Protein AF-A0A968JP01-F1 (afdb_monomer)

Sequence (483 aa):
MYWIPADTLIIYTDVEALDKDLSDFNICVFGTVKGNLWLSDFINKTKDFPIEINKDFIVADKKYIGDDHFLYSVWYNPFNPKHSLYLYIPQKIENATFGKREQYLQFNIWNQEGSLTQNNYYKFEKDIWKFDGNRDTSLVMLKKSSQNTQLIKLETKTGEKYFKTPSKEIVYNCQINSTDIITDTIRLFESGCNKDYYSDLLWIKDICRQNKIIAIGEQHHYKKNIYLVRRIVFAANQFDYFPNLIRELPYSYSAYFNHFCNDPDDSTAFAFRDSSLIPIAKTFLPTLECIREWNKNNPDKKIQIWCSDLEHDLRLTIRNILEPYLKKIEPEFNFDYNDSSIQYFASYCEPFILKAKENNIVGEFPFITPYYIENVLENLKITIELYFDNSGKYFEKRNEVIIKNLTNKRFLGNIISNEKCIFYGGTAHFKKTCDNHFNIKMLKKEEAVSSDCISEGYYLSNYFEPTKGKVHTIFFKHFIYMH

Solvent-accessible surface area (backbone atoms only — not comparable to full-atom values): 28693 Å² total; per-residue (Å²): 128,84,85,69,62,76,93,74,67,85,87,72,55,42,74,59,50,68,80,49,89,57,47,92,40,70,45,78,46,74,43,23,64,86,77,19,60,38,56,33,50,49,57,73,70,40,84,77,64,77,63,48,82,44,62,57,29,38,38,57,100,54,80,46,78,47,53,52,40,33,38,40,32,50,46,62,22,91,73,28,70,95,26,46,20,38,41,38,36,26,44,35,74,90,62,61,76,90,70,93,78,84,86,86,70,42,34,34,38,28,41,71,88,67,48,78,75,43,82,53,45,73,43,83,53,96,95,37,78,38,82,43,94,65,86,85,75,83,48,81,64,86,70,85,80,89,79,81,87,74,79,80,77,78,84,74,83,78,94,76,94,74,87,77,74,78,51,73,65,59,62,69,64,53,76,71,53,73,88,65,57,62,83,61,74,53,84,78,66,94,70,77,66,85,80,86,77,53,73,94,49,54,82,48,36,64,54,43,67,74,28,43,32,43,34,38,17,32,61,82,90,49,74,63,56,58,48,52,49,52,49,49,55,54,43,38,48,72,61,32,78,47,44,28,40,36,32,76,38,38,36,69,50,19,61,60,51,35,50,48,29,62,48,90,49,66,68,63,27,52,52,45,36,66,76,64,36,47,88,78,37,65,91,51,43,74,58,47,53,36,44,21,56,46,22,72,78,30,74,94,65,42,63,40,45,39,27,38,32,48,35,80,54,54,68,57,48,42,62,74,55,46,46,66,40,46,31,74,78,38,74,84,63,80,82,67,88,49,70,75,48,51,70,46,42,50,72,68,44,50,65,58,46,52,55,25,51,80,66,66,46,59,40,100,46,92,76,42,31,41,67,52,51,48,54,38,41,56,32,32,41,52,36,45,53,46,73,75,44,87,81,76,52,52,68,46,56,50,43,54,47,27,45,46,31,45,60,35,66,94,56,38,14,56,53,56,56,74,45,31,33,36,36,44,39,51,39,75,45,35,36,80,58,93,85,66,97,66,82,78,70,80,61,53,92,86,47,62,86,77,65,81,70,69,23,50,40,31,41,37,28,71,67,37,74,72,34,42,82,20,54,43,72,49,77,52,77,81,93,74,79,81,133

Foldseek 3Di:
DPPPPPVPDDDDALVRVVPDQCQPDAAEDDEACVGRNNNVVCVVVPPQPQWDAEQQWIDHVHIGGGNFKWKWAWDADPNHRVHIYTYTHHSDNVLDDDDDDDDDHRMWMAGSVRDTPDGFDWDCDPNHIDTDPDPPDWFFDQDDDDDDPPPPPPDDDDDDDDDDDDDPCVVVPPCPPVVNRPRDGDDLDPAAQPQDDCVVVVVCLVLLVQFQEEEEAEAPDDLVSLSVVSSVQNVSCVSPAAQEEEEQFAQLCQVLLQCLLQPLDPVVSVVSCVPQVCLRQVSCVRSSVRLSVVCNVCVVRRHGYGYLFFPLVQLSCCPRPVQQQLCQQPVPDDFDPDLVRSLCVLVVCVVSLVSCVVVQRAGPDNVRTSLSVNVNSVRSNVSSVLVPDPPPCNQVSRQLSSLCQCCPPSHNNVVSLPGRYYYYDHPLQADLDPPDDDPPPDDDPVCVSPDDRDHSNNCQQPPRVSRHVRYHYHYDDDRDDDD

Structure (mmCIF, N/CA/C/O backbone):
data_AF-A0A968JP01-F1
#
_entry.id   AF-A0A968JP01-F1
#
loop_
_atom_site.group_PDB
_atom_site.id
_atom_site.type_symbol
_atom_site.label_atom_id
_atom_site.label_alt_id
_atom_site.label_comp_id
_atom_site.label_asym_id
_atom_site.label_entity_id
_atom_site.label_seq_id
_atom_site.pdbx_PDB_ins_code
_atom_site.Cartn_x
_atom_site.Cartn_y
_atom_site.Cartn_z
_atom_site.occupancy
_atom_site.B_iso_or_equiv
_atom_site.auth_seq_id
_atom_site.auth_comp_id
_atom_site.auth_asym_id
_atom_site.auth_atom_id
_atom_site.pdbx_PDB_model_num
ATOM 1 N N . MET A 1 1 ? 12.078 -17.002 6.384 1.00 29.66 1 MET A N 1
ATOM 2 C CA . MET A 1 1 ? 12.964 -17.830 7.219 1.00 29.66 1 MET A CA 1
ATOM 3 C C . MET A 1 1 ? 12.782 -17.337 8.639 1.00 29.66 1 MET A C 1
ATOM 5 O O . MET A 1 1 ? 13.306 -16.280 8.976 1.00 29.66 1 MET A O 1
ATOM 9 N N . TYR A 1 2 ? 11.972 -18.031 9.438 1.00 26.39 2 TYR A N 1
ATOM 10 C CA . TYR A 1 2 ? 11.992 -17.815 10.879 1.00 26.39 2 TYR A CA 1
ATOM 11 C C . TYR A 1 2 ? 13.400 -18.157 11.362 1.00 26.39 2 TYR A C 1
ATOM 13 O O . TYR A 1 2 ? 13.880 -19.264 11.134 1.00 26.39 2 TYR A O 1
ATOM 21 N N . TRP A 1 3 ? 14.082 -17.183 11.958 1.00 29.72 3 TRP A N 1
ATOM 22 C CA . TRP A 1 3 ? 15.312 -17.433 12.696 1.00 29.72 3 TRP A CA 1
ATOM 23 C C . TRP A 1 3 ? 14.925 -18.263 13.922 1.00 29.72 3 TRP A C 1
ATOM 25 O O . TRP A 1 3 ? 14.480 -17.721 14.931 1.00 29.72 3 TRP A O 1
ATOM 35 N N . ILE A 1 4 ? 14.997 -19.588 13.793 1.00 39.12 4 ILE A N 1
ATOM 36 C CA . ILE A 1 4 ? 15.011 -20.487 14.944 1.00 39.12 4 ILE A CA 1
ATOM 37 C C . ILE A 1 4 ? 16.406 -20.302 15.548 1.00 39.12 4 ILE A C 1
ATOM 39 O O . ILE A 1 4 ? 17.384 -20.525 14.830 1.00 39.12 4 ILE A O 1
ATOM 43 N N . PRO A 1 5 ? 16.537 -19.826 16.798 1.00 33.94 5 PRO A N 1
ATOM 44 C CA . PRO A 1 5 ? 17.837 -19.754 17.452 1.00 33.94 5 PRO A CA 1
ATOM 45 C C . PRO A 1 5 ? 18.494 -21.134 17.365 1.00 33.94 5 PRO A C 1
ATOM 47 O O . PRO A 1 5 ? 17.848 -22.130 17.706 1.00 33.94 5 PRO A O 1
ATOM 50 N N . ALA A 1 6 ? 19.738 -21.194 16.876 1.00 40.25 6 ALA A N 1
ATOM 51 C CA . ALA A 1 6 ? 20.466 -22.446 16.637 1.00 40.25 6 ALA A CA 1
ATOM 52 C C . ALA A 1 6 ? 20.451 -23.381 17.864 1.00 40.25 6 ALA A C 1
ATOM 54 O O . ALA A 1 6 ? 20.434 -24.599 17.725 1.00 40.25 6 ALA A O 1
ATOM 55 N N . ASP A 1 7 ? 20.327 -22.796 19.052 1.00 39.34 7 ASP A N 1
ATOM 56 C CA . ASP A 1 7 ? 20.343 -23.442 20.362 1.00 39.34 7 ASP A CA 1
ATOM 57 C C . ASP A 1 7 ? 19.057 -24.237 20.697 1.00 39.34 7 ASP A C 1
ATOM 59 O O . ASP A 1 7 ? 18.952 -24.817 21.774 1.00 39.34 7 ASP A O 1
ATOM 63 N N . THR A 1 8 ? 18.056 -24.264 19.804 1.00 56.38 8 THR A N 1
ATOM 64 C CA . THR A 1 8 ? 16.776 -24.988 19.997 1.00 56.38 8 THR A CA 1
ATOM 65 C C . THR A 1 8 ? 16.497 -26.074 18.955 1.00 56.38 8 THR A C 1
ATOM 67 O O . THR A 1 8 ? 15.449 -26.719 19.007 1.00 56.38 8 THR A O 1
ATOM 70 N N . LEU A 1 9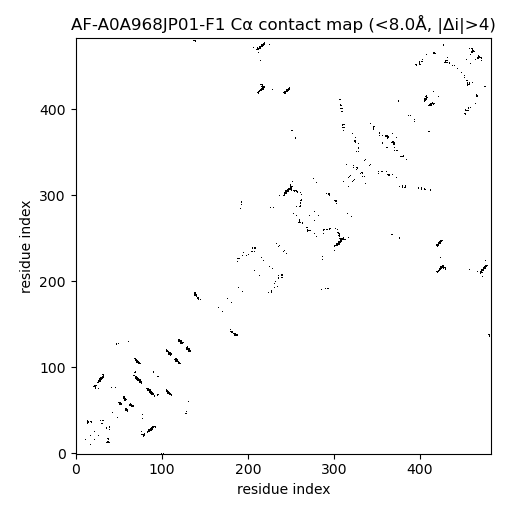 ? 17.420 -26.300 18.016 1.00 63.28 9 LEU A N 1
ATOM 71 C CA . LEU A 1 9 ? 17.283 -27.323 16.983 1.00 63.28 9 LEU A CA 1
ATOM 72 C C . LEU A 1 9 ? 17.997 -28.609 17.413 1.00 63.28 9 LEU A C 1
ATOM 74 O O . LEU A 1 9 ? 19.216 -28.626 17.567 1.00 63.28 9 LEU A O 1
ATOM 78 N N . ILE A 1 10 ? 17.242 -29.697 17.558 1.00 76.94 10 ILE A N 1
ATOM 79 C CA . ILE A 1 10 ? 17.803 -31.040 17.726 1.00 76.94 10 ILE A CA 1
ATOM 80 C C . ILE A 1 10 ? 17.769 -31.726 16.363 1.00 76.94 10 ILE A C 1
ATOM 82 O O . ILE A 1 10 ? 16.715 -31.796 15.731 1.00 76.94 10 ILE A O 1
ATOM 86 N N . ILE A 1 11 ? 18.924 -32.204 15.904 1.00 80.81 11 ILE A N 1
ATOM 87 C CA . ILE A 1 11 ? 19.063 -32.910 14.630 1.00 80.81 11 ILE A CA 1
ATOM 88 C C . ILE A 1 11 ? 19.256 -34.392 14.933 1.00 80.81 11 ILE A C 1
ATOM 90 O O . ILE A 1 11 ? 20.175 -34.755 15.665 1.00 80.81 11 ILE A O 1
ATOM 94 N N . TYR A 1 12 ? 18.400 -35.226 14.348 1.00 82.12 12 TYR A N 1
ATOM 95 C CA . TYR A 1 12 ? 18.542 -36.678 14.334 1.00 82.12 12 TYR A CA 1
ATOM 96 C C . TYR A 1 12 ? 18.817 -37.144 12.907 1.00 82.12 12 TYR A C 1
ATOM 98 O O . TYR A 1 12 ? 18.276 -36.583 11.949 1.00 82.12 12 TYR A O 1
ATOM 106 N N . THR A 1 13 ? 19.627 -38.189 12.766 1.00 86.06 13 THR A N 1
ATOM 107 C CA . THR A 1 13 ? 19.621 -39.000 11.545 1.00 86.06 13 THR A CA 1
ATOM 108 C C . THR A 1 13 ? 18.277 -39.720 11.408 1.00 86.06 13 THR A C 1
ATOM 110 O O . THR A 1 13 ? 17.533 -39.879 12.379 1.00 86.06 13 THR A O 1
ATOM 113 N N . ASP A 1 14 ? 17.941 -40.161 10.200 1.00 81.56 14 ASP A N 1
ATOM 114 C CA . ASP A 1 14 ? 16.699 -40.896 9.951 1.00 81.56 14 ASP A CA 1
ATOM 115 C C . ASP A 1 14 ? 16.646 -42.235 10.705 1.00 81.56 14 ASP A C 1
ATOM 117 O O . ASP A 1 14 ? 15.593 -42.589 11.227 1.00 81.56 14 ASP A O 1
ATOM 121 N N . VAL A 1 15 ? 17.780 -42.933 10.835 1.00 89.88 15 VAL A N 1
ATOM 122 C CA . VAL A 1 15 ? 17.915 -44.152 11.649 1.00 89.88 15 VAL A CA 1
ATOM 123 C C . VAL A 1 15 ? 17.659 -43.860 13.125 1.00 89.88 15 VAL A C 1
ATOM 125 O O . VAL A 1 15 ? 16.870 -44.556 13.752 1.00 89.88 15 VAL A O 1
ATOM 128 N N . GLU A 1 16 ? 18.284 -42.822 13.688 1.00 87.75 16 GLU A N 1
ATOM 129 C CA . GLU A 1 16 ? 18.061 -42.461 15.093 1.00 87.75 16 GLU A CA 1
ATOM 130 C C . GLU A 1 16 ? 16.603 -42.085 15.346 1.00 87.75 16 GLU A C 1
ATOM 132 O O . GLU A 1 16 ? 16.038 -42.497 16.354 1.00 87.75 16 GLU A O 1
ATOM 137 N N . ALA A 1 17 ? 15.986 -41.326 14.437 1.00 90.44 17 ALA A N 1
ATOM 138 C CA . ALA A 1 17 ? 14.616 -40.852 14.585 1.00 90.44 17 ALA A CA 1
ATOM 139 C C . ALA A 1 17 ? 13.580 -41.989 14.643 1.00 90.44 17 ALA A C 1
ATOM 141 O O . ALA A 1 17 ? 12.524 -41.795 15.245 1.00 90.44 17 ALA A O 1
ATOM 142 N N . LEU A 1 18 ? 13.853 -43.155 14.040 1.00 90.56 18 LEU A N 1
ATOM 143 C CA . LEU A 1 18 ? 12.955 -44.320 14.082 1.00 90.56 18 LEU A CA 1
ATOM 144 C C . LEU A 1 18 ? 12.753 -44.862 15.504 1.00 90.56 18 LEU A C 1
ATOM 146 O O . LEU A 1 18 ? 11.669 -45.350 15.819 1.00 90.56 18 LEU A O 1
ATOM 150 N N . ASP A 1 19 ? 13.768 -44.729 16.359 1.00 93.00 19 ASP A N 1
ATOM 151 C CA . ASP A 1 19 ? 13.777 -45.265 17.724 1.00 93.00 19 ASP A CA 1
ATOM 152 C C . ASP A 1 19 ? 13.541 -44.183 18.798 1.00 93.00 19 ASP A C 1
ATOM 154 O O . ASP A 1 19 ? 13.685 -44.439 19.999 1.00 93.00 19 ASP A O 1
ATOM 158 N N . LYS A 1 20 ? 13.206 -42.948 18.398 1.00 90.31 20 LYS A N 1
ATOM 159 C CA . LYS A 1 20 ? 12.936 -41.836 19.324 1.00 90.31 20 LYS A CA 1
ATOM 160 C C . LYS A 1 20 ? 11.446 -41.598 19.501 1.00 90.31 20 LYS A C 1
ATOM 162 O O . LYS A 1 20 ? 10.679 -41.592 18.544 1.00 90.31 20 LYS A O 1
ATOM 167 N N . ASP A 1 21 ? 11.066 -41.289 20.737 1.00 91.06 21 ASP A N 1
ATOM 168 C CA . ASP A 1 21 ? 9.785 -40.650 21.002 1.00 91.06 21 ASP A CA 1
ATOM 169 C C . ASP A 1 21 ? 9.879 -39.164 20.636 1.00 91.06 21 ASP A C 1
ATOM 171 O O . ASP A 1 21 ? 10.621 -38.395 21.254 1.00 91.06 21 ASP A O 1
ATOM 175 N N . LEU A 1 22 ? 9.151 -38.777 19.591 1.00 89.12 22 LEU A N 1
ATOM 176 C CA . LEU A 1 22 ? 9.101 -37.408 19.087 1.00 89.12 22 LEU A CA 1
ATOM 177 C C . LEU A 1 22 ? 7.758 -36.724 19.411 1.00 89.12 22 LEU A C 1
ATOM 179 O O . LEU A 1 22 ? 7.412 -35.725 18.776 1.00 89.12 22 LEU A O 1
ATOM 183 N N . SER A 1 23 ? 6.984 -37.236 20.380 1.00 88.62 23 SER A N 1
ATOM 184 C CA . SER A 1 23 ? 5.635 -36.745 20.714 1.00 88.62 23 SER A CA 1
ATOM 185 C C . SER A 1 23 ? 5.577 -35.297 21.206 1.00 88.62 23 SER A C 1
ATOM 187 O O . SER A 1 23 ? 4.537 -34.653 21.077 1.00 88.62 23 SER A O 1
ATOM 189 N N . ASP A 1 24 ? 6.664 -34.781 21.778 1.00 85.94 24 ASP A N 1
ATOM 190 C CA . ASP A 1 24 ? 6.729 -33.428 22.350 1.00 85.94 24 ASP A CA 1
ATOM 191 C C . ASP A 1 24 ? 7.330 -32.388 21.388 1.00 85.94 24 ASP A C 1
ATOM 193 O O . ASP A 1 24 ? 7.494 -31.216 21.742 1.00 85.94 24 ASP A O 1
ATOM 197 N N . PHE A 1 25 ? 7.653 -32.792 20.155 1.00 79.56 25 PHE A N 1
ATOM 198 C CA . PHE A 1 25 ? 8.347 -31.952 19.182 1.00 79.56 25 PHE A CA 1
ATOM 199 C C . PHE A 1 25 ? 7.471 -31.613 17.975 1.00 79.56 25 PHE A C 1
ATOM 201 O O . PHE A 1 25 ? 6.668 -32.415 17.500 1.00 79.56 25 PHE A O 1
ATOM 208 N N . ASN A 1 26 ? 7.685 -30.419 17.417 1.00 79.81 26 ASN A N 1
ATOM 209 C CA . ASN A 1 26 ? 7.386 -30.205 16.004 1.00 79.81 26 ASN A CA 1
ATOM 210 C C . ASN A 1 26 ? 8.519 -30.839 15.198 1.00 79.81 26 ASN A C 1
ATOM 212 O O . ASN A 1 26 ? 9.688 -30.590 15.491 1.00 79.81 26 ASN A O 1
ATOM 216 N N . ILE A 1 27 ? 8.181 -31.642 14.199 1.00 84.25 27 ILE A N 1
ATOM 217 C CA . ILE A 1 27 ? 9.159 -32.413 13.431 1.00 84.25 27 ILE A CA 1
ATOM 218 C C . ILE A 1 27 ? 9.348 -31.735 12.076 1.00 84.25 27 ILE A C 1
ATOM 220 O O . ILE A 1 27 ? 8.375 -31.339 11.443 1.00 84.25 27 ILE A O 1
ATOM 224 N N . CYS A 1 28 ? 10.589 -31.605 11.615 1.00 85.19 28 CYS A N 1
ATOM 225 C CA . CYS A 1 28 ? 10.900 -31.225 10.240 1.00 85.19 28 CYS A CA 1
ATOM 226 C C . CYS A 1 28 ? 11.676 -32.368 9.592 1.00 85.19 28 CYS A C 1
ATOM 228 O O . CYS A 1 28 ? 12.707 -32.782 10.119 1.00 85.19 28 CYS A O 1
ATOM 230 N N . VAL A 1 29 ? 11.175 -32.882 8.473 1.00 86.94 29 VAL A N 1
ATOM 231 C CA . VAL A 1 29 ? 11.752 -34.033 7.777 1.00 86.94 29 VAL A CA 1
ATOM 232 C C . VAL A 1 29 ? 12.187 -33.621 6.391 1.00 86.94 29 VAL A C 1
ATOM 234 O O . VAL A 1 29 ? 11.447 -32.969 5.655 1.00 86.94 29 VAL A O 1
ATOM 237 N N . PHE A 1 30 ? 13.395 -34.040 6.042 1.00 85.56 30 PHE A N 1
ATOM 238 C CA . PHE A 1 30 ? 14.038 -33.735 4.781 1.00 85.56 30 PHE A CA 1
ATOM 239 C C . PHE A 1 30 ? 14.566 -35.019 4.145 1.00 85.56 30 PHE A C 1
ATOM 241 O O . PHE A 1 30 ? 15.272 -35.796 4.792 1.00 85.56 30 PHE A O 1
ATOM 248 N N . GLY A 1 31 ? 14.260 -35.223 2.867 1.00 87.50 31 GLY A N 1
ATOM 249 C CA . GLY A 1 31 ? 14.831 -36.306 2.069 1.00 87.50 31 GLY A CA 1
ATOM 250 C C . GLY A 1 31 ? 13.819 -36.938 1.126 1.00 87.50 31 GLY A C 1
ATOM 251 O O . GLY A 1 31 ? 12.630 -36.640 1.172 1.00 87.50 31 GLY A O 1
ATOM 252 N N . THR A 1 32 ? 14.295 -37.809 0.240 1.00 91.94 32 THR A N 1
ATOM 253 C CA . THR A 1 32 ? 13.410 -38.553 -0.665 1.00 91.94 32 THR A CA 1
ATOM 254 C C . THR A 1 32 ? 12.698 -39.675 0.103 1.00 91.94 32 THR A C 1
ATOM 256 O O . THR A 1 32 ? 13.235 -40.195 1.081 1.00 91.94 32 THR A O 1
ATOM 259 N N . VAL A 1 33 ? 11.523 -40.119 -0.362 1.00 91.81 33 VAL A N 1
ATOM 260 C CA . VAL A 1 33 ? 10.757 -41.215 0.283 1.00 91.81 33 VAL A CA 1
ATOM 261 C C . VAL A 1 33 ? 11.566 -42.511 0.421 1.00 91.81 33 VAL A C 1
ATOM 263 O O . VAL A 1 33 ? 11.372 -43.269 1.366 1.00 91.81 33 VAL A O 1
ATOM 266 N N . LYS A 1 34 ? 12.480 -42.780 -0.520 1.00 89.88 34 LYS A N 1
ATOM 267 C CA . LYS A 1 34 ? 13.367 -43.954 -0.476 1.00 89.88 34 LYS A CA 1
ATOM 268 C C . LYS A 1 34 ? 14.671 -43.704 0.285 1.00 89.88 34 LYS A C 1
ATOM 270 O O . LYS A 1 34 ? 15.296 -44.663 0.713 1.00 89.88 34 LYS A O 1
ATOM 275 N N . GLY A 1 35 ? 15.106 -42.448 0.384 1.00 88.50 35 GLY A N 1
ATOM 276 C CA . GLY A 1 35 ? 16.399 -42.067 0.951 1.00 88.50 35 GLY A CA 1
ATOM 277 C C . GLY A 1 35 ? 16.360 -41.673 2.426 1.00 88.50 35 GLY A C 1
ATOM 278 O O . GLY A 1 35 ? 17.420 -41.597 3.029 1.00 88.50 35 GLY A O 1
ATOM 279 N N . ASN A 1 36 ? 15.178 -41.413 2.992 1.00 92.25 36 ASN A N 1
ATOM 280 C CA . ASN A 1 36 ? 14.988 -41.139 4.415 1.00 92.25 36 ASN A CA 1
ATOM 281 C C . ASN A 1 36 ? 14.098 -42.234 5.026 1.00 92.25 36 ASN A C 1
ATOM 283 O O . ASN A 1 36 ? 12.910 -42.325 4.708 1.00 92.25 36 ASN A O 1
ATOM 287 N N . LEU A 1 37 ? 14.678 -43.079 5.882 1.00 90.44 37 LEU A N 1
ATOM 288 C CA . LEU A 1 37 ? 14.008 -44.257 6.440 1.00 90.44 37 LEU A CA 1
ATOM 289 C C . LEU A 1 37 ? 12.813 -43.892 7.328 1.00 90.44 37 LEU A C 1
ATOM 291 O O . LEU A 1 37 ? 11.767 -44.531 7.224 1.00 90.44 37 LEU A O 1
ATOM 295 N N . TRP A 1 38 ? 12.932 -42.837 8.141 1.00 94.62 38 TRP A N 1
ATOM 296 C CA . TRP A 1 38 ? 11.829 -42.334 8.966 1.00 94.62 38 TRP A CA 1
ATOM 297 C C . TRP A 1 38 ? 10.664 -41.855 8.101 1.00 94.62 38 TRP A C 1
ATOM 299 O O . TRP A 1 38 ? 9.511 -42.190 8.358 1.00 94.62 38 TRP A O 1
ATOM 309 N N . LEU A 1 39 ? 10.959 -41.104 7.036 1.00 92.62 39 LEU A N 1
ATOM 310 C CA . LEU A 1 39 ? 9.943 -40.614 6.109 1.00 92.62 39 LEU A CA 1
ATOM 311 C C . LEU A 1 39 ? 9.227 -41.764 5.397 1.00 92.62 39 LEU A C 1
ATOM 313 O O . LEU A 1 39 ? 8.007 -41.732 5.241 1.00 92.62 39 LEU A O 1
ATOM 317 N N . SER A 1 40 ? 9.990 -42.772 4.972 1.00 92.69 40 SER A N 1
ATOM 318 C CA . SER A 1 40 ? 9.453 -43.985 4.359 1.00 92.69 40 SER A CA 1
ATOM 319 C C . SER A 1 40 ? 8.491 -44.702 5.307 1.00 92.69 40 SER A C 1
ATOM 321 O O . SER A 1 40 ? 7.369 -45.032 4.927 1.00 92.69 40 SER A O 1
ATOM 323 N N . ASP A 1 41 ? 8.903 -44.888 6.563 1.00 93.50 41 ASP A N 1
ATOM 324 C CA . ASP A 1 41 ? 8.087 -45.506 7.607 1.00 93.50 41 ASP A CA 1
ATOM 325 C C . ASP A 1 41 ? 6.811 -44.698 7.893 1.00 93.50 41 ASP A C 1
ATOM 327 O O . ASP A 1 41 ? 5.717 -45.266 7.913 1.00 93.50 41 ASP A O 1
ATOM 331 N N . PHE A 1 42 ? 6.927 -43.370 8.012 1.00 92.50 42 PHE A N 1
ATOM 332 C CA . PHE A 1 42 ? 5.788 -42.466 8.171 1.00 92.50 42 PHE A CA 1
ATOM 333 C C . PHE A 1 42 ? 4.783 -42.610 7.024 1.00 92.50 42 PHE A C 1
ATOM 335 O O . PHE A 1 42 ? 3.604 -42.823 7.291 1.00 92.50 42 PHE A O 1
ATOM 342 N N . ILE A 1 43 ? 5.218 -42.538 5.762 1.00 91.12 43 ILE A N 1
ATOM 343 C CA . ILE A 1 43 ? 4.313 -42.651 4.605 1.00 91.12 43 ILE A CA 1
ATOM 344 C C . ILE A 1 43 ? 3.642 -44.032 4.566 1.00 91.12 43 ILE A C 1
ATOM 346 O O . ILE A 1 43 ? 2.450 -44.128 4.293 1.00 91.12 43 ILE A O 1
ATOM 350 N N . ASN A 1 44 ? 4.374 -45.102 4.890 1.00 89.12 44 ASN A N 1
ATOM 351 C CA . ASN A 1 44 ? 3.827 -46.462 4.889 1.00 89.12 44 ASN A CA 1
ATOM 352 C C . ASN A 1 44 ? 2.802 -46.703 6.013 1.00 89.12 44 ASN A C 1
ATOM 354 O O . ASN A 1 44 ? 1.855 -47.472 5.830 1.00 89.12 44 ASN A O 1
ATOM 358 N N . LYS A 1 45 ? 2.983 -46.078 7.184 1.00 87.12 45 LYS A N 1
ATOM 359 C CA . LYS A 1 45 ? 2.081 -46.224 8.342 1.00 87.12 45 LYS A CA 1
ATOM 360 C C . LYS A 1 45 ? 0.887 -45.269 8.291 1.00 87.12 45 LYS A C 1
ATOM 362 O O . LYS A 1 45 ? -0.204 -45.632 8.736 1.00 87.12 45 LYS A O 1
ATOM 367 N N . THR A 1 46 ? 1.074 -44.077 7.735 1.00 83.50 46 THR A N 1
ATOM 368 C CA . THR A 1 46 ? 0.053 -43.029 7.609 1.00 83.50 46 THR A CA 1
ATOM 369 C C . THR A 1 46 ? -0.822 -43.296 6.386 1.00 83.50 46 THR A C 1
ATOM 371 O O . THR A 1 46 ? -0.629 -42.728 5.314 1.00 83.50 46 THR A O 1
ATOM 374 N N . LYS A 1 47 ? -1.799 -44.200 6.543 1.00 78.06 47 LYS A N 1
ATOM 375 C CA . LYS A 1 47 ? -2.698 -44.639 5.454 1.00 78.06 47 LYS A CA 1
ATOM 376 C C . LYS A 1 47 ? -3.518 -43.516 4.821 1.00 78.06 47 LYS A C 1
ATOM 378 O O . LYS A 1 47 ? -4.059 -43.696 3.735 1.00 78.06 47 LYS A O 1
ATOM 383 N N . ASP A 1 48 ? -3.665 -42.405 5.521 1.00 76.88 48 ASP A N 1
ATOM 384 C CA . ASP A 1 48 ? -4.441 -41.251 5.106 1.00 76.88 48 ASP A CA 1
ATOM 385 C C . ASP A 1 48 ? -3.571 -40.158 4.464 1.00 76.88 48 ASP A C 1
ATOM 387 O O . ASP A 1 48 ? -4.097 -39.117 4.098 1.00 76.88 48 ASP A O 1
ATOM 391 N N . PHE A 1 49 ? -2.267 -40.376 4.263 1.00 83.44 49 PHE A N 1
ATOM 392 C CA . PHE A 1 49 ? -1.427 -39.440 3.518 1.00 83.44 49 PHE A CA 1
ATOM 393 C C . PHE A 1 49 ? -1.826 -39.438 2.025 1.00 83.44 49 PHE A C 1
ATOM 395 O O . PHE A 1 49 ? -1.610 -40.436 1.335 1.00 83.44 49 PHE A O 1
ATOM 402 N N . PRO A 1 50 ? -2.403 -38.348 1.479 1.00 82.94 50 PRO A N 1
ATOM 403 C CA . PRO A 1 50 ? -3.093 -38.385 0.188 1.00 82.94 50 PRO A CA 1
ATOM 404 C C . PRO A 1 50 ? -2.166 -38.084 -1.002 1.00 82.94 50 PRO A C 1
ATOM 406 O O . PRO A 1 50 ? -2.639 -37.677 -2.062 1.00 82.94 50 PRO A O 1
ATOM 409 N N . ILE A 1 51 ? -0.846 -38.206 -0.823 1.00 88.31 51 ILE A N 1
ATOM 410 C CA . ILE A 1 51 ? 0.148 -37.822 -1.830 1.00 88.31 51 ILE A CA 1
ATOM 411 C C . ILE A 1 51 ? 1.059 -39.008 -2.138 1.00 88.31 51 ILE A C 1
ATOM 413 O O . ILE A 1 51 ? 1.745 -39.531 -1.263 1.00 88.31 51 ILE A O 1
ATOM 417 N N . GLU A 1 52 ? 1.109 -39.390 -3.411 1.00 91.62 52 GLU A N 1
ATOM 418 C CA . GLU A 1 52 ? 2.022 -40.408 -3.920 1.00 91.62 52 GLU A CA 1
ATOM 419 C C . GLU A 1 52 ? 3.239 -39.729 -4.553 1.00 91.62 52 GLU A C 1
ATOM 421 O O . GLU A 1 52 ? 3.104 -38.896 -5.451 1.00 91.62 52 GLU A O 1
ATOM 426 N N . ILE A 1 53 ? 4.442 -40.087 -4.110 1.00 91.25 53 ILE A N 1
ATOM 427 C CA . ILE A 1 53 ? 5.685 -39.493 -4.611 1.00 91.25 53 ILE A CA 1
ATOM 428 C C . ILE A 1 53 ? 6.513 -40.594 -5.260 1.00 91.25 53 ILE A C 1
ATOM 430 O O . ILE A 1 53 ? 7.011 -41.497 -4.589 1.00 91.25 53 ILE A O 1
ATOM 434 N N . ASN A 1 54 ? 6.684 -40.493 -6.575 1.00 92.75 54 ASN A N 1
ATOM 435 C CA . ASN A 1 54 ? 7.500 -41.396 -7.374 1.00 92.75 54 ASN A CA 1
ATOM 436 C C . ASN A 1 54 ? 8.704 -40.667 -7.963 1.00 92.75 54 ASN A C 1
ATOM 438 O O . ASN A 1 54 ? 8.798 -39.441 -7.929 1.00 92.75 54 ASN A O 1
ATOM 442 N N . LYS A 1 55 ? 9.626 -41.442 -8.543 1.00 89.94 55 LYS A N 1
ATOM 443 C CA . LYS A 1 55 ? 10.813 -40.901 -9.214 1.00 89.94 55 LYS A CA 1
ATOM 444 C C . LYS A 1 55 ? 10.443 -39.952 -10.360 1.00 89.94 55 LYS A C 1
ATOM 446 O O . LYS A 1 55 ? 11.070 -38.913 -10.486 1.00 89.94 55 LYS A O 1
ATOM 451 N N . ASP A 1 56 ? 9.415 -40.305 -11.132 1.00 93.19 56 ASP A N 1
ATOM 452 C CA . ASP A 1 56 ? 9.086 -39.635 -12.399 1.00 93.19 56 ASP A CA 1
ATOM 453 C C . ASP A 1 56 ? 7.729 -38.902 -12.368 1.00 93.19 56 ASP A C 1
ATOM 455 O O . ASP A 1 56 ? 7.267 -38.391 -13.391 1.00 93.19 56 ASP A O 1
ATOM 459 N N . PHE A 1 57 ? 7.048 -38.888 -11.215 1.00 93.25 57 PHE A N 1
ATOM 460 C CA . PHE A 1 57 ? 5.835 -38.097 -11.003 1.00 93.25 57 PHE A CA 1
ATOM 461 C C . PHE A 1 57 ? 5.476 -37.924 -9.518 1.00 93.25 57 PHE A C 1
ATOM 463 O O . PHE A 1 57 ? 5.872 -38.726 -8.672 1.00 93.25 57 PHE A O 1
ATOM 470 N N . ILE A 1 58 ? 4.634 -36.931 -9.225 1.00 91.94 58 ILE A N 1
ATOM 471 C CA . ILE A 1 58 ? 3.905 -36.785 -7.956 1.00 91.94 58 ILE A CA 1
ATOM 472 C C . ILE A 1 58 ? 2.402 -36.863 -8.251 1.00 91.94 58 ILE A C 1
ATOM 474 O O . ILE A 1 58 ? 1.925 -36.210 -9.180 1.00 91.94 58 ILE A O 1
ATOM 478 N N . VAL A 1 59 ? 1.640 -37.650 -7.490 1.00 89.94 59 VAL A N 1
ATOM 479 C CA . VAL A 1 59 ? 0.167 -37.645 -7.527 1.00 89.94 59 VAL A CA 1
ATOM 480 C C . VAL A 1 59 ? -0.342 -36.965 -6.269 1.00 89.94 59 VAL A C 1
ATOM 482 O O . VAL A 1 59 ? -0.084 -37.428 -5.164 1.00 89.94 59 VAL A O 1
ATOM 485 N N . ALA A 1 60 ? -1.065 -35.867 -6.452 1.00 87.12 60 ALA A N 1
ATOM 486 C CA . ALA A 1 60 ? -1.809 -35.193 -5.398 1.00 87.12 60 ALA A CA 1
ATOM 487 C C . ALA A 1 60 ? -3.227 -34.911 -5.921 1.00 87.12 60 ALA A C 1
ATOM 489 O O . ALA A 1 60 ? -3.968 -35.840 -6.226 1.00 87.12 60 ALA A O 1
ATOM 490 N N . ASP A 1 61 ? -3.592 -33.639 -6.092 1.00 77.44 61 ASP A N 1
ATOM 491 C CA . ASP A 1 61 ? -4.873 -33.226 -6.681 1.00 77.44 61 ASP A CA 1
ATOM 492 C C . ASP A 1 61 ? -4.964 -33.609 -8.165 1.00 77.44 61 ASP A C 1
ATOM 494 O O . ASP A 1 61 ? -6.036 -33.873 -8.705 1.00 77.44 61 ASP A O 1
ATOM 498 N N . LYS A 1 62 ? -3.805 -33.667 -8.816 1.00 83.94 62 LYS A N 1
ATOM 499 C CA . LYS A 1 62 ? -3.591 -34.200 -10.157 1.00 83.94 62 LYS A CA 1
ATOM 500 C C . LYS A 1 62 ? -2.234 -34.897 -10.209 1.00 83.94 62 LYS A C 1
ATOM 502 O O . LYS A 1 62 ? -1.482 -34.913 -9.233 1.00 83.94 62 LYS A O 1
ATOM 507 N N . LYS A 1 63 ? -1.914 -35.469 -11.366 1.00 91.88 63 LYS A N 1
ATOM 508 C CA . LYS A 1 63 ? -0.602 -36.055 -11.637 1.00 91.88 63 LYS A CA 1
ATOM 509 C C . LYS A 1 63 ? 0.345 -34.997 -12.209 1.00 91.88 63 LYS A C 1
ATOM 511 O O . LYS A 1 63 ? 0.071 -34.432 -13.265 1.00 91.88 63 LYS A O 1
ATOM 516 N N . TYR A 1 64 ? 1.458 -34.768 -11.525 1.00 89.12 64 TYR A N 1
ATOM 517 C CA . TYR A 1 64 ? 2.557 -33.892 -11.926 1.00 89.12 64 TYR A CA 1
ATOM 518 C C . TYR A 1 64 ? 3.665 -34.770 -12.501 1.00 89.12 64 TYR A C 1
ATOM 520 O O . TYR A 1 64 ? 4.260 -35.555 -11.769 1.00 89.12 64 TYR A O 1
ATOM 528 N N . ILE A 1 65 ? 3.873 -34.712 -13.817 1.00 92.50 65 ILE A N 1
ATOM 529 C CA . ILE A 1 65 ? 4.843 -35.555 -14.530 1.00 92.50 65 ILE A CA 1
ATOM 530 C C . ILE A 1 65 ? 6.197 -34.846 -14.553 1.00 92.50 65 ILE A C 1
ATOM 532 O O . ILE A 1 65 ? 6.253 -33.662 -14.872 1.00 92.50 65 ILE A O 1
ATOM 536 N N . GLY A 1 66 ? 7.268 -35.582 -14.266 1.00 90.56 66 GLY A N 1
ATOM 537 C CA . GLY A 1 66 ? 8.635 -35.072 -14.219 1.00 90.56 66 GLY A CA 1
ATOM 538 C C . GLY A 1 66 ? 9.401 -35.656 -13.038 1.00 90.56 66 GLY A C 1
ATOM 539 O O . GLY A 1 66 ? 8.813 -36.237 -12.126 1.00 90.56 66 GLY A O 1
ATOM 540 N N . ASP A 1 67 ? 10.719 -35.505 -13.062 1.00 90.31 67 ASP A N 1
ATOM 541 C CA . ASP A 1 67 ? 11.625 -35.984 -12.010 1.00 90.31 67 ASP A CA 1
ATOM 542 C C . ASP A 1 67 ? 12.379 -34.837 -11.302 1.00 90.31 67 ASP A C 1
ATOM 544 O O . ASP A 1 67 ? 13.349 -35.037 -10.560 1.00 90.31 67 ASP A O 1
ATOM 548 N N . ASP A 1 68 ? 11.894 -33.620 -11.542 1.00 86.50 68 ASP A N 1
ATOM 549 C CA . ASP A 1 68 ? 12.415 -32.326 -11.127 1.00 86.50 68 ASP A CA 1
ATOM 550 C C . ASP A 1 68 ? 11.515 -31.622 -10.096 1.00 86.50 68 ASP A C 1
ATOM 552 O O . ASP A 1 68 ? 11.713 -30.443 -9.801 1.00 86.50 68 ASP A O 1
ATOM 556 N N . HIS A 1 69 ? 10.546 -32.333 -9.511 1.00 88.25 69 HIS A N 1
ATOM 557 C CA . HIS A 1 69 ? 9.634 -31.764 -8.526 1.00 88.25 69 HIS A CA 1
ATOM 558 C C . HIS A 1 69 ? 10.072 -32.045 -7.086 1.00 88.25 69 HIS A C 1
ATOM 560 O O . HIS A 1 69 ? 10.783 -33.010 -6.772 1.00 88.25 69 HIS A O 1
ATOM 566 N N . PHE A 1 70 ? 9.587 -31.207 -6.175 1.00 87.12 70 PHE A N 1
ATOM 567 C CA . PHE A 1 70 ? 9.635 -31.465 -4.742 1.00 87.12 70 PHE A CA 1
ATOM 568 C C . PHE A 1 70 ? 8.342 -31.025 -4.054 1.00 87.12 70 PHE A C 1
ATOM 570 O O . PHE A 1 70 ? 7.693 -30.050 -4.446 1.00 87.12 70 PHE A O 1
ATOM 577 N N . LEU A 1 71 ? 7.971 -31.771 -3.013 1.00 87.50 71 LEU A N 1
ATOM 578 C CA . LEU A 1 71 ? 6.821 -31.501 -2.163 1.00 87.50 71 LEU A CA 1
ATOM 579 C C . LEU A 1 71 ? 7.266 -30.748 -0.907 1.00 87.50 71 LEU A C 1
ATOM 581 O O . LEU A 1 71 ? 8.134 -31.213 -0.170 1.00 87.50 71 LEU A O 1
ATOM 585 N N . TYR A 1 72 ? 6.590 -29.641 -0.617 1.00 85.31 72 TYR A N 1
ATOM 586 C CA . TYR A 1 72 ? 6.521 -29.084 0.731 1.00 85.31 72 TYR A CA 1
ATOM 587 C C . TYR A 1 72 ? 5.133 -29.360 1.307 1.00 85.31 72 TYR A C 1
ATOM 589 O O . TYR A 1 72 ? 4.137 -29.056 0.656 1.00 85.31 72 TYR A O 1
ATOM 597 N N . SER A 1 73 ? 5.028 -29.882 2.526 1.00 83.50 73 SER A N 1
ATOM 598 C CA . SER A 1 73 ? 3.730 -30.091 3.185 1.00 83.50 73 SER A CA 1
ATOM 599 C C . SER A 1 73 ? 3.806 -29.852 4.690 1.00 83.50 73 SER A C 1
ATOM 601 O O . SER A 1 73 ? 4.877 -29.955 5.286 1.00 83.50 73 SER A O 1
ATOM 603 N N . VAL A 1 74 ? 2.666 -29.515 5.295 1.00 80.88 74 VAL A N 1
ATOM 604 C CA . VAL A 1 74 ? 2.480 -29.558 6.749 1.00 80.88 74 VAL A CA 1
ATOM 605 C C . VAL A 1 74 ? 1.435 -30.617 7.052 1.00 80.88 74 VAL A C 1
ATOM 607 O O . VAL A 1 74 ? 0.317 -30.554 6.544 1.00 80.88 74 VAL A O 1
ATOM 610 N N . TRP A 1 75 ? 1.809 -31.564 7.900 1.00 82.69 75 TRP A N 1
ATOM 611 C CA . TRP A 1 75 ? 0.979 -32.662 8.365 1.00 82.69 75 TRP A CA 1
ATOM 612 C C . TRP A 1 75 ? 0.927 -32.694 9.893 1.00 82.69 75 TRP A C 1
ATOM 614 O O . TRP A 1 75 ? 1.601 -31.911 10.571 1.00 82.69 75 TRP A O 1
ATOM 624 N N . TYR A 1 76 ? 0.130 -33.599 10.454 1.00 81.44 76 TYR A N 1
ATOM 625 C CA . TYR A 1 76 ? 0.168 -33.863 11.887 1.00 81.44 76 TYR A CA 1
ATOM 626 C C . TYR A 1 76 ? 1.392 -34.719 12.241 1.00 81.44 76 TYR A C 1
ATOM 628 O O . TYR A 1 76 ? 1.801 -35.595 11.477 1.00 81.44 76 TYR A O 1
ATOM 636 N N . ASN A 1 77 ? 1.985 -34.474 13.410 1.00 83.38 77 ASN A N 1
ATOM 637 C CA . ASN A 1 77 ? 3.011 -35.358 13.954 1.00 83.38 77 ASN A CA 1
ATOM 638 C C . ASN A 1 77 ? 2.365 -36.722 14.306 1.00 83.38 77 ASN A C 1
ATOM 640 O O . ASN A 1 77 ? 1.420 -36.744 15.101 1.00 83.38 77 ASN A O 1
ATOM 644 N N . PRO A 1 78 ? 2.848 -37.855 13.752 1.00 85.31 78 PRO A N 1
ATOM 645 C CA . PRO A 1 78 ? 2.246 -39.174 13.967 1.00 85.31 78 PRO A CA 1
ATOM 646 C C . PRO A 1 78 ? 2.324 -39.656 15.425 1.00 85.31 78 PRO A C 1
ATOM 648 O O . PRO A 1 78 ? 1.510 -40.479 15.833 1.00 85.31 78 PRO A O 1
ATOM 651 N N . PHE A 1 79 ? 3.265 -39.136 16.219 1.00 86.00 79 PHE A N 1
ATOM 652 C CA . PHE A 1 79 ? 3.397 -39.448 17.644 1.00 86.00 79 PHE A CA 1
ATOM 653 C C . PHE A 1 79 ? 2.445 -38.616 18.514 1.00 86.00 79 PHE A C 1
ATOM 655 O O . PHE A 1 79 ? 2.041 -39.050 19.590 1.00 86.00 79 PHE A O 1
ATOM 662 N N . ASN A 1 80 ? 2.077 -37.412 18.062 1.00 82.25 80 ASN A N 1
ATOM 663 C CA . ASN A 1 80 ? 1.163 -36.521 18.771 1.00 82.25 80 ASN A CA 1
ATOM 664 C C . ASN A 1 80 ? 0.550 -35.480 17.817 1.00 82.25 80 ASN A C 1
ATOM 666 O O . ASN A 1 80 ? 1.196 -34.473 17.513 1.00 82.25 80 ASN A O 1
ATOM 670 N N . PRO A 1 81 ? -0.724 -35.638 17.417 1.00 82.31 81 PRO A N 1
ATOM 671 C CA . PRO A 1 81 ? -1.371 -34.738 16.461 1.00 82.31 81 PRO A CA 1
ATOM 672 C C . PRO A 1 81 ? -1.498 -33.271 16.905 1.00 82.31 81 PRO A C 1
ATOM 674 O O . PRO A 1 81 ? -1.853 -32.421 16.094 1.00 82.31 81 PRO A O 1
ATOM 677 N N . LYS A 1 82 ? -1.207 -32.942 18.175 1.00 73.88 82 LYS A N 1
ATOM 678 C CA . LYS A 1 82 ? -1.143 -31.548 18.655 1.00 73.88 82 LYS A CA 1
ATOM 679 C C . LYS A 1 82 ? 0.103 -30.800 18.170 1.00 73.88 82 LYS A C 1
ATOM 681 O O . LYS A 1 82 ? 0.158 -29.579 18.311 1.00 73.88 82 LYS A O 1
ATOM 686 N N . HIS A 1 83 ? 1.094 -31.510 17.632 1.00 74.56 83 HIS A N 1
ATOM 687 C CA . HIS A 1 83 ? 2.303 -30.937 17.053 1.00 74.56 83 HIS A CA 1
ATOM 688 C C . HIS A 1 83 ? 2.317 -31.078 15.530 1.00 74.56 83 HIS A C 1
ATOM 690 O O . HIS A 1 83 ? 1.688 -31.962 14.948 1.00 74.56 83 HIS A O 1
ATOM 696 N N . SER A 1 84 ? 3.058 -30.180 14.883 1.00 79.00 84 SER A N 1
ATOM 697 C CA . SER A 1 84 ? 3.177 -30.114 13.425 1.00 79.00 84 SER A CA 1
ATOM 698 C C . SER A 1 84 ? 4.346 -30.951 12.903 1.00 79.00 84 SER A C 1
ATOM 700 O O . SER A 1 84 ? 5.409 -31.013 13.524 1.00 79.00 84 SER A O 1
ATOM 702 N N . LEU A 1 85 ? 4.145 -31.568 11.742 1.00 82.75 85 LEU A N 1
ATOM 703 C CA . LEU A 1 85 ? 5.156 -32.247 10.941 1.00 82.75 85 LEU A CA 1
ATOM 704 C C . LEU A 1 85 ? 5.344 -31.471 9.634 1.00 82.75 85 LEU A C 1
ATOM 706 O O . LEU A 1 85 ? 4.433 -31.385 8.818 1.00 82.75 85 LEU A O 1
ATOM 710 N N . TYR A 1 86 ? 6.527 -30.910 9.426 1.00 83.12 86 TYR A N 1
ATOM 711 C CA . TYR A 1 86 ? 6.921 -30.259 8.183 1.00 83.12 86 TYR A CA 1
ATOM 712 C C . TYR A 1 86 ? 7.639 -31.277 7.304 1.00 83.12 86 TYR A C 1
ATOM 714 O O . TYR A 1 86 ? 8.641 -31.861 7.713 1.00 83.12 86 TYR A O 1
ATOM 722 N N . LEU A 1 87 ? 7.132 -31.479 6.095 1.00 87.12 87 LEU A N 1
ATOM 723 C CA . LEU A 1 87 ? 7.681 -32.412 5.122 1.00 87.12 87 LEU A CA 1
ATOM 724 C C . LEU A 1 87 ? 8.341 -31.634 3.989 1.00 87.12 87 LEU A C 1
ATOM 726 O O . LEU A 1 87 ? 7.692 -30.806 3.346 1.00 87.12 87 LEU A O 1
ATOM 730 N N . TYR A 1 88 ? 9.610 -31.936 3.729 1.00 87.56 88 TYR A N 1
ATOM 731 C CA . TYR A 1 88 ? 10.321 -31.529 2.528 1.00 87.56 88 TYR A CA 1
ATOM 732 C C . TYR A 1 88 ? 10.824 -32.755 1.774 1.00 87.56 88 TYR A C 1
ATOM 734 O O . TYR A 1 88 ? 11.817 -33.382 2.155 1.00 87.56 88 TYR A O 1
ATOM 742 N N . ILE A 1 89 ? 10.114 -33.094 0.702 1.00 91.38 89 ILE A N 1
ATOM 743 C CA . ILE A 1 89 ? 10.287 -34.359 -0.004 1.00 91.38 89 ILE A CA 1
ATOM 744 C C . ILE A 1 89 ? 10.600 -34.088 -1.475 1.00 91.38 89 ILE A C 1
ATOM 746 O O . ILE A 1 89 ? 9.683 -33.957 -2.291 1.00 91.38 89 ILE A O 1
ATOM 750 N N . PRO A 1 90 ? 11.882 -33.987 -1.851 1.00 88.06 90 PRO A N 1
ATOM 751 C CA . PRO A 1 90 ? 12.256 -33.946 -3.254 1.00 88.06 90 PRO A CA 1
ATOM 752 C C . PRO A 1 90 ? 12.130 -35.331 -3.910 1.00 88.06 90 PRO A C 1
ATOM 754 O O . PRO A 1 90 ? 12.309 -36.357 -3.250 1.00 88.06 90 PRO A O 1
ATOM 757 N N . GLN A 1 91 ? 11.850 -35.381 -5.220 1.00 90.12 91 GLN A N 1
ATOM 758 C CA . GLN A 1 91 ? 11.888 -36.641 -5.986 1.00 90.12 91 GLN A CA 1
ATOM 759 C C . GLN A 1 91 ? 13.322 -37.183 -6.128 1.00 90.12 91 GLN A C 1
ATOM 761 O O . GLN A 1 91 ? 13.539 -38.396 -6.088 1.00 90.12 91 GLN A O 1
ATOM 766 N N . LYS A 1 92 ? 14.302 -36.275 -6.243 1.00 86.75 92 LYS A N 1
ATOM 767 C CA . LYS A 1 92 ? 15.746 -36.546 -6.300 1.00 86.75 92 LYS A CA 1
ATOM 768 C C . LYS A 1 92 ? 16.495 -35.632 -5.336 1.00 86.75 92 LYS A C 1
ATOM 770 O O . LYS A 1 92 ? 16.155 -34.457 -5.224 1.00 86.75 92 LYS A O 1
ATOM 775 N N . ILE A 1 93 ? 17.507 -36.147 -4.642 1.00 82.81 93 ILE A N 1
ATOM 776 C CA . ILE A 1 93 ? 18.187 -35.390 -3.580 1.00 82.81 93 ILE A CA 1
ATOM 777 C C . ILE A 1 93 ? 18.946 -34.174 -4.125 1.00 82.81 93 ILE A C 1
ATOM 779 O O . ILE A 1 93 ? 19.046 -33.157 -3.449 1.00 82.81 93 ILE A O 1
ATOM 783 N N . GLU A 1 94 ? 19.406 -34.246 -5.373 1.00 80.44 94 GLU A N 1
ATOM 784 C CA . GLU A 1 94 ? 20.103 -33.171 -6.079 1.00 80.44 94 GLU A CA 1
ATOM 785 C C . GLU A 1 94 ? 19.199 -31.950 -6.311 1.00 80.44 94 GLU A C 1
ATOM 787 O O . GLU A 1 94 ? 19.687 -30.830 -6.440 1.00 80.44 94 GLU A O 1
ATOM 792 N N . ASN A 1 95 ? 17.877 -32.148 -6.297 1.00 71.69 95 ASN A N 1
ATOM 793 C CA . ASN A 1 95 ? 16.882 -31.089 -6.479 1.00 71.69 95 ASN A CA 1
ATOM 794 C C . ASN A 1 95 ? 16.586 -30.347 -5.172 1.00 71.69 95 ASN A C 1
ATOM 796 O O . ASN A 1 95 ? 15.733 -29.460 -5.132 1.00 71.69 95 ASN A O 1
ATOM 800 N N . ALA A 1 96 ? 17.218 -30.745 -4.070 1.00 67.44 96 ALA A N 1
ATOM 801 C CA . ALA A 1 96 ? 16.922 -30.198 -2.768 1.00 67.44 96 ALA A CA 1
ATOM 802 C C . ALA A 1 96 ? 17.507 -28.785 -2.601 1.00 67.44 96 ALA A C 1
ATOM 804 O O . ALA A 1 96 ? 18.627 -28.606 -2.132 1.00 67.44 96 ALA A O 1
ATOM 805 N N . THR A 1 97 ? 16.727 -27.753 -2.920 1.00 62.56 97 THR A N 1
ATOM 806 C CA . THR A 1 97 ? 17.118 -26.359 -2.674 1.00 62.56 97 THR A CA 1
ATOM 807 C C . THR A 1 97 ? 16.648 -25.864 -1.303 1.00 62.56 97 THR A C 1
ATOM 809 O O . THR A 1 97 ? 15.455 -25.673 -1.073 1.00 62.56 97 THR A O 1
ATOM 812 N N . PHE A 1 98 ? 17.583 -25.583 -0.392 1.00 54.38 98 PHE A N 1
ATOM 813 C CA . PHE A 1 98 ? 17.301 -24.862 0.855 1.00 54.38 98 PHE A CA 1
ATOM 814 C C . PHE A 1 98 ? 17.403 -23.352 0.607 1.00 54.38 98 PHE A C 1
ATOM 816 O O . PHE A 1 98 ? 18.494 -22.787 0.581 1.00 54.38 98 PHE A O 1
ATOM 823 N N . GLY A 1 99 ? 16.278 -22.664 0.415 1.00 50.56 99 GLY A N 1
ATOM 824 C CA . GLY A 1 99 ? 16.339 -21.220 0.192 1.00 50.56 99 GLY A CA 1
ATOM 825 C C . GLY A 1 99 ? 14.991 -20.553 -0.032 1.00 50.56 99 GLY A C 1
ATOM 826 O O . GLY A 1 99 ? 14.247 -20.926 -0.926 1.00 50.56 99 GLY A O 1
ATOM 827 N N . LYS A 1 100 ? 14.710 -19.548 0.810 1.00 48.50 100 LYS A N 1
ATOM 828 C CA . LYS A 1 100 ? 13.643 -18.528 0.735 1.00 48.50 100 LYS A CA 1
ATOM 829 C C . LYS A 1 100 ? 12.568 -18.751 -0.345 1.00 48.50 100 LYS A C 1
ATOM 831 O O . LYS A 1 100 ? 12.666 -18.173 -1.420 1.00 48.50 100 LYS A O 1
ATOM 836 N N . ARG A 1 101 ? 11.492 -19.459 0.009 1.00 49.06 101 ARG A N 1
ATOM 837 C CA . ARG A 1 101 ? 10.158 -19.350 -0.613 1.00 49.06 101 ARG A CA 1
ATOM 838 C C . ARG A 1 101 ? 9.104 -19.846 0.381 1.00 49.06 101 ARG A C 1
ATOM 840 O O . ARG A 1 101 ? 8.680 -20.992 0.412 1.00 49.06 101 ARG A O 1
ATOM 847 N N . GLU A 1 102 ? 8.781 -18.945 1.292 1.00 52.53 102 GLU A N 1
ATOM 848 C CA . GLU A 1 102 ? 7.629 -19.015 2.188 1.00 52.53 102 GLU A CA 1
ATOM 849 C C . GLU A 1 102 ? 6.373 -18.710 1.322 1.00 52.53 102 GLU A C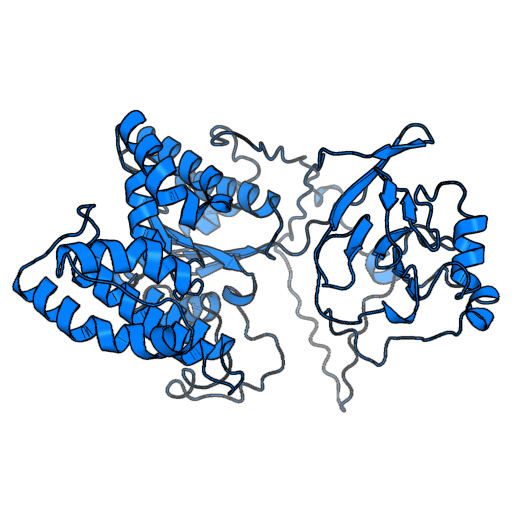 1
ATOM 851 O O . GLU A 1 102 ? 6.490 -18.026 0.311 1.00 52.53 102 GLU A O 1
ATOM 856 N N . GLN A 1 103 ? 5.154 -19.193 1.565 1.00 47.81 103 GLN A N 1
ATOM 857 C CA . GLN A 1 103 ? 4.352 -18.889 2.744 1.00 47.81 103 GLN A CA 1
ATOM 858 C C . GLN A 1 103 ? 2.954 -19.534 2.543 1.00 47.81 103 GLN A C 1
ATOM 860 O O . GLN A 1 103 ? 2.310 -19.309 1.519 1.00 47.81 103 GLN A O 1
ATOM 865 N N . TYR A 1 104 ? 2.501 -20.293 3.551 1.00 48.53 104 TYR A N 1
ATOM 866 C CA . TYR A 1 104 ? 1.161 -20.895 3.756 1.00 48.53 104 TYR A CA 1
ATOM 867 C C . TYR A 1 104 ? 0.899 -22.283 3.142 1.00 48.53 104 TYR A C 1
ATOM 869 O O . TYR A 1 104 ? 0.096 -22.440 2.229 1.00 48.53 104 TYR A O 1
ATOM 877 N N . LEU A 1 105 ? 1.554 -23.299 3.712 1.00 48.56 105 LEU A N 1
ATOM 878 C CA . LEU A 1 105 ? 1.353 -24.719 3.416 1.00 48.56 105 LEU A CA 1
ATOM 879 C C . LEU A 1 105 ? 0.069 -25.287 4.045 1.00 48.56 105 LEU A C 1
ATOM 881 O O . LEU A 1 105 ? -0.163 -25.119 5.240 1.00 48.56 105 LEU A O 1
ATOM 885 N N . GLN A 1 106 ? -0.650 -26.089 3.259 1.00 51.88 106 GLN A N 1
ATOM 886 C CA . GLN A 1 106 ? -1.007 -27.455 3.660 1.00 51.88 106 GLN A CA 1
ATOM 887 C C . GLN A 1 106 ? -0.281 -28.450 2.731 1.00 51.88 106 GLN A C 1
ATOM 889 O O . GLN A 1 106 ? 0.351 -29.382 3.217 1.00 51.88 106 GLN A O 1
ATOM 894 N N . PHE A 1 107 ? -0.188 -28.179 1.421 1.00 66.56 107 PHE A N 1
ATOM 895 C CA . PHE A 1 107 ? 0.855 -28.747 0.552 1.00 66.56 107 PHE A CA 1
ATOM 896 C C . PHE A 1 107 ? 1.155 -27.846 -0.659 1.00 66.56 107 PHE A C 1
ATOM 898 O O . PHE A 1 107 ? 0.261 -27.181 -1.177 1.00 66.56 107 PHE A O 1
ATOM 905 N N . ASN A 1 108 ? 2.406 -27.851 -1.123 1.00 74.81 108 ASN A N 1
ATOM 906 C CA . ASN A 1 108 ? 2.882 -27.150 -2.314 1.00 74.81 108 ASN A CA 1
ATOM 907 C C . ASN A 1 108 ? 3.776 -28.075 -3.144 1.00 74.81 108 ASN A C 1
ATOM 909 O O . ASN A 1 108 ? 4.618 -28.782 -2.587 1.00 74.81 108 ASN A O 1
ATOM 913 N N . ILE A 1 109 ? 3.653 -27.996 -4.467 1.00 71.12 109 ILE A N 1
ATOM 914 C CA . ILE A 1 109 ? 4.545 -28.673 -5.415 1.00 71.12 109 ILE A CA 1
ATOM 915 C C . ILE A 1 109 ? 5.276 -27.608 -6.226 1.00 71.12 109 ILE A C 1
ATOM 917 O O . ILE A 1 109 ? 4.667 -26.650 -6.711 1.00 71.12 109 ILE A O 1
ATOM 921 N N . TRP A 1 110 ? 6.581 -27.786 -6.355 1.00 74.00 110 TRP A N 1
ATOM 922 C CA . TRP A 1 110 ? 7.486 -26.874 -7.044 1.00 74.00 110 TRP A CA 1
ATOM 923 C C . TRP A 1 110 ? 8.358 -27.654 -8.020 1.00 74.00 110 TRP A C 1
ATOM 925 O O . TRP A 1 110 ? 8.587 -28.845 -7.803 1.00 74.00 110 TRP A O 1
ATOM 935 N N . ASN A 1 111 ? 8.885 -26.970 -9.034 1.00 75.06 111 ASN A N 1
ATOM 936 C CA . ASN A 1 111 ? 9.942 -27.495 -9.901 1.00 75.06 111 ASN A CA 1
ATOM 937 C C . ASN A 1 111 ? 11.335 -26.960 -9.499 1.00 75.06 111 ASN A C 1
ATOM 939 O O . ASN A 1 111 ? 11.451 -26.057 -8.664 1.00 75.06 111 ASN A O 1
ATOM 943 N N . GLN A 1 112 ? 12.399 -27.486 -10.113 1.00 69.31 112 GLN A N 1
ATOM 944 C CA . GLN A 1 112 ? 13.796 -27.100 -9.839 1.00 69.31 112 GLN A CA 1
ATOM 945 C C . GLN A 1 112 ? 14.117 -25.615 -10.086 1.00 69.31 112 GLN A C 1
ATOM 947 O O . GLN A 1 112 ? 14.994 -25.061 -9.428 1.00 69.31 112 GLN A O 1
ATOM 952 N N . GLU A 1 113 ? 13.392 -24.938 -10.981 1.00 68.69 113 GLU A N 1
ATOM 953 C CA . GLU A 1 113 ? 13.532 -23.487 -11.217 1.00 68.69 113 GLU A CA 1
ATOM 954 C C . GLU A 1 113 ? 12.977 -22.648 -10.044 1.00 68.69 113 GLU A C 1
ATOM 956 O O . GLU A 1 113 ? 13.021 -21.412 -10.033 1.00 68.69 113 GLU A O 1
ATOM 961 N N . GLY A 1 114 ? 12.422 -23.324 -9.034 1.00 59.94 114 GLY A N 1
ATOM 962 C CA . GLY A 1 114 ? 11.746 -22.729 -7.897 1.00 59.94 114 GLY A CA 1
ATOM 963 C C . GLY A 1 114 ? 10.385 -22.155 -8.271 1.00 59.94 114 GLY A C 1
ATOM 964 O O . GLY A 1 114 ? 9.824 -21.390 -7.490 1.00 59.94 114 GLY A O 1
ATOM 965 N N . SER A 1 115 ? 9.834 -22.459 -9.447 1.00 66.19 115 SER A N 1
ATOM 966 C CA . SER A 1 115 ? 8.496 -21.996 -9.802 1.00 66.19 115 SER A CA 1
ATOM 967 C C . SER A 1 115 ? 7.447 -22.812 -9.042 1.00 66.19 115 SER A C 1
ATOM 969 O O . SER A 1 115 ? 7.538 -24.036 -8.921 1.00 66.19 115 SER A O 1
ATOM 971 N N . LEU A 1 116 ? 6.476 -22.111 -8.455 1.00 64.12 116 LEU A N 1
ATOM 972 C CA . LEU A 1 116 ? 5.366 -22.738 -7.749 1.00 64.12 116 LEU A CA 1
ATOM 973 C C . LEU A 1 116 ? 4.445 -23.365 -8.790 1.00 64.12 116 LEU A C 1
ATOM 975 O O . LEU A 1 116 ? 3.747 -22.649 -9.508 1.00 64.12 116 LEU A O 1
ATOM 979 N N . THR A 1 117 ? 4.429 -24.690 -8.856 1.00 64.94 117 THR A N 1
ATOM 980 C CA . THR A 1 117 ? 3.556 -25.419 -9.779 1.00 64.94 117 THR A CA 1
ATOM 981 C C . THR A 1 117 ? 2.142 -25.534 -9.210 1.00 64.94 117 THR A C 1
ATOM 983 O O . THR A 1 117 ? 1.179 -25.515 -9.976 1.00 64.94 117 THR A O 1
ATOM 986 N N . GLN A 1 118 ? 2.000 -25.615 -7.878 1.00 68.44 118 GLN A N 1
ATOM 987 C CA . GLN A 1 118 ? 0.700 -25.670 -7.200 1.00 68.44 118 GLN A CA 1
ATOM 988 C C . GLN A 1 118 ? 0.752 -25.217 -5.728 1.00 68.44 118 GLN A C 1
ATOM 990 O O . GLN A 1 118 ? 1.687 -25.572 -5.011 1.00 68.44 118 GLN A O 1
ATOM 995 N N . ASN A 1 119 ? -0.302 -24.523 -5.266 1.00 66.31 119 ASN A N 1
ATOM 996 C CA . ASN A 1 119 ? -0.570 -24.196 -3.854 1.00 66.31 119 ASN A CA 1
ATOM 997 C C . ASN A 1 119 ? -2.024 -24.534 -3.485 1.00 66.31 119 ASN A C 1
ATOM 999 O O . ASN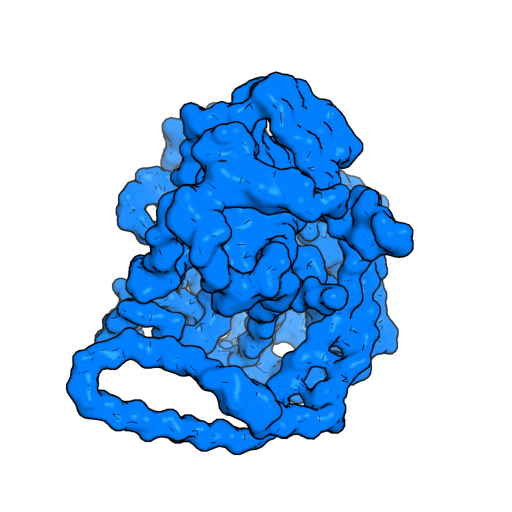 A 1 119 ? -2.940 -23.902 -4.012 1.00 66.31 119 ASN A O 1
ATOM 1003 N N . ASN A 1 120 ? -2.226 -25.528 -2.612 1.00 66.31 120 ASN A N 1
ATOM 1004 C CA . ASN A 1 120 ? -3.520 -26.184 -2.391 1.00 66.31 120 ASN A CA 1
ATOM 1005 C C . ASN A 1 120 ? -3.771 -26.601 -0.921 1.00 66.31 120 ASN A C 1
ATOM 1007 O O . ASN A 1 120 ? -2.872 -26.571 -0.076 1.00 66.31 120 ASN A O 1
ATOM 1011 N N . TYR A 1 121 ? -5.018 -27.013 -0.639 1.00 62.59 121 TYR A N 1
ATOM 1012 C CA . TYR A 1 121 ? -5.522 -27.451 0.670 1.00 62.59 121 TYR A CA 1
ATOM 1013 C C . TYR A 1 121 ? -6.284 -28.793 0.549 1.00 62.59 121 TYR A C 1
ATOM 1015 O O . TYR A 1 121 ? -7.036 -29.011 -0.403 1.00 62.59 121 TYR A O 1
ATOM 1023 N N . TYR A 1 122 ? -6.093 -29.686 1.520 1.00 58.81 122 TYR A N 1
ATOM 1024 C CA . TYR A 1 122 ? -6.859 -30.915 1.726 1.00 58.81 122 TYR A CA 1
ATOM 1025 C C . TYR A 1 122 ? -7.641 -30.837 3.040 1.00 58.81 122 TYR A C 1
ATOM 1027 O O . TYR A 1 122 ? -7.108 -30.463 4.085 1.00 58.81 122 TYR A O 1
ATOM 1035 N N . LYS A 1 123 ? -8.900 -31.268 3.015 1.00 62.53 123 LYS A N 1
ATOM 1036 C CA . LYS A 1 123 ? -9.752 -31.376 4.199 1.00 62.53 123 LYS A CA 1
ATOM 1037 C C . LYS A 1 123 ? -10.086 -32.834 4.476 1.00 62.53 123 LYS A C 1
ATOM 1039 O O . LYS A 1 123 ? -10.446 -33.560 3.552 1.00 62.53 123 LYS A O 1
ATOM 1044 N N . PHE A 1 124 ? -9.993 -33.260 5.732 1.00 54.75 124 PHE A N 1
ATOM 1045 C CA . PHE A 1 124 ? -10.468 -34.580 6.138 1.00 54.75 124 PHE A CA 1
ATOM 1046 C C . PHE A 1 124 ? -11.961 -34.492 6.454 1.00 54.75 124 PHE A C 1
ATOM 1048 O O . PHE A 1 124 ? -12.363 -33.842 7.418 1.00 54.75 124 PHE A O 1
ATOM 1055 N N . GLU A 1 125 ? -12.800 -35.105 5.621 1.00 58.28 125 GLU A N 1
ATOM 1056 C CA . GLU A 1 125 ? -14.250 -35.112 5.797 1.00 58.28 125 GLU A CA 1
ATOM 1057 C C . GLU A 1 125 ? -14.801 -36.520 5.620 1.00 58.28 125 GLU A C 1
ATOM 1059 O O . GLU A 1 125 ? -14.610 -37.128 4.570 1.00 58.28 125 GLU A O 1
ATOM 1064 N N . LYS A 1 126 ? -15.579 -37.002 6.597 1.00 66.06 126 LYS A N 1
ATOM 1065 C CA . LYS A 1 126 ? -16.237 -38.321 6.528 1.00 66.06 126 LYS A CA 1
ATOM 1066 C C . LYS A 1 126 ? -15.234 -39.445 6.224 1.00 66.06 126 LYS A C 1
ATOM 1068 O O . LYS A 1 126 ? -15.453 -40.241 5.316 1.00 66.06 126 LYS A O 1
ATOM 1073 N N . ASP A 1 127 ? -14.125 -39.439 6.960 1.00 59.97 127 ASP A N 1
ATOM 1074 C CA . ASP A 1 127 ? -13.036 -40.419 6.875 1.00 59.97 127 ASP A CA 1
ATOM 1075 C C . ASP A 1 127 ? -12.286 -40.468 5.534 1.00 59.97 127 ASP A C 1
ATOM 1077 O O . ASP A 1 127 ? -11.547 -41.413 5.261 1.00 59.97 127 ASP A O 1
ATOM 1081 N N . ILE A 1 128 ? -12.444 -39.443 4.690 1.00 53.03 128 ILE A N 1
ATOM 1082 C CA . ILE A 1 128 ? -11.705 -39.304 3.436 1.00 53.03 128 ILE A CA 1
ATOM 1083 C C . ILE A 1 128 ? -11.095 -37.909 3.316 1.00 53.03 128 ILE A C 1
ATOM 1085 O O . ILE A 1 128 ? -11.740 -36.894 3.587 1.00 53.03 128 ILE A O 1
ATOM 1089 N N . TRP A 1 129 ? -9.842 -37.847 2.869 1.00 58.91 129 TRP A N 1
ATOM 1090 C CA . TRP A 1 129 ? -9.232 -36.587 2.463 1.00 58.91 129 TRP A CA 1
ATOM 1091 C C . TRP A 1 129 ? -9.820 -36.151 1.124 1.00 58.91 129 TRP A C 1
ATOM 1093 O O . TRP A 1 129 ? -9.817 -36.901 0.147 1.00 58.91 129 TRP A O 1
ATOM 1103 N N . LYS A 1 130 ? -10.338 -34.927 1.079 1.00 57.06 130 LYS A N 1
ATOM 1104 C CA . LYS A 1 130 ? -10.847 -34.293 -0.133 1.00 57.06 130 LYS A CA 1
ATOM 1105 C C . LYS A 1 130 ? -10.062 -33.034 -0.417 1.00 57.06 130 LYS A C 1
ATOM 1107 O O . LYS A 1 130 ? -9.745 -32.269 0.492 1.00 57.06 130 LYS A O 1
ATOM 1112 N N . PHE A 1 131 ? -9.772 -32.816 -1.690 1.00 56.84 131 PHE A N 1
ATOM 1113 C CA . PHE A 1 131 ? -9.286 -31.525 -2.141 1.00 56.84 131 PHE A CA 1
ATOM 1114 C C . PHE A 1 131 ? -10.384 -30.478 -1.925 1.00 56.84 131 PHE A C 1
ATOM 1116 O O . PHE A 1 131 ? -11.508 -30.662 -2.399 1.00 56.84 131 PHE A O 1
ATOM 1123 N N . ASP A 1 132 ? -10.059 -29.402 -1.210 1.00 56.97 132 ASP A N 1
ATOM 1124 C CA . ASP A 1 132 ? -10.965 -28.273 -1.016 1.00 56.97 132 ASP A CA 1
ATOM 1125 C C . ASP A 1 132 ? -10.389 -27.046 -1.727 1.00 56.97 132 ASP A C 1
ATOM 1127 O O . ASP A 1 132 ? -9.407 -26.436 -1.296 1.00 56.97 132 ASP A O 1
ATOM 1131 N N . GLY A 1 133 ? -10.991 -26.713 -2.871 1.00 49.88 133 GLY A N 1
ATOM 1132 C CA . GLY A 1 133 ? -10.636 -25.528 -3.650 1.00 49.88 133 GLY A CA 1
ATOM 1133 C C . GLY A 1 133 ? -11.120 -24.219 -3.016 1.00 49.88 133 GLY A C 1
ATOM 1134 O O . GLY A 1 133 ? -10.694 -23.148 -3.449 1.00 49.88 133 GLY A O 1
ATOM 1135 N N . ASN A 1 134 ? -11.986 -24.286 -1.997 1.00 43.81 134 ASN A N 1
ATOM 1136 C CA . ASN A 1 134 ? -12.542 -23.128 -1.312 1.00 43.81 134 ASN A CA 1
ATOM 1137 C C . ASN A 1 134 ? -11.990 -23.040 0.112 1.00 43.81 134 ASN A C 1
ATOM 1139 O O . ASN A 1 134 ? -12.112 -23.945 0.924 1.00 43.81 134 ASN A O 1
ATOM 1143 N N . ARG A 1 135 ? -11.398 -21.896 0.457 1.00 44.66 135 ARG A N 1
ATOM 1144 C CA . ARG A 1 135 ? -10.912 -21.644 1.818 1.00 44.66 135 ARG A CA 1
ATOM 1145 C C . ARG A 1 135 ? -12.087 -21.282 2.728 1.00 44.66 135 ARG A C 1
ATOM 1147 O O . ARG A 1 135 ? -12.290 -20.098 3.002 1.00 44.66 135 ARG A O 1
ATOM 1154 N N . ASP A 1 136 ? -12.855 -22.260 3.202 1.00 32.50 136 ASP A N 1
ATOM 1155 C CA . ASP A 1 136 ? -13.856 -21.982 4.234 1.00 32.50 136 ASP A CA 1
ATOM 1156 C C . ASP A 1 136 ? -13.145 -21.666 5.551 1.00 32.50 136 ASP A C 1
ATOM 1158 O O . ASP A 1 136 ? -12.363 -22.459 6.076 1.00 32.50 136 ASP A O 1
ATOM 1162 N N . THR A 1 137 ? -13.301 -20.437 6.033 1.00 35.91 137 THR A N 1
ATOM 1163 C CA . THR A 1 137 ? -12.490 -19.948 7.142 1.00 35.91 137 THR A CA 1
ATOM 1164 C C . THR A 1 137 ? -13.292 -18.951 7.988 1.00 35.91 137 THR A C 1
ATOM 1166 O O . THR A 1 137 ? -13.261 -17.739 7.776 1.00 35.91 137 THR A O 1
ATOM 1169 N N . SER A 1 138 ? -13.950 -19.426 9.041 1.00 27.88 138 SER A N 1
ATOM 1170 C CA . SER A 1 138 ? -14.504 -18.588 10.120 1.00 27.88 138 SER A CA 1
ATOM 1171 C C . SER A 1 138 ? -13.405 -17.858 10.922 1.00 27.88 138 SER A C 1
ATOM 1173 O O . SER A 1 138 ? -12.237 -18.254 10.901 1.00 27.88 138 SER A O 1
ATOM 1175 N N . LEU A 1 139 ? -13.736 -16.737 11.577 1.00 31.42 139 LEU A N 1
ATOM 1176 C CA . LEU A 1 139 ? -12.817 -15.920 12.392 1.00 31.42 139 LEU A CA 1
ATOM 1177 C C . LEU A 1 139 ? -13.275 -15.921 13.863 1.00 31.42 139 LEU A C 1
ATOM 1179 O O . LEU A 1 139 ? -14.453 -15.691 14.125 1.00 31.42 139 LEU A O 1
ATOM 1183 N N . VAL A 1 140 ? -12.343 -16.118 14.803 1.00 30.80 140 VAL A N 1
ATOM 1184 C CA . VAL A 1 140 ? -12.550 -15.936 16.253 1.00 30.80 140 VAL A CA 1
ATOM 1185 C C . VAL A 1 140 ? -11.620 -14.813 16.720 1.00 30.80 140 VAL A C 1
ATOM 1187 O O . VAL A 1 140 ? -10.419 -14.862 16.451 1.00 30.80 140 VAL A O 1
ATOM 1190 N N . MET A 1 141 ? -12.155 -13.778 17.374 1.00 28.83 141 MET A N 1
ATOM 1191 C CA . MET A 1 141 ? -11.354 -12.680 17.934 1.00 28.83 141 MET A CA 1
ATOM 1192 C C . MET A 1 141 ? -11.110 -12.892 19.428 1.00 28.83 141 MET A C 1
ATOM 1194 O O . MET A 1 141 ? -12.045 -13.162 20.172 1.00 28.83 141 MET A O 1
ATOM 1198 N N . LEU A 1 142 ? -9.873 -12.687 19.886 1.00 26.86 142 LEU A N 1
ATOM 1199 C CA . LEU A 1 142 ? -9.543 -12.627 21.312 1.00 26.86 142 LEU A CA 1
ATOM 1200 C C . LEU A 1 142 ? -9.300 -11.169 21.713 1.00 26.86 142 LEU A C 1
ATOM 1202 O O . LEU A 1 142 ? -8.372 -10.523 21.223 1.00 26.86 142 LEU A O 1
ATOM 1206 N N . LYS A 1 143 ? -10.138 -10.637 22.607 1.00 31.67 143 LYS A N 1
ATOM 1207 C CA . LYS A 1 143 ? -9.964 -9.302 23.191 1.00 31.67 143 LYS A CA 1
ATOM 1208 C C . LYS A 1 143 ? -9.050 -9.402 24.411 1.00 31.67 143 LYS A C 1
ATOM 1210 O O . LYS A 1 143 ? -9.351 -10.121 25.355 1.00 31.67 143 LYS A O 1
ATOM 1215 N N . LYS A 1 144 ? -7.962 -8.630 24.439 1.00 29.78 144 LYS A N 1
ATOM 1216 C CA . LYS A 1 144 ? -7.177 -8.413 25.663 1.00 29.78 144 LYS A CA 1
ATOM 1217 C C . LYS A 1 144 ? -7.895 -7.354 26.503 1.00 29.78 144 LYS A C 1
ATOM 1219 O O . LYS A 1 144 ? -7.947 -6.195 26.090 1.00 29.78 144 LYS A O 1
ATOM 1224 N N . SER A 1 145 ? -8.503 -7.739 27.627 1.00 28.09 145 SER A N 1
ATOM 1225 C CA . SER A 1 145 ? -9.152 -6.776 28.519 1.00 28.09 145 SER A CA 1
ATOM 1226 C C . SER A 1 145 ? -8.094 -5.965 29.275 1.00 28.09 145 SER A C 1
ATOM 1228 O O . SER A 1 145 ? -7.068 -6.463 29.739 1.00 28.09 145 SER A O 1
ATOM 1230 N N . SER A 1 146 ? -8.311 -4.657 29.307 1.00 39.69 146 SER A N 1
ATOM 1231 C CA . SER A 1 146 ? -7.524 -3.692 30.052 1.00 39.69 146 SER A CA 1
ATOM 1232 C C . SER A 1 146 ? -7.990 -3.687 31.504 1.00 39.69 146 SER A C 1
ATOM 1234 O O . SER A 1 146 ? -9.063 -3.149 31.762 1.00 39.69 146 SER A O 1
ATOM 1236 N N . GLN A 1 147 ? -7.201 -4.242 32.425 1.00 32.09 147 GLN A N 1
ATOM 1237 C CA . GLN A 1 147 ? -7.062 -3.772 33.811 1.00 32.09 147 GLN A CA 1
ATOM 1238 C C . GLN A 1 147 ? -5.964 -4.586 34.522 1.00 32.09 147 GLN A C 1
ATOM 1240 O O . GLN A 1 147 ? -5.925 -5.806 34.430 1.00 32.09 147 GLN A O 1
ATOM 1245 N N . ASN A 1 148 ? -5.061 -3.875 35.206 1.00 30.30 148 ASN A N 1
ATOM 1246 C CA . ASN A 1 148 ? -3.913 -4.364 35.986 1.00 30.30 148 ASN A CA 1
ATOM 1247 C C . ASN A 1 148 ? -2.715 -4.929 35.211 1.00 30.30 148 ASN A C 1
ATOM 1249 O O . ASN A 1 148 ? -2.323 -6.085 35.349 1.00 30.30 148 ASN A O 1
ATOM 1253 N N . THR A 1 149 ? -2.014 -4.039 34.507 1.00 28.47 149 THR A N 1
ATOM 1254 C CA . THR A 1 149 ? -0.593 -4.252 34.210 1.00 28.47 149 THR A CA 1
ATOM 1255 C C . THR A 1 149 ? 0.226 -4.002 35.483 1.00 28.47 149 THR A C 1
ATOM 1257 O O . THR A 1 149 ? 0.720 -2.897 35.697 1.00 28.47 149 THR A O 1
ATOM 1260 N N . GLN A 1 150 ? 0.404 -5.015 36.335 1.00 21.64 150 GLN A N 1
ATOM 1261 C CA . GLN A 1 150 ? 1.639 -5.083 37.116 1.00 21.64 150 GLN A CA 1
ATOM 1262 C C . GLN A 1 150 ? 2.725 -5.603 36.176 1.00 21.64 150 GLN A C 1
ATOM 1264 O O . GLN A 1 150 ? 2.766 -6.778 35.819 1.00 21.64 150 GLN A O 1
ATOM 1269 N N . LEU A 1 151 ? 3.599 -4.697 35.742 1.00 24.61 151 LEU A N 1
ATOM 1270 C CA . LEU A 1 151 ? 4.911 -5.068 35.230 1.00 24.61 151 LEU A CA 1
ATOM 1271 C C . LEU A 1 151 ? 5.654 -5.739 36.389 1.00 24.61 151 LEU A C 1
ATOM 1273 O O . LEU A 1 151 ? 6.220 -5.062 37.245 1.00 24.61 151 LEU A O 1
ATOM 1277 N N . ILE A 1 152 ? 5.628 -7.071 36.442 1.00 22.33 152 ILE A N 1
ATOM 1278 C CA . ILE A 1 152 ? 6.555 -7.821 37.285 1.00 22.33 152 ILE A CA 1
ATOM 1279 C C . ILE A 1 152 ? 7.938 -7.616 36.662 1.00 22.33 152 ILE A C 1
ATOM 1281 O O . ILE A 1 152 ? 8.340 -8.302 35.723 1.00 22.33 152 ILE A O 1
ATOM 1285 N N . LYS A 1 153 ? 8.647 -6.599 37.153 1.00 24.86 153 LYS A N 1
ATOM 1286 C CA . LYS A 1 153 ? 10.053 -6.357 36.854 1.00 24.86 153 LYS A CA 1
ATOM 1287 C C . LYS A 1 153 ? 10.861 -7.419 37.601 1.00 24.86 153 LYS A C 1
ATOM 1289 O O . LYS A 1 153 ? 11.173 -7.251 38.775 1.00 24.86 153 LYS A O 1
ATOM 1294 N N . LEU A 1 154 ? 11.168 -8.529 36.934 1.00 21.88 154 LEU A N 1
ATOM 1295 C CA . LEU A 1 154 ? 12.187 -9.461 37.412 1.00 21.88 154 LEU A CA 1
ATOM 1296 C C . LEU A 1 154 ? 13.553 -8.879 37.044 1.00 21.88 154 LEU A C 1
ATOM 1298 O O . LEU A 1 154 ? 13.984 -8.941 35.895 1.00 21.88 154 LEU A O 1
ATOM 1302 N N . GLU A 1 155 ? 14.206 -8.247 38.017 1.00 23.80 155 GLU A N 1
ATOM 1303 C CA . GLU A 1 155 ? 15.616 -7.885 37.905 1.00 23.80 155 GLU A CA 1
ATOM 1304 C C . GLU A 1 155 ? 16.466 -9.153 37.967 1.00 23.80 155 GLU A C 1
ATOM 1306 O O . GLU A 1 155 ? 16.475 -9.862 38.971 1.00 23.80 155 GLU A O 1
ATOM 1311 N N . THR A 1 156 ? 17.215 -9.429 36.903 1.00 23.55 156 THR A N 1
ATOM 1312 C CA . THR A 1 156 ? 18.257 -10.457 36.913 1.00 23.55 156 THR A CA 1
ATOM 1313 C C . THR A 1 156 ? 19.619 -9.783 37.005 1.00 23.55 156 THR A C 1
ATOM 1315 O O . THR A 1 156 ? 20.060 -9.105 36.073 1.00 23.55 156 THR A O 1
ATOM 1318 N N . LYS A 1 157 ? 20.299 -9.983 38.139 1.00 27.34 157 LYS A N 1
ATOM 1319 C CA . LYS A 1 157 ? 21.755 -9.859 38.207 1.00 27.34 157 LYS A CA 1
ATOM 1320 C C . LYS A 1 157 ? 22.381 -10.975 37.367 1.00 27.34 157 LYS A C 1
ATOM 1322 O O . LYS A 1 157 ? 21.932 -12.114 37.428 1.00 27.34 157 LYS A O 1
ATOM 1327 N N . THR A 1 158 ? 23.438 -10.576 36.661 1.00 30.42 158 THR A N 1
ATOM 1328 C CA . THR A 1 158 ? 24.401 -11.360 35.867 1.00 30.42 158 THR A CA 1
ATOM 1329 C C . THR A 1 158 ? 23.851 -12.039 34.615 1.00 30.42 158 THR A C 1
ATOM 1331 O O . THR A 1 158 ? 22.821 -12.700 34.629 1.00 30.42 158 THR A O 1
ATOM 1334 N N . GLY A 1 159 ? 24.525 -11.750 33.501 1.00 33.19 159 GLY A N 1
ATOM 1335 C CA . GLY A 1 159 ? 24.029 -11.957 32.155 1.00 33.19 159 GLY A CA 1
ATOM 1336 C C . GLY A 1 159 ? 23.970 -13.418 31.750 1.00 33.19 159 GLY A C 1
ATOM 1337 O O . GLY A 1 159 ? 24.950 -14.126 31.889 1.00 33.19 159 GLY A O 1
ATOM 1338 N N . GLU A 1 160 ? 22.813 -13.800 31.224 1.00 26.64 160 GLU A N 1
ATOM 1339 C CA . GLU A 1 160 ? 22.582 -14.721 30.109 1.00 26.64 160 GLU A CA 1
ATOM 1340 C C . GLU A 1 160 ? 21.067 -14.676 29.841 1.00 26.64 160 GLU A C 1
ATOM 1342 O O . GLU A 1 160 ? 20.251 -14.841 30.749 1.00 26.64 160 GLU A O 1
ATOM 1347 N N . LYS A 1 161 ? 20.664 -14.312 28.617 1.00 26.22 161 LYS A N 1
ATOM 1348 C CA . LYS A 1 161 ? 19.256 -14.069 28.266 1.00 26.22 161 LYS A CA 1
ATOM 1349 C C . LYS A 1 161 ? 18.636 -15.330 27.665 1.00 26.22 161 LYS A C 1
ATOM 1351 O O . LYS A 1 161 ? 18.743 -15.542 26.463 1.00 26.22 161 LYS A O 1
ATOM 1356 N N . TYR A 1 162 ? 17.900 -16.090 28.472 1.00 24.81 162 TYR A N 1
ATOM 1357 C CA . TYR A 1 162 ? 16.936 -17.082 27.989 1.00 24.81 162 TYR A CA 1
ATOM 1358 C C . TYR A 1 162 ? 15.511 -16.561 28.201 1.00 24.81 162 TYR A C 1
ATOM 1360 O O . TYR A 1 162 ? 15.111 -16.246 29.322 1.00 24.81 162 TYR A O 1
ATOM 1368 N N . PHE A 1 163 ? 14.719 -16.487 27.129 1.00 22.77 163 PHE A N 1
ATOM 1369 C CA . PHE A 1 163 ? 13.270 -16.325 27.243 1.00 22.77 163 PHE A CA 1
ATOM 1370 C C . PHE A 1 163 ? 12.664 -17.688 27.583 1.00 22.77 163 PHE A C 1
ATOM 1372 O O . PHE A 1 163 ? 12.515 -18.542 26.714 1.00 22.77 163 PHE A O 1
ATOM 1379 N N . LYS A 1 164 ? 12.307 -17.903 28.852 1.00 23.47 164 LYS A N 1
ATOM 1380 C CA . LYS A 1 164 ? 11.480 -19.050 29.239 1.00 23.47 164 LYS A CA 1
ATOM 1381 C C . LYS A 1 164 ? 10.049 -18.778 28.776 1.00 23.47 164 LYS A C 1
ATOM 1383 O O . LYS A 1 164 ? 9.397 -17.865 29.283 1.00 23.47 164 LYS A O 1
ATOM 1388 N N . THR A 1 165 ? 9.550 -19.551 27.816 1.00 26.39 165 THR A N 1
ATOM 1389 C CA . THR A 1 165 ? 8.104 -19.655 27.591 1.00 26.39 165 THR A CA 1
ATOM 1390 C C . THR A 1 165 ? 7.439 -20.161 28.877 1.00 26.39 165 THR A C 1
ATOM 1392 O O . THR A 1 165 ? 8.013 -21.033 29.539 1.00 26.39 165 THR A O 1
ATOM 1395 N N . PRO A 1 166 ? 6.269 -19.623 29.271 1.00 26.34 166 PRO A N 1
ATOM 1396 C CA . PRO A 1 166 ? 5.568 -20.088 30.464 1.00 26.34 166 PRO A CA 1
ATOM 1397 C C . PRO A 1 166 ? 5.303 -21.594 30.364 1.00 26.34 166 PRO A C 1
ATOM 1399 O O . PRO A 1 166 ? 5.002 -22.109 29.287 1.00 26.34 166 PRO A O 1
ATOM 1402 N N . SER A 1 167 ? 5.457 -22.309 31.481 1.00 32.50 167 SER A N 1
ATOM 1403 C CA . SER A 1 167 ? 5.205 -23.748 31.530 1.00 32.50 167 SER A CA 1
ATOM 1404 C C . SER A 1 167 ? 3.739 -24.057 31.208 1.00 32.50 167 SER A C 1
ATOM 1406 O O . SER A 1 167 ? 2.851 -23.219 31.378 1.00 32.50 167 SER A O 1
ATOM 1408 N N . LYS A 1 168 ? 3.479 -25.295 30.774 1.00 32.91 168 LYS A N 1
ATOM 1409 C CA . LYS A 1 168 ? 2.134 -25.816 30.488 1.00 32.91 168 LYS A CA 1
ATOM 1410 C C . LYS A 1 168 ? 1.171 -25.570 31.662 1.00 32.91 168 LYS A C 1
ATOM 1412 O O . LYS A 1 168 ? 0.038 -25.176 31.431 1.00 32.91 168 LYS A O 1
ATOM 1417 N N . GLU A 1 169 ? 1.641 -25.679 32.906 1.00 33.69 169 GLU A N 1
ATOM 1418 C CA . GLU A 1 169 ? 0.862 -25.351 34.113 1.00 33.69 169 GLU A CA 1
ATOM 1419 C C . GLU A 1 169 ? 0.530 -23.863 34.261 1.00 33.69 169 GLU A C 1
ATOM 1421 O O . GLU A 1 169 ? -0.568 -23.543 34.696 1.00 33.69 169 GLU A O 1
ATOM 1426 N N . ILE A 1 170 ? 1.416 -22.939 33.873 1.00 34.66 170 ILE A N 1
ATOM 1427 C CA . ILE A 1 170 ? 1.134 -21.492 33.919 1.00 34.66 170 ILE A CA 1
ATOM 1428 C C . ILE A 1 170 ? 0.053 -21.121 32.895 1.00 34.66 170 ILE A C 1
ATOM 1430 O O . ILE A 1 170 ? -0.799 -20.286 33.180 1.00 34.66 170 ILE A O 1
ATOM 1434 N N . VAL A 1 171 ? 0.051 -21.770 31.727 1.00 33.22 171 VAL A N 1
ATOM 1435 C CA . VAL A 1 171 ? -0.971 -21.565 30.687 1.00 33.22 171 VAL A CA 1
ATOM 1436 C C . VAL A 1 171 ? -2.305 -22.224 31.064 1.00 33.22 171 VAL A C 1
ATOM 1438 O O . VAL A 1 171 ? -3.350 -21.624 30.840 1.00 33.22 171 VAL A O 1
ATOM 1441 N N . TYR A 1 172 ? -2.291 -23.415 31.674 1.00 32.88 172 TYR A N 1
ATOM 1442 C CA . TYR A 1 172 ? -3.509 -24.099 32.140 1.00 32.88 172 TYR A CA 1
ATOM 1443 C C . TYR A 1 172 ? -4.122 -23.466 33.400 1.00 32.88 172 TYR A C 1
ATOM 1445 O O . TYR A 1 172 ? -5.338 -23.509 33.567 1.00 32.88 172 TYR A O 1
ATOM 1453 N N . ASN A 1 173 ? -3.308 -22.842 34.259 1.00 35.50 173 ASN A N 1
ATOM 1454 C CA . ASN A 1 173 ? -3.773 -22.114 35.445 1.00 35.50 173 ASN A CA 1
ATOM 1455 C C . ASN A 1 173 ? -4.121 -20.645 35.162 1.00 35.50 173 ASN A C 1
ATOM 1457 O O . ASN A 1 173 ? -4.610 -19.954 36.059 1.00 35.50 173 ASN A O 1
ATOM 1461 N N . CYS A 1 174 ? -3.934 -20.155 33.930 1.00 32.91 174 CYS A N 1
ATOM 1462 C CA . CYS A 1 174 ? -4.644 -18.968 33.473 1.00 32.91 174 CYS A CA 1
ATOM 1463 C C . CYS A 1 174 ? -6.131 -19.323 33.369 1.00 32.91 174 CYS A C 1
ATOM 1465 O O . CYS A 1 174 ? -6.609 -19.738 32.317 1.00 32.91 174 CYS A O 1
ATOM 1467 N N . GLN A 1 175 ? -6.866 -19.155 34.470 1.00 33.47 175 GLN A N 1
ATOM 1468 C CA . GLN A 1 175 ? -8.322 -19.090 34.444 1.00 33.47 175 GLN A CA 1
ATOM 1469 C C . GLN A 1 175 ? -8.724 -17.871 33.608 1.00 33.47 175 GLN A C 1
ATOM 1471 O O . GLN A 1 175 ? -8.927 -16.775 34.125 1.00 33.47 175 GLN A O 1
ATOM 1476 N N . ILE A 1 176 ? -8.792 -18.046 32.290 1.00 33.69 176 ILE A N 1
ATOM 1477 C CA . ILE A 1 176 ? -9.572 -17.155 31.446 1.00 33.69 176 ILE A CA 1
ATOM 1478 C C . ILE A 1 176 ? -11.011 -17.495 31.801 1.00 33.69 176 ILE A C 1
ATOM 1480 O O . ILE A 1 176 ? -11.494 -18.584 31.484 1.00 33.69 176 ILE A O 1
ATOM 1484 N N . ASN A 1 177 ? -11.665 -16.602 32.537 1.00 33.41 177 ASN A N 1
ATOM 1485 C CA . ASN A 1 177 ? -13.080 -16.742 32.828 1.00 33.41 177 ASN A CA 1
ATOM 1486 C C . ASN A 1 177 ? -13.801 -16.890 31.482 1.00 33.41 177 ASN A C 1
ATOM 1488 O O . ASN A 1 177 ? -13.542 -16.126 30.554 1.00 33.41 177 ASN A O 1
ATOM 1492 N N . SER A 1 178 ? -14.686 -17.875 31.332 1.00 36.06 178 SER A N 1
ATOM 1493 C CA . SER A 1 178 ? -15.404 -18.101 30.065 1.00 36.06 178 SER A CA 1
ATOM 1494 C C . SER A 1 178 ? -16.213 -16.875 29.620 1.00 36.06 178 SER A C 1
ATOM 1496 O O . SER A 1 178 ? -16.491 -16.716 28.436 1.00 36.06 178 SER A O 1
ATOM 1498 N N . THR A 1 179 ? -16.518 -15.966 30.549 1.00 34.91 179 THR A N 1
ATOM 1499 C CA . THR A 1 179 ? -17.133 -14.656 30.304 1.00 34.91 179 THR A CA 1
ATOM 1500 C C . THR A 1 179 ? -16.200 -13.637 29.638 1.00 34.91 179 THR A C 1
ATOM 1502 O O . THR A 1 179 ? -16.683 -12.662 29.071 1.00 34.91 179 THR A O 1
ATOM 1505 N N . ASP A 1 180 ? -14.882 -13.848 29.686 1.00 32.81 180 ASP A N 1
ATOM 1506 C CA . ASP A 1 180 ? -13.867 -12.999 29.043 1.00 32.81 180 ASP A CA 1
ATOM 1507 C C . ASP A 1 180 ? -13.588 -13.419 27.588 1.00 32.81 180 ASP A C 1
ATOM 1509 O O . ASP A 1 180 ? -12.963 -12.674 26.827 1.00 32.81 180 ASP A O 1
ATOM 1513 N N . ILE A 1 181 ? -14.078 -14.594 27.175 1.00 31.61 181 ILE A N 1
ATOM 1514 C CA . ILE A 1 181 ? -14.025 -15.076 25.794 1.00 31.61 181 ILE A CA 1
ATOM 1515 C C . ILE A 1 181 ? -15.356 -14.747 25.118 1.00 31.61 181 ILE A C 1
ATOM 1517 O O . ILE A 1 181 ? -16.325 -15.498 25.199 1.00 31.61 181 ILE A O 1
ATOM 1521 N N . ILE A 1 182 ? -15.399 -13.631 24.394 1.00 36.16 182 ILE A N 1
ATOM 1522 C CA . ILE A 1 182 ? -16.508 -13.362 23.475 1.00 36.16 182 ILE A CA 1
ATOM 1523 C C . ILE A 1 182 ? -16.284 -14.226 22.229 1.00 36.16 182 ILE A C 1
ATOM 1525 O O . ILE A 1 182 ? -15.479 -13.891 21.362 1.00 36.16 182 ILE A O 1
ATOM 1529 N N . THR A 1 183 ? -16.981 -15.358 22.146 1.00 33.56 183 THR A N 1
ATOM 1530 C CA . THR A 1 183 ? -17.010 -16.235 20.962 1.00 33.56 183 THR A CA 1
ATOM 1531 C C . THR A 1 183 ? -18.050 -15.758 19.947 1.00 33.56 183 THR A C 1
ATOM 1533 O O . THR A 1 183 ? -18.852 -16.534 19.436 1.00 33.56 183 THR A O 1
ATOM 1536 N N . ASP A 1 184 ? -18.041 -14.468 19.614 1.00 38.25 184 ASP A N 1
ATOM 1537 C CA . ASP A 1 184 ? -18.873 -13.990 18.514 1.00 38.25 184 ASP A CA 1
ATOM 1538 C C . ASP A 1 184 ? -18.206 -14.385 17.197 1.00 38.25 184 ASP A C 1
ATOM 1540 O O . ASP A 1 184 ? -17.115 -13.928 16.846 1.00 38.25 184 ASP A O 1
ATOM 1544 N N . THR A 1 185 ? -18.863 -15.284 16.465 1.00 38.19 185 THR A N 1
ATOM 1545 C CA . THR A 1 185 ? -18.434 -15.662 15.120 1.00 38.19 185 THR A CA 1
ATOM 1546 C C . THR A 1 185 ? -18.634 -14.458 14.210 1.00 38.19 185 THR A C 1
ATOM 1548 O O . THR A 1 185 ? -19.755 -14.136 13.815 1.00 38.19 185 THR A O 1
ATOM 1551 N N . ILE A 1 186 ? -17.545 -13.778 13.860 1.00 43.16 186 ILE A N 1
ATOM 1552 C CA . ILE A 1 186 ? -17.619 -12.649 12.939 1.00 43.16 186 ILE A CA 1
ATOM 1553 C C . ILE A 1 186 ? -17.744 -13.185 11.520 1.00 43.16 186 ILE A C 1
ATOM 1555 O O . ILE A 1 186 ? -16.802 -13.759 10.968 1.00 43.16 186 ILE A O 1
ATOM 1559 N N . ARG A 1 187 ? -18.897 -12.937 10.892 1.00 44.16 187 ARG A N 1
ATOM 1560 C CA . ARG A 1 187 ? -19.055 -13.137 9.450 1.00 44.16 187 ARG A CA 1
ATOM 1561 C C . ARG A 1 187 ? -18.273 -12.058 8.704 1.00 44.16 187 ARG A C 1
ATOM 1563 O O . ARG A 1 187 ? -18.683 -10.901 8.626 1.00 44.16 187 ARG A O 1
ATOM 1570 N N . LEU A 1 188 ? -17.125 -12.441 8.154 1.00 50.06 188 LEU A N 1
ATOM 1571 C CA . LEU A 1 188 ? -16.386 -11.629 7.194 1.00 50.06 188 LEU A CA 1
ATOM 1572 C C . LEU A 1 188 ? -16.920 -11.942 5.796 1.00 50.06 188 LEU A C 1
ATOM 1574 O O . LEU A 1 188 ? -16.534 -12.934 5.190 1.00 50.06 188 LEU A O 1
ATOM 1578 N N . PHE A 1 189 ? -17.836 -11.118 5.295 1.00 49.75 189 PHE A N 1
ATOM 1579 C CA . PHE A 1 189 ? -18.338 -11.277 3.931 1.00 49.75 189 PHE A CA 1
ATOM 1580 C C . PHE A 1 189 ? -17.272 -10.878 2.907 1.00 49.75 189 PHE A C 1
ATOM 1582 O O . PHE A 1 189 ? -16.660 -9.809 3.014 1.00 49.75 189 PHE A O 1
ATOM 1589 N N . GLU A 1 190 ? -17.065 -11.729 1.904 1.00 49.94 190 GLU A N 1
ATOM 1590 C CA . GLU A 1 190 ? -16.098 -11.478 0.834 1.00 49.94 190 GLU A CA 1
ATOM 1591 C C . GLU A 1 190 ? -16.545 -10.352 -0.111 1.00 49.94 190 GLU A C 1
ATOM 1593 O O . GLU A 1 190 ? -15.703 -9.611 -0.623 1.00 49.94 190 GLU A O 1
ATOM 1598 N N . SER A 1 191 ? -17.860 -10.170 -0.271 1.00 48.75 191 SER A N 1
ATOM 1599 C CA . SER A 1 191 ? -18.498 -9.199 -1.165 1.00 48.75 191 SER A CA 1
ATOM 1600 C C . SER A 1 191 ? -19.290 -8.129 -0.406 1.00 48.75 191 SER A C 1
ATOM 1602 O O . SER A 1 191 ? -19.925 -8.425 0.605 1.00 48.75 191 SER A O 1
ATOM 1604 N N . GLY A 1 192 ? -19.299 -6.904 -0.943 1.00 55.78 192 GLY A N 1
ATOM 1605 C CA . GLY A 1 192 ? -20.125 -5.790 -0.467 1.00 55.78 192 GLY A CA 1
ATOM 1606 C C . GLY A 1 192 ? -19.527 -4.972 0.682 1.00 55.78 192 GLY A C 1
ATOM 1607 O O . GLY A 1 192 ? -18.634 -5.407 1.419 1.00 55.78 192 GLY A O 1
ATOM 1608 N N . CYS A 1 193 ? -20.030 -3.747 0.838 1.00 55.38 193 CYS A N 1
ATOM 1609 C CA . CYS A 1 193 ? -19.809 -2.953 2.040 1.00 55.38 193 CYS A CA 1
ATOM 1610 C C . CYS A 1 193 ? -20.649 -3.550 3.174 1.00 55.38 193 CYS A C 1
ATOM 1612 O O . CYS A 1 193 ? -21.869 -3.446 3.147 1.00 55.38 193 CYS A O 1
ATOM 1614 N N . ASN A 1 194 ? -20.017 -4.179 4.167 1.00 56.97 194 ASN A N 1
ATOM 1615 C CA . ASN A 1 194 ? -20.671 -4.637 5.401 1.00 56.97 194 ASN A CA 1
ATOM 1616 C C . ASN A 1 194 ? -21.264 -3.436 6.156 1.00 56.97 194 ASN A C 1
ATOM 1618 O O . ASN A 1 194 ? -20.593 -2.904 7.039 1.00 56.97 194 ASN A O 1
ATOM 1622 N N . LYS A 1 195 ? -22.446 -2.960 5.754 1.00 55.47 195 LYS A N 1
ATOM 1623 C CA . LYS A 1 195 ? -22.964 -1.629 6.104 1.00 55.47 195 LYS A CA 1
ATOM 1624 C C . LYS A 1 195 ? -23.709 -1.564 7.433 1.00 55.47 195 LYS A C 1
ATOM 1626 O O . LYS A 1 195 ? -23.692 -0.507 8.050 1.00 55.47 195 LYS A O 1
ATOM 1631 N N . ASP A 1 196 ? -24.266 -2.671 7.924 1.00 55.03 196 ASP A N 1
ATOM 1632 C CA . ASP A 1 196 ? -25.391 -2.510 8.858 1.00 55.03 196 ASP A CA 1
ATOM 1633 C C . ASP A 1 196 ? -25.141 -2.957 10.304 1.00 55.03 196 ASP A C 1
ATOM 1635 O O . ASP A 1 196 ? -25.920 -2.601 11.183 1.00 55.03 196 ASP A O 1
ATOM 1639 N N . TYR A 1 197 ? -24.038 -3.651 10.614 1.00 67.25 197 TYR A N 1
ATOM 1640 C CA . TYR A 1 197 ? -23.743 -4.054 11.998 1.00 67.25 197 TYR A CA 1
ATOM 1641 C C . TYR A 1 197 ? -22.246 -3.966 12.345 1.00 67.25 197 TYR A C 1
ATOM 1643 O O . TYR A 1 197 ? -21.429 -4.801 11.943 1.00 67.25 197 TYR A O 1
ATOM 1651 N N . TYR A 1 198 ? -21.909 -2.943 13.141 1.00 77.38 198 TYR A N 1
ATOM 1652 C CA . TYR A 1 198 ? -20.596 -2.733 13.777 1.00 77.38 198 TYR A CA 1
ATOM 1653 C C . TYR A 1 198 ? -20.662 -2.863 15.307 1.00 77.38 198 TYR A C 1
ATOM 1655 O O . TYR A 1 198 ? -19.818 -2.310 16.015 1.00 77.38 198 TYR A O 1
ATOM 1663 N N . SER A 1 199 ? -21.682 -3.541 15.843 1.00 78.25 199 SER A N 1
ATOM 1664 C CA . SER A 1 199 ? -21.849 -3.741 17.290 1.00 78.25 199 SER A CA 1
ATOM 1665 C C . SER A 1 199 ? -20.639 -4.446 17.915 1.00 78.25 199 SER A C 1
ATOM 1667 O O . SER A 1 199 ? -20.169 -4.052 18.980 1.00 78.25 199 SER A O 1
ATOM 1669 N N . ASP A 1 200 ? -20.065 -5.412 17.202 1.00 71.69 200 ASP A N 1
ATOM 1670 C CA . ASP A 1 200 ? -18.832 -6.126 17.552 1.00 71.69 200 ASP A CA 1
ATOM 1671 C C . ASP A 1 200 ? -17.567 -5.245 17.491 1.00 71.69 200 ASP A C 1
ATOM 1673 O O . ASP A 1 200 ? -16.525 -5.600 18.042 1.00 71.69 200 ASP A O 1
ATOM 1677 N N . LEU A 1 201 ? -17.652 -4.069 16.862 1.00 83.25 201 LEU A N 1
ATOM 1678 C CA . LEU A 1 201 ? -16.589 -3.067 16.792 1.00 83.25 201 LEU A CA 1
ATOM 1679 C C . LEU A 1 201 ? -16.837 -1.865 17.717 1.00 83.25 201 LEU A C 1
ATOM 1681 O O . LEU A 1 201 ? -16.066 -0.911 17.686 1.00 83.25 201 LEU A O 1
ATOM 1685 N N . LEU A 1 202 ? -17.837 -1.890 18.607 1.00 84.38 202 LEU A N 1
ATOM 1686 C CA . LEU A 1 202 ? -18.074 -0.775 19.542 1.00 84.38 202 LEU A CA 1
ATOM 1687 C C . LEU A 1 202 ? -16.855 -0.435 20.413 1.00 84.38 202 LEU A C 1
ATOM 1689 O O . LEU A 1 202 ? -16.704 0.707 20.844 1.00 84.38 202 LEU A O 1
ATOM 1693 N N . TRP A 1 203 ? -15.947 -1.390 20.624 1.00 82.88 203 TRP A N 1
ATOM 1694 C CA . TRP A 1 203 ? -14.708 -1.177 21.369 1.00 82.88 203 TRP A CA 1
ATOM 1695 C C . TRP A 1 203 ? -13.748 -0.163 20.715 1.00 82.88 203 TRP A C 1
ATOM 1697 O O . TRP A 1 203 ? -12.947 0.428 21.436 1.00 82.88 203 TRP A O 1
ATOM 1707 N N . ILE A 1 204 ? -13.826 0.091 19.396 1.00 87.19 204 ILE A N 1
ATOM 1708 C CA . ILE A 1 204 ? -13.010 1.139 18.746 1.00 87.19 204 ILE A CA 1
ATOM 1709 C C . ILE A 1 204 ? -13.626 2.536 18.834 1.00 87.19 204 ILE A C 1
ATOM 1711 O O . ILE A 1 204 ? -12.969 3.503 18.458 1.00 87.19 204 ILE A O 1
ATOM 1715 N N . LYS A 1 205 ? -14.861 2.688 19.324 1.00 91.00 205 LYS A N 1
ATOM 1716 C CA . LYS A 1 205 ? -15.576 3.973 19.306 1.00 91.00 205 LYS A CA 1
ATOM 1717 C C . LYS A 1 205 ? -14.831 5.077 20.059 1.00 91.00 205 LYS A C 1
ATOM 1719 O O . LYS A 1 205 ? -14.619 6.161 19.516 1.00 91.00 205 LYS A O 1
ATOM 1724 N N . ASP A 1 206 ? -14.389 4.800 21.282 1.00 91.75 206 ASP A N 1
ATOM 1725 C CA . ASP A 1 206 ? -13.654 5.788 22.081 1.00 91.75 206 ASP A CA 1
ATOM 1726 C C . ASP A 1 206 ? -12.241 6.020 21.537 1.00 91.75 206 ASP A C 1
ATOM 1728 O O . ASP A 1 206 ? -11.754 7.152 21.542 1.00 91.75 206 ASP A O 1
ATOM 1732 N N . ILE A 1 207 ? -11.622 4.981 20.963 1.00 92.75 207 ILE A N 1
ATOM 1733 C CA . ILE A 1 207 ? -10.340 5.092 20.255 1.00 92.75 207 ILE A CA 1
ATOM 1734 C C . ILE A 1 207 ? -10.466 6.091 19.098 1.00 92.75 207 ILE A C 1
ATOM 1736 O O . ILE A 1 207 ? -9.641 6.998 18.990 1.00 92.75 207 ILE A O 1
ATOM 1740 N N . CYS A 1 208 ? -11.511 5.963 18.277 1.00 95.44 208 CYS A N 1
ATOM 1741 C CA . CYS A 1 208 ? -11.781 6.845 17.141 1.00 95.44 208 CYS A CA 1
ATOM 1742 C C . CYS A 1 208 ? -11.902 8.311 17.570 1.00 95.44 208 CYS A C 1
ATOM 1744 O O . CYS A 1 208 ? -11.306 9.191 16.950 1.00 95.44 208 CYS A O 1
ATOM 1746 N N . ARG A 1 209 ? -12.606 8.567 18.677 1.00 95.81 209 ARG A N 1
ATOM 1747 C CA . ARG A 1 209 ? -12.839 9.920 19.202 1.00 95.81 209 ARG A CA 1
ATOM 1748 C C . ARG A 1 209 ? -11.574 10.577 19.732 1.00 95.81 209 ARG A C 1
ATOM 1750 O O . ARG A 1 209 ? -11.308 11.738 19.427 1.00 95.81 209 ARG A O 1
ATOM 1757 N N . GLN A 1 210 ? -10.785 9.831 20.499 1.00 95.25 210 GLN A N 1
ATOM 1758 C CA . GLN A 1 210 ? -9.617 10.359 21.208 1.00 95.25 210 GLN A CA 1
ATOM 1759 C C . GLN A 1 210 ? -8.376 10.504 20.320 1.00 95.25 210 GLN A C 1
ATOM 1761 O O . GLN A 1 210 ? -7.473 11.271 20.649 1.00 95.25 210 GLN A O 1
ATOM 1766 N N . ASN A 1 211 ? -8.311 9.771 19.207 1.00 96.81 211 ASN A N 1
ATOM 1767 C CA . ASN A 1 211 ? -7.113 9.701 18.381 1.00 96.81 211 ASN A CA 1
ATOM 1768 C C . ASN A 1 211 ? -7.304 10.407 17.041 1.00 96.81 211 ASN A C 1
ATOM 1770 O O . ASN A 1 211 ? -8.393 10.455 16.468 1.00 96.81 211 ASN A O 1
ATOM 1774 N N . LYS A 1 212 ? -6.197 10.957 16.543 1.00 97.31 212 LYS A N 1
ATOM 1775 C CA . LYS A 1 212 ? -6.106 11.530 15.203 1.00 97.31 212 LYS A CA 1
ATOM 1776 C C . LYS A 1 212 ? -5.729 10.471 14.177 1.00 97.31 212 LYS A C 1
ATOM 1778 O O . LYS A 1 212 ? -6.228 10.502 13.056 1.00 97.31 212 LYS A O 1
ATOM 1783 N N . ILE A 1 213 ? -4.859 9.544 14.574 1.00 97.12 213 ILE A N 1
ATOM 1784 C CA . ILE A 1 213 ? -4.411 8.445 13.728 1.00 97.12 213 ILE A CA 1
ATOM 1785 C C . ILE A 1 213 ? -4.790 7.117 14.363 1.00 97.12 213 ILE A C 1
ATOM 1787 O O . ILE A 1 213 ? -4.488 6.871 15.532 1.00 97.12 213 ILE A O 1
ATOM 1791 N N . ILE A 1 214 ? -5.394 6.247 13.559 1.00 95.75 214 ILE A N 1
ATOM 1792 C CA . ILE A 1 214 ? -5.513 4.819 13.853 1.00 95.75 214 ILE A CA 1
ATOM 1793 C C . ILE A 1 214 ? -4.564 4.086 12.907 1.00 95.75 214 ILE A C 1
ATOM 1795 O O . ILE A 1 214 ? -4.839 3.956 11.719 1.00 95.75 214 ILE A O 1
ATOM 1799 N N . ALA A 1 215 ? -3.434 3.632 13.431 1.00 92.75 215 ALA A N 1
ATOM 1800 C CA . ALA A 1 215 ? -2.476 2.802 12.721 1.00 92.75 215 ALA A CA 1
ATOM 1801 C C . ALA A 1 215 ? -2.877 1.328 12.857 1.00 92.75 215 ALA A C 1
ATOM 1803 O O . ALA A 1 215 ? -3.119 0.844 13.960 1.00 92.75 215 ALA A O 1
ATOM 1804 N N . ILE A 1 216 ? -2.959 0.603 11.751 1.00 90.69 216 ILE A N 1
ATOM 1805 C CA . ILE A 1 216 ? -3.392 -0.786 11.703 1.00 90.69 216 ILE A CA 1
ATOM 1806 C C . ILE A 1 216 ? -2.292 -1.601 11.036 1.00 90.69 216 ILE A C 1
ATOM 1808 O O . ILE A 1 216 ? -2.077 -1.512 9.828 1.00 90.69 216 ILE A O 1
ATOM 1812 N N . GLY A 1 217 ? -1.595 -2.394 11.845 1.00 86.75 217 GLY A N 1
ATOM 1813 C CA . GLY A 1 217 ? -0.549 -3.296 11.390 1.00 86.75 217 GLY A CA 1
ATOM 1814 C C . GLY A 1 217 ? -1.070 -4.698 11.148 1.00 86.75 217 GLY A C 1
ATOM 1815 O O . GLY A 1 217 ? -1.668 -5.306 12.037 1.00 86.75 217 GLY A O 1
ATOM 1816 N N . GLU A 1 218 ? -0.787 -5.232 9.967 1.00 81.19 218 GLU A N 1
ATOM 1817 C CA . GLU A 1 218 ? -1.027 -6.632 9.640 1.00 81.19 218 GLU A CA 1
ATOM 1818 C C . GLU A 1 218 ? 0.266 -7.423 9.451 1.00 81.19 218 GLU A C 1
ATOM 1820 O O . GLU A 1 218 ? 1.341 -6.868 9.228 1.00 81.19 218 GLU A O 1
ATOM 1825 N N . GLN A 1 219 ? 0.177 -8.744 9.505 1.00 71.94 219 GLN A N 1
ATOM 1826 C CA . GLN A 1 219 ? 1.116 -9.561 8.750 1.00 71.94 219 GLN A CA 1
ATOM 1827 C C . GLN A 1 219 ? 0.576 -9.692 7.337 1.00 71.94 219 GLN A C 1
ATOM 1829 O O . GLN A 1 219 ? -0.603 -10.005 7.166 1.00 71.94 219 GLN A O 1
ATOM 1834 N N . HIS A 1 220 ? 1.432 -9.430 6.354 1.00 64.88 220 HIS A N 1
ATOM 1835 C CA . HIS A 1 220 ? 1.063 -9.511 4.951 1.00 64.88 220 HIS A CA 1
ATOM 1836 C C . HIS A 1 220 ? 0.450 -10.873 4.602 1.00 64.88 220 HIS A C 1
ATOM 1838 O O . HIS A 1 220 ? 0.694 -11.877 5.275 1.00 64.88 220 HIS A O 1
ATOM 1844 N N . HIS A 1 221 ? -0.326 -10.882 3.516 1.00 60.66 221 HIS A N 1
ATOM 1845 C CA . HIS A 1 221 ? -0.805 -12.076 2.806 1.00 60.66 221 HIS A CA 1
ATOM 1846 C C . HIS A 1 221 ? -2.033 -12.808 3.383 1.00 60.66 221 HIS A C 1
ATOM 1848 O O . HIS A 1 221 ? -2.457 -13.820 2.820 1.00 60.66 221 HIS A O 1
ATOM 1854 N N . TYR A 1 222 ? -2.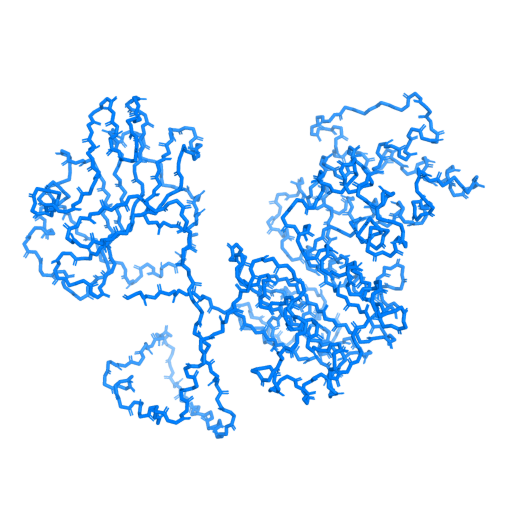695 -12.275 4.415 1.00 67.56 222 TYR A N 1
ATOM 1855 C CA . TYR A 1 222 ? -3.987 -12.809 4.864 1.00 67.56 222 TYR A CA 1
ATOM 1856 C C . TYR A 1 222 ? -5.151 -11.981 4.306 1.00 67.56 222 TYR A C 1
ATOM 1858 O O . TYR A 1 222 ? -5.484 -10.923 4.834 1.00 67.56 222 TYR A O 1
ATOM 1866 N N . LYS A 1 223 ? -5.846 -12.503 3.283 1.00 66.12 223 LYS A N 1
ATOM 1867 C CA . LYS A 1 223 ? -7.039 -11.878 2.658 1.00 66.12 223 LYS A CA 1
ATOM 1868 C C . LYS A 1 223 ? -8.073 -11.392 3.693 1.00 66.12 223 LYS A C 1
ATOM 1870 O O . LYS A 1 223 ? -8.695 -10.351 3.518 1.00 66.12 223 LYS A O 1
ATOM 1875 N N . LYS A 1 224 ? -8.210 -12.105 4.815 1.00 68.19 224 LYS A N 1
ATOM 1876 C CA . LYS A 1 224 ? -9.104 -11.739 5.924 1.00 68.19 224 LYS A CA 1
ATOM 1877 C C . LYS A 1 224 ? -8.737 -10.449 6.649 1.00 68.19 224 LYS A C 1
ATOM 1879 O O . LYS A 1 224 ? -9.645 -9.757 7.107 1.00 68.19 224 LYS A O 1
ATOM 1884 N N . ASN A 1 225 ? -7.450 -10.121 6.752 1.00 75.06 225 ASN A N 1
ATOM 1885 C CA . ASN A 1 225 ? -7.021 -8.865 7.363 1.00 75.06 225 ASN A CA 1
ATOM 1886 C C . ASN A 1 225 ? -7.599 -7.690 6.574 1.00 75.06 225 ASN A C 1
ATOM 1888 O O . ASN A 1 225 ? -8.125 -6.762 7.177 1.00 75.06 225 ASN A O 1
ATOM 1892 N N . ILE A 1 226 ? -7.624 -7.784 5.239 1.00 77.50 226 ILE A N 1
ATOM 1893 C CA . ILE A 1 226 ? -8.229 -6.771 4.364 1.00 77.50 226 ILE A CA 1
ATOM 1894 C C . ILE A 1 226 ? -9.718 -6.589 4.696 1.00 77.50 226 ILE A C 1
ATOM 1896 O O . ILE A 1 226 ? -10.193 -5.459 4.805 1.00 77.50 226 ILE A O 1
ATOM 1900 N N . TYR A 1 227 ? -10.462 -7.678 4.923 1.00 77.81 227 TYR A N 1
ATOM 1901 C CA . TYR A 1 227 ? -11.881 -7.601 5.287 1.00 77.81 227 TYR A CA 1
ATOM 1902 C C . TYR A 1 227 ? -12.118 -6.996 6.670 1.00 77.81 227 TYR A C 1
ATOM 1904 O O . TYR A 1 227 ? -13.017 -6.168 6.826 1.00 77.81 227 TYR A O 1
ATOM 1912 N N . LEU A 1 228 ? -11.315 -7.376 7.666 1.00 80.38 228 LEU A N 1
ATOM 1913 C CA . LEU A 1 228 ? -11.401 -6.801 9.005 1.00 80.38 228 LEU A CA 1
ATOM 1914 C C . LEU A 1 228 ? -11.051 -5.309 8.989 1.00 80.38 228 LEU A C 1
ATOM 1916 O O . LEU A 1 228 ? -11.797 -4.500 9.536 1.00 80.38 228 LEU A O 1
ATOM 1920 N N . VAL A 1 229 ? -9.972 -4.932 8.302 1.00 86.31 229 VAL A N 1
ATOM 1921 C CA . VAL A 1 229 ? -9.568 -3.532 8.131 1.00 86.31 229 VAL A CA 1
ATOM 1922 C C . VAL A 1 229 ? -10.664 -2.739 7.437 1.00 86.31 229 VAL A C 1
ATOM 1924 O O . VAL A 1 229 ? -11.018 -1.667 7.914 1.00 86.31 229 VAL A O 1
ATOM 1927 N N . ARG A 1 230 ? -11.272 -3.273 6.371 1.00 87.62 230 ARG A N 1
ATOM 1928 C CA . ARG A 1 230 ? -12.411 -2.635 5.698 1.00 87.62 230 ARG A CA 1
ATOM 1929 C C . ARG A 1 230 ? -13.561 -2.363 6.672 1.00 87.62 230 ARG A C 1
ATOM 1931 O O . ARG A 1 230 ? -14.106 -1.263 6.677 1.00 87.62 230 ARG A O 1
ATOM 1938 N N . ARG A 1 231 ? -13.912 -3.334 7.526 1.00 87.62 231 ARG A N 1
ATOM 1939 C CA . ARG A 1 231 ? -14.942 -3.136 8.562 1.00 87.62 231 ARG A CA 1
ATOM 1940 C C . ARG A 1 231 ? -14.533 -2.064 9.570 1.00 87.62 231 ARG A C 1
ATOM 1942 O O . ARG A 1 231 ? -15.364 -1.229 9.902 1.00 87.62 231 ARG A O 1
ATOM 1949 N N . ILE A 1 232 ? -13.274 -2.047 10.009 1.00 90.44 232 ILE A N 1
ATOM 1950 C CA . ILE A 1 232 ? -12.749 -1.016 10.916 1.00 90.44 232 ILE A CA 1
ATOM 1951 C C . ILE A 1 232 ? -12.807 0.370 10.270 1.00 90.44 232 ILE A C 1
ATOM 1953 O O . ILE A 1 232 ? -13.228 1.307 10.935 1.00 90.44 232 ILE A O 1
ATOM 1957 N N . VAL A 1 233 ? -12.447 0.509 8.991 1.00 94.06 233 VAL A N 1
ATOM 1958 C CA . VAL A 1 233 ? -12.492 1.788 8.261 1.00 94.06 233 VAL A CA 1
ATOM 1959 C C . VAL A 1 233 ? -13.906 2.365 8.235 1.00 94.06 233 VAL A C 1
ATOM 1961 O O . VAL A 1 233 ? -14.093 3.543 8.546 1.00 94.06 233 VAL A O 1
ATOM 1964 N N . PHE A 1 234 ? -14.906 1.546 7.908 1.00 92.81 234 PHE A N 1
ATOM 1965 C CA . PHE A 1 234 ? -16.293 2.007 7.862 1.00 92.81 234 PHE A CA 1
ATOM 1966 C C . PHE A 1 234 ? -16.894 2.211 9.255 1.00 92.81 234 PHE A C 1
ATOM 1968 O O . PHE A 1 234 ? -17.543 3.227 9.484 1.00 92.81 234 PHE A O 1
ATOM 1975 N N . ALA A 1 235 ? -16.615 1.324 10.215 1.00 91.56 235 ALA A N 1
ATOM 1976 C CA . ALA A 1 235 ? -17.035 1.502 11.604 1.00 91.56 235 ALA A CA 1
ATOM 1977 C C . ALA A 1 235 ? -16.446 2.782 12.214 1.00 91.56 235 ALA A C 1
ATOM 1979 O O . ALA A 1 235 ? -17.163 3.563 12.836 1.00 91.56 235 ALA A O 1
ATOM 1980 N N . ALA A 1 236 ? -15.157 3.046 11.981 1.00 94.44 236 ALA A N 1
ATOM 1981 C CA . ALA A 1 236 ? -14.502 4.271 12.417 1.00 94.44 236 ALA A CA 1
ATOM 1982 C C . ALA A 1 236 ? -15.178 5.512 11.827 1.00 94.4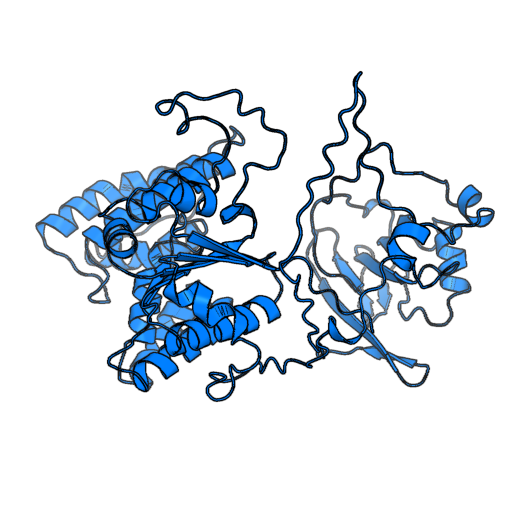4 236 ALA A C 1
ATOM 1984 O O . ALA A 1 236 ? -15.377 6.463 12.572 1.00 94.44 236 ALA A O 1
ATOM 1985 N N . ASN A 1 237 ? -15.595 5.467 10.553 1.00 94.75 237 ASN A N 1
ATOM 1986 C CA . ASN A 1 237 ? -16.327 6.545 9.873 1.00 94.75 237 ASN A CA 1
ATOM 1987 C C . ASN A 1 237 ? -17.814 6.685 10.285 1.00 94.75 237 ASN A C 1
ATOM 1989 O O . ASN A 1 237 ? -18.458 7.694 9.984 1.00 94.75 237 ASN A O 1
ATOM 1993 N N . GLN A 1 238 ? -18.369 5.688 10.984 1.00 92.19 238 GLN A N 1
ATOM 1994 C CA . GLN A 1 238 ? -19.659 5.795 11.676 1.00 92.19 238 GLN A CA 1
ATOM 1995 C C . GLN A 1 238 ? -19.505 6.386 13.085 1.00 92.19 238 GLN A C 1
ATOM 1997 O O . GLN A 1 238 ? -20.366 7.131 13.551 1.00 92.19 238 GLN A O 1
ATOM 2002 N N . PHE A 1 239 ? -18.421 6.050 13.787 1.00 94.38 239 PHE A N 1
ATOM 2003 C CA . PHE A 1 239 ? -18.180 6.488 15.165 1.00 94.38 239 PHE A CA 1
ATOM 2004 C C . PHE A 1 239 ? -17.577 7.890 15.275 1.00 94.38 239 PHE A C 1
ATOM 2006 O O . PHE A 1 239 ? -17.830 8.591 16.260 1.00 94.38 239 PHE A O 1
ATOM 2013 N N . ASP A 1 240 ? -16.787 8.269 14.280 1.00 96.62 240 ASP A N 1
ATOM 2014 C CA . ASP A 1 240 ? -16.177 9.575 14.069 1.00 96.62 240 ASP A CA 1
ATOM 2015 C C . ASP A 1 240 ? -15.942 9.762 12.559 1.00 96.62 240 ASP A C 1
AT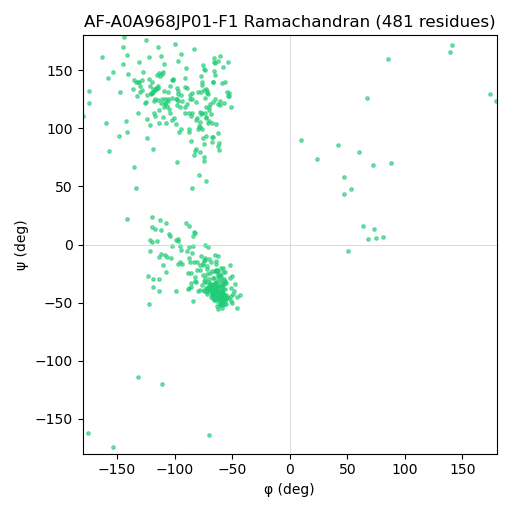OM 2017 O O . ASP A 1 240 ? -16.370 8.925 11.778 1.00 96.62 240 ASP A O 1
ATOM 2021 N N . TYR A 1 241 ? -15.295 10.831 12.102 1.00 97.19 241 TYR A N 1
ATOM 2022 C CA . TYR A 1 241 ? -14.968 11.008 10.688 1.00 97.19 241 TYR A CA 1
ATOM 2023 C C . TYR A 1 241 ? -13.467 10.854 10.437 1.00 97.19 241 TYR A C 1
ATOM 2025 O O . TYR A 1 241 ? -12.655 11.621 10.954 1.00 97.19 241 TYR A O 1
ATOM 2033 N N . PHE A 1 242 ? -13.107 9.856 9.627 1.00 98.19 242 PHE A N 1
ATOM 2034 C CA . PHE A 1 242 ? -11.747 9.563 9.179 1.00 98.19 242 PHE A CA 1
ATOM 2035 C C . PHE A 1 242 ? -11.694 9.678 7.647 1.00 98.19 242 PHE A C 1
ATOM 2037 O O . PHE A 1 242 ? -11.779 8.654 6.960 1.00 98.19 242 PHE A O 1
ATOM 2044 N N . PRO A 1 243 ? -11.552 10.906 7.107 1.00 98.19 243 PRO A N 1
ATOM 2045 C CA . PRO A 1 243 ? -11.584 11.161 5.666 1.00 98.19 243 PRO A CA 1
ATOM 2046 C C . PRO A 1 243 ? -10.445 10.504 4.888 1.00 98.19 243 PRO A C 1
ATOM 2048 O O . PRO A 1 243 ? -10.520 10.445 3.669 1.00 98.19 243 PRO A O 1
ATOM 2051 N N . ASN A 1 244 ? -9.389 10.021 5.547 1.00 98.62 244 ASN A N 1
ATOM 2052 C CA . ASN A 1 244 ? -8.179 9.559 4.872 1.00 98.62 244 ASN A CA 1
ATOM 2053 C C . ASN A 1 244 ? -7.813 8.131 5.271 1.00 98.62 244 ASN A C 1
ATOM 2055 O O . ASN A 1 244 ? -7.535 7.860 6.442 1.00 98.62 244 ASN A O 1
ATOM 2059 N N . LEU A 1 245 ? -7.738 7.238 4.285 1.00 98.19 245 LEU A N 1
ATOM 2060 C CA . LEU A 1 245 ? -7.129 5.916 4.395 1.00 98.19 245 LEU A CA 1
ATOM 2061 C C . LEU A 1 245 ? -5.741 5.938 3.748 1.00 98.19 245 LEU A C 1
ATOM 2063 O O . LEU A 1 245 ? -5.615 5.963 2.528 1.00 98.19 245 LEU A O 1
ATOM 2067 N N . ILE A 1 246 ? -4.695 5.896 4.563 1.00 97.94 246 ILE A N 1
ATOM 2068 C CA . ILE A 1 246 ? -3.302 5.830 4.122 1.00 97.94 246 ILE A CA 1
ATOM 2069 C C . ILE A 1 246 ? -2.880 4.361 4.006 1.00 97.94 246 ILE A C 1
ATOM 2071 O O . ILE A 1 246 ? -3.172 3.548 4.888 1.00 97.94 246 ILE A O 1
ATOM 2075 N N . ARG A 1 247 ? -2.193 4.011 2.921 1.00 95.56 247 ARG A N 1
ATOM 2076 C CA . ARG A 1 247 ? -1.694 2.673 2.608 1.00 95.56 247 ARG A CA 1
ATOM 2077 C C . ARG A 1 247 ? -0.187 2.676 2.413 1.00 95.56 247 ARG A C 1
ATOM 2079 O O . ARG A 1 247 ? 0.373 3.565 1.778 1.00 95.56 247 ARG A O 1
ATOM 2086 N N . GLU A 1 248 ? 0.442 1.611 2.888 1.00 93.56 248 GLU A N 1
ATOM 2087 C CA . GLU A 1 248 ? 1.801 1.234 2.498 1.00 93.56 248 GLU A CA 1
ATOM 2088 C C . GLU A 1 248 ? 1.785 0.643 1.073 1.00 93.56 248 GLU A C 1
ATOM 2090 O O . GLU A 1 248 ? 1.786 -0.569 0.874 1.00 93.56 248 GLU A O 1
ATOM 2095 N N . LEU A 1 249 ? 1.642 1.521 0.083 1.00 94.50 249 LEU A N 1
ATOM 2096 C CA . LEU A 1 249 ? 1.646 1.250 -1.357 1.00 94.50 249 LEU A CA 1
ATOM 2097 C C . LEU A 1 249 ? 2.388 2.396 -2.069 1.00 94.50 249 LEU A C 1
ATOM 2099 O O . LEU A 1 249 ? 2.542 3.458 -1.450 1.00 94.50 249 LEU A O 1
ATOM 2103 N N . PRO A 1 250 ? 2.816 2.2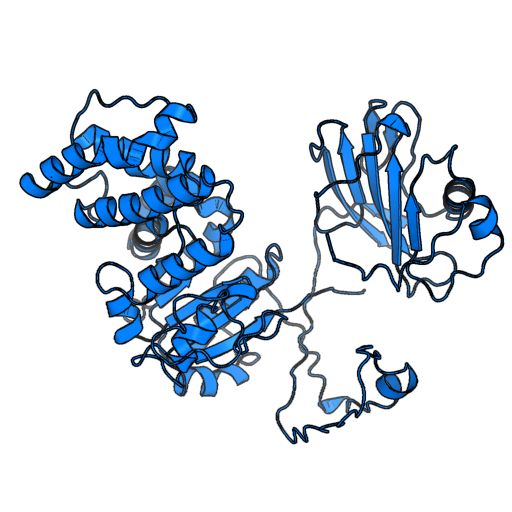23 -3.335 1.00 96.75 250 PRO A N 1
ATOM 2104 C CA . PRO A 1 250 ? 3.502 3.268 -4.090 1.00 96.75 250 PRO A CA 1
ATOM 2105 C C . PRO A 1 250 ? 2.720 4.579 -4.115 1.00 96.75 250 PRO A C 1
ATOM 2107 O O . PRO A 1 250 ? 1.522 4.588 -4.411 1.00 96.75 250 PRO A O 1
ATOM 2110 N N . TYR A 1 251 ? 3.389 5.689 -3.794 1.00 97.62 251 TYR A N 1
ATOM 2111 C CA . TYR A 1 251 ? 2.778 7.020 -3.707 1.00 97.62 251 TYR A CA 1
ATOM 2112 C C . TYR A 1 251 ? 1.929 7.373 -4.932 1.00 97.62 251 TYR A C 1
ATOM 2114 O O . TYR A 1 251 ? 0.805 7.879 -4.790 1.00 97.62 251 TYR A O 1
ATOM 2122 N N . SER A 1 252 ? 2.444 7.058 -6.120 1.00 97.12 252 SER A N 1
ATOM 2123 C CA . SER A 1 252 ? 1.804 7.309 -7.406 1.00 97.12 252 SER A CA 1
ATOM 2124 C C . SER A 1 252 ? 0.365 6.781 -7.490 1.00 97.12 252 SER A C 1
ATOM 2126 O O . SER A 1 252 ? -0.480 7.397 -8.141 1.00 97.12 252 SER A O 1
ATOM 2128 N N . TYR A 1 253 ? 0.012 5.723 -6.761 1.00 97.06 253 TYR A N 1
ATOM 2129 C CA . TYR A 1 253 ? -1.317 5.115 -6.846 1.00 97.06 253 TYR A CA 1
ATOM 2130 C C . TYR A 1 253 ? -2.426 5.967 -6.214 1.00 97.06 253 TYR A C 1
ATOM 2132 O O . TYR A 1 253 ? -3.593 5.824 -6.579 1.00 97.06 253 TYR A O 1
ATOM 2140 N N . SER A 1 254 ? -2.082 6.896 -5.312 1.00 97.19 254 SER A N 1
ATOM 2141 C CA . SER A 1 254 ? -3.047 7.719 -4.560 1.00 97.19 254 SER A CA 1
ATOM 2142 C C . SER A 1 254 ? -4.077 8.405 -5.461 1.00 97.19 254 SER A C 1
ATOM 2144 O O . SER A 1 254 ? -5.282 8.341 -5.217 1.00 97.19 254 SER A O 1
ATOM 2146 N N . ALA A 1 255 ? -3.611 9.058 -6.528 1.00 96.75 255 ALA A N 1
ATOM 2147 C CA . ALA A 1 255 ? -4.475 9.849 -7.395 1.00 96.75 255 ALA A CA 1
ATOM 2148 C C . ALA A 1 255 ? -5.392 8.968 -8.263 1.00 96.75 255 ALA A C 1
ATOM 2150 O O . ALA A 1 255 ? -6.572 9.278 -8.413 1.00 96.75 255 ALA A O 1
ATOM 2151 N N . TYR A 1 256 ? -4.886 7.822 -8.732 1.00 97.69 256 TYR A N 1
ATOM 2152 C CA . TYR A 1 256 ? -5.675 6.823 -9.459 1.00 97.69 256 TYR A CA 1
ATOM 2153 C C . TYR A 1 256 ? -6.781 6.236 -8.574 1.00 97.69 256 TYR A C 1
ATOM 2155 O O . TYR A 1 256 ? -7.923 6.095 -9.012 1.00 97.69 256 TYR A O 1
ATOM 2163 N N . PHE A 1 257 ? -6.470 5.944 -7.307 1.00 98.12 257 PHE A N 1
ATOM 2164 C CA . PHE A 1 257 ? -7.444 5.402 -6.356 1.00 98.12 257 PHE A CA 1
ATOM 2165 C C . PHE A 1 257 ? -8.559 6.410 -6.087 1.00 98.12 257 PHE A C 1
ATOM 2167 O O . PHE A 1 257 ? -9.736 6.066 -6.171 1.00 98.12 257 PHE A O 1
ATOM 2174 N N . ASN A 1 258 ? -8.198 7.670 -5.838 1.00 98.25 258 ASN A N 1
ATOM 2175 C CA . ASN A 1 258 ? -9.175 8.729 -5.602 1.00 98.25 258 ASN A CA 1
ATOM 2176 C C . ASN A 1 258 ? -10.003 9.061 -6.843 1.00 98.25 258 ASN A C 1
ATOM 2178 O O . ASN A 1 258 ? -11.185 9.359 -6.697 1.00 98.25 258 ASN A O 1
ATOM 2182 N N . HIS A 1 259 ? -9.436 8.986 -8.047 1.00 97.88 259 HIS A N 1
ATOM 2183 C CA . HIS A 1 259 ? -10.207 9.170 -9.273 1.00 97.88 259 HIS A CA 1
ATOM 2184 C C . HIS A 1 259 ? -11.317 8.119 -9.384 1.00 97.88 259 HIS A C 1
ATOM 2186 O O . HIS A 1 259 ? -12.492 8.473 -9.459 1.00 97.88 259 HIS A O 1
ATOM 2192 N N . PHE A 1 260 ? -10.967 6.836 -9.249 1.00 98.12 260 PHE A N 1
ATOM 2193 C CA . PHE A 1 260 ? -11.945 5.749 -9.274 1.00 98.12 260 PHE A CA 1
ATOM 2194 C C . PHE A 1 260 ? -12.981 5.845 -8.144 1.00 98.12 260 PHE A C 1
ATOM 2196 O O . PHE A 1 260 ? -14.174 5.652 -8.373 1.00 98.12 260 PHE A O 1
ATOM 2203 N N . CYS A 1 261 ? -12.560 6.141 -6.912 1.00 97.81 261 CYS A N 1
ATOM 2204 C CA . CYS A 1 261 ? -13.468 6.158 -5.764 1.00 97.81 261 CYS A CA 1
ATOM 2205 C C . CYS A 1 261 ? -14.395 7.382 -5.710 1.00 97.81 261 CYS A C 1
ATOM 2207 O O . CYS A 1 261 ? -15.383 7.342 -4.975 1.00 97.81 261 CYS A O 1
ATOM 2209 N N . ASN A 1 262 ? -14.091 8.464 -6.433 1.00 96.94 262 ASN A N 1
ATOM 2210 C CA . ASN A 1 262 ? -14.870 9.706 -6.389 1.00 96.94 262 ASN A CA 1
ATOM 2211 C C . ASN A 1 262 ? -15.629 10.029 -7.682 1.00 96.94 262 ASN A C 1
ATOM 2213 O O . ASN A 1 262 ? -16.426 10.970 -7.662 1.00 96.94 262 ASN A O 1
ATOM 2217 N N . ASP A 1 263 ? -15.408 9.291 -8.772 1.00 96.19 263 ASP A N 1
ATOM 2218 C CA . ASP A 1 263 ? -16.181 9.455 -10.004 1.00 96.19 263 ASP A CA 1
ATOM 2219 C C . ASP A 1 263 ? -17.680 9.185 -9.724 1.00 96.19 263 ASP A C 1
ATOM 2221 O O . ASP A 1 263 ? -18.014 8.132 -9.184 1.00 96.19 263 ASP A O 1
ATOM 2225 N N . PRO A 1 264 ? -18.613 10.107 -9.997 1.00 94.06 264 PRO A N 1
ATOM 2226 C CA . PRO A 1 264 ? -20.031 9.859 -9.744 1.00 94.06 264 PRO A CA 1
ATOM 2227 C C . PRO A 1 264 ? -20.651 8.813 -10.686 1.00 94.06 264 PRO A C 1
ATOM 2229 O O . PRO A 1 264 ? -21.644 8.187 -10.302 1.00 94.06 264 PRO A O 1
ATOM 2232 N N . ASP A 1 265 ? -20.086 8.605 -11.879 1.00 96.56 265 ASP A N 1
ATOM 2233 C CA . ASP A 1 265 ? -20.635 7.720 -12.907 1.00 96.56 265 ASP A CA 1
ATOM 2234 C C . ASP A 1 265 ? -19.973 6.336 -12.866 1.00 96.56 265 ASP A C 1
ATOM 2236 O O . ASP A 1 265 ? -18.757 6.200 -12.737 1.00 96.56 265 ASP A O 1
ATOM 2240 N N . ASP A 1 266 ? -20.783 5.274 -12.883 1.00 94.81 266 ASP A N 1
ATOM 2241 C CA . ASP A 1 266 ? -20.263 3.905 -12.785 1.00 94.81 266 ASP A CA 1
ATOM 2242 C C . ASP A 1 266 ? -19.632 3.436 -14.094 1.00 94.81 266 ASP A C 1
ATOM 2244 O O . ASP A 1 266 ? -18.636 2.715 -14.058 1.00 94.81 266 ASP A O 1
ATOM 2248 N N . SER A 1 267 ? -20.167 3.853 -15.243 1.00 96.88 267 SER A N 1
ATOM 2249 C CA . SER A 1 267 ? -19.647 3.421 -16.537 1.00 96.88 267 SER A CA 1
ATOM 2250 C C . SER A 1 267 ? -18.232 3.952 -16.756 1.00 96.88 267 SER A C 1
ATOM 2252 O O . SER A 1 267 ? -17.342 3.186 -17.130 1.00 96.88 267 SER A O 1
ATOM 2254 N N . THR A 1 268 ? -18.000 5.239 -16.495 1.00 96.81 268 THR A N 1
ATOM 2255 C CA . THR A 1 268 ? -16.673 5.859 -16.612 1.00 96.81 268 THR A CA 1
ATOM 2256 C C . THR A 1 268 ? -15.701 5.292 -15.585 1.00 96.81 268 THR A C 1
ATOM 2258 O O . THR A 1 268 ? -14.578 4.931 -15.941 1.00 96.81 268 THR A O 1
ATOM 2261 N N . ALA A 1 269 ? -16.139 5.107 -14.338 1.00 97.19 269 ALA A N 1
ATOM 2262 C CA . ALA A 1 269 ? -15.290 4.561 -13.288 1.00 97.19 269 ALA A CA 1
ATOM 2263 C C . ALA A 1 269 ? -14.843 3.124 -13.576 1.00 97.19 269 ALA A C 1
ATOM 2265 O O . ALA A 1 269 ? -13.674 2.793 -13.379 1.00 97.19 269 ALA A O 1
ATOM 2266 N N . PHE A 1 270 ? -15.745 2.255 -14.041 1.00 95.56 270 PHE A N 1
ATOM 2267 C CA . PHE A 1 270 ? -15.389 0.873 -14.362 1.00 95.56 270 PHE A CA 1
ATOM 2268 C C . PHE A 1 270 ? -14.566 0.764 -15.650 1.00 95.56 270 PHE A C 1
ATOM 2270 O O . PHE A 1 270 ? -13.651 -0.055 -15.694 1.00 95.56 270 PHE A O 1
ATOM 2277 N N . ALA A 1 271 ? -14.784 1.639 -16.638 1.00 95.94 271 ALA A N 1
ATOM 2278 C CA . ALA A 1 271 ? -13.885 1.742 -17.788 1.00 95.94 271 ALA A CA 1
ATOM 2279 C C . ALA A 1 271 ? -12.458 2.124 -17.351 1.00 95.94 271 ALA A C 1
ATOM 2281 O O . ALA A 1 271 ? -11.503 1.440 -17.715 1.00 95.94 271 ALA A O 1
ATOM 2282 N N . PHE A 1 272 ? -12.318 3.142 -16.490 1.00 96.38 272 PHE A N 1
ATOM 2283 C CA . PHE A 1 272 ? -11.032 3.536 -15.904 1.00 96.38 272 PHE A CA 1
ATOM 2284 C C . PHE A 1 272 ? -10.405 2.421 -15.057 1.00 96.38 272 PHE A C 1
ATOM 2286 O O . PHE A 1 272 ? -9.191 2.200 -15.098 1.00 96.38 272 PHE A O 1
ATOM 2293 N N . ARG A 1 273 ? -11.224 1.695 -14.281 1.00 95.56 273 ARG A N 1
ATOM 2294 C CA . ARG A 1 273 ? -10.763 0.549 -13.490 1.00 95.56 273 ARG A CA 1
ATOM 2295 C C . ARG A 1 273 ? -10.059 -0.456 -14.393 1.00 95.56 273 ARG A C 1
ATOM 2297 O O . ARG A 1 273 ? -8.942 -0.875 -14.090 1.00 95.56 273 ARG A O 1
ATOM 2304 N N . ASP A 1 274 ? -10.717 -0.823 -15.484 1.00 93.25 274 ASP A N 1
ATOM 2305 C CA . ASP A 1 274 ? -10.267 -1.894 -16.361 1.00 93.25 274 ASP A CA 1
ATOM 2306 C C . ASP A 1 274 ? -9.039 -1.480 -17.186 1.00 93.25 274 ASP A C 1
ATOM 2308 O O . ASP A 1 274 ? -8.117 -2.282 -17.342 1.00 93.25 274 ASP A O 1
ATOM 2312 N N . SER A 1 275 ? -8.972 -0.222 -17.640 1.00 92.12 275 SER A N 1
ATOM 2313 C CA . SER A 1 275 ? -7.848 0.288 -18.436 1.00 92.12 275 SER A CA 1
ATOM 2314 C C . SER A 1 275 ? -6.615 0.657 -17.610 1.00 92.12 275 SER A C 1
ATOM 2316 O O . SER A 1 275 ? -5.490 0.404 -18.038 1.00 92.12 275 SER A O 1
ATOM 2318 N N . SER A 1 276 ? -6.805 1.274 -16.440 1.00 92.88 276 SER A N 1
ATOM 2319 C CA . SER A 1 276 ? -5.740 2.020 -15.752 1.00 92.88 276 SER A CA 1
ATOM 2320 C C . SER A 1 276 ? -5.463 1.521 -14.333 1.00 92.88 276 SER A C 1
ATOM 2322 O O . SER A 1 276 ? -4.339 1.644 -13.849 1.00 92.88 276 SER A O 1
ATOM 2324 N N . LEU A 1 277 ? -6.451 0.922 -13.657 1.00 92.00 277 LEU A N 1
ATOM 2325 C CA . LEU A 1 277 ? -6.335 0.544 -12.244 1.00 92.00 277 LEU A CA 1
ATOM 2326 C C . LEU A 1 277 ? -5.981 -0.933 -12.021 1.00 92.00 277 LEU A C 1
ATOM 2328 O O . LEU A 1 277 ? -5.169 -1.244 -11.147 1.00 92.00 277 LEU A O 1
ATOM 2332 N N . ILE A 1 278 ? -6.557 -1.854 -12.806 1.00 88.69 278 ILE A N 1
ATOM 2333 C CA . ILE A 1 278 ? -6.239 -3.293 -12.746 1.00 88.69 278 ILE A CA 1
ATOM 2334 C C . ILE A 1 278 ? -4.727 -3.556 -12.828 1.00 88.69 278 ILE A C 1
ATOM 2336 O O . ILE A 1 278 ? -4.246 -4.351 -12.010 1.00 88.69 278 ILE A O 1
ATOM 2340 N N . PRO A 1 279 ? -3.960 -2.904 -13.729 1.00 86.19 279 PRO A N 1
ATOM 2341 C CA . PRO A 1 279 ? -2.525 -3.142 -13.830 1.00 86.19 279 PRO A CA 1
ATOM 2342 C C . PRO A 1 279 ? -1.761 -2.848 -12.537 1.00 86.19 279 PRO A C 1
ATOM 2344 O O . PRO A 1 279 ? -0.757 -3.500 -12.287 1.00 86.19 279 PRO A O 1
ATOM 2347 N N . ILE A 1 280 ? -2.229 -1.899 -11.718 1.00 86.94 280 ILE A N 1
ATOM 2348 C CA . ILE A 1 280 ? -1.474 -1.374 -10.571 1.00 86.94 280 ILE A CA 1
ATOM 2349 C C . ILE A 1 280 ? -2.050 -1.793 -9.205 1.00 86.94 280 ILE A C 1
ATOM 2351 O O . ILE A 1 280 ? -1.361 -1.709 -8.195 1.00 86.94 280 ILE A O 1
ATOM 2355 N N . ALA A 1 281 ? -3.306 -2.256 -9.136 1.00 85.62 281 ALA A N 1
ATOM 2356 C CA . ALA A 1 281 ? -4.004 -2.441 -7.856 1.00 85.62 281 ALA A CA 1
ATOM 2357 C C . ALA A 1 281 ? -4.899 -3.681 -7.754 1.00 85.62 281 ALA A C 1
ATOM 2359 O O . ALA A 1 281 ? -5.784 -3.726 -6.896 1.00 85.62 281 ALA A O 1
ATOM 2360 N N . LYS A 1 282 ? -4.666 -4.713 -8.577 1.00 82.12 282 LYS A N 1
ATOM 2361 C CA . LYS A 1 282 ? -5.507 -5.924 -8.661 1.00 82.12 282 LYS A CA 1
ATOM 2362 C C . LYS A 1 282 ? -5.948 -6.500 -7.305 1.00 82.12 282 LYS A C 1
ATOM 2364 O O . LYS A 1 282 ? -7.108 -6.865 -7.143 1.00 82.12 282 LYS A O 1
ATOM 2369 N N . THR A 1 283 ? -5.051 -6.579 -6.321 1.00 80.06 283 THR A N 1
ATOM 2370 C CA . THR A 1 283 ? -5.338 -7.161 -4.994 1.00 80.06 283 THR A CA 1
ATOM 2371 C C . THR A 1 283 ? -6.115 -6.231 -4.059 1.00 80.06 283 THR A C 1
ATOM 2373 O O . THR A 1 283 ? -6.703 -6.700 -3.086 1.00 80.06 283 THR A O 1
ATOM 2376 N N . PHE A 1 284 ? -6.145 -4.927 -4.346 1.00 88.12 284 PHE A N 1
ATOM 2377 C CA . PHE A 1 284 ? -6.806 -3.906 -3.533 1.00 88.12 284 PHE A CA 1
ATOM 2378 C C . PHE A 1 284 ? -8.148 -3.430 -4.114 1.00 88.12 284 PHE A C 1
ATOM 2380 O O . PHE A 1 284 ? -8.934 -2.811 -3.394 1.00 88.12 284 PHE A O 1
ATOM 2387 N N . LEU A 1 285 ? -8.461 -3.786 -5.367 1.00 89.31 285 LEU A N 1
ATOM 2388 C CA . LEU A 1 285 ? -9.726 -3.454 -6.039 1.00 89.31 285 LEU A CA 1
ATOM 2389 C C . LEU A 1 285 ? -10.981 -3.694 -5.181 1.00 89.31 285 LEU A C 1
ATOM 2391 O O . LEU A 1 285 ? -11.788 -2.770 -5.092 1.00 89.31 285 LEU A O 1
ATOM 2395 N N . PRO A 1 286 ? -11.146 -4.828 -4.463 1.00 87.31 286 PRO A N 1
ATOM 2396 C CA . PRO A 1 286 ? -12.353 -5.042 -3.661 1.00 87.31 286 PRO A CA 1
ATOM 2397 C C . PRO A 1 286 ? -12.541 -4.005 -2.546 1.00 87.31 286 PRO A C 1
ATOM 2399 O O . PRO A 1 286 ? -13.662 -3.726 -2.127 1.00 87.31 286 PRO A O 1
ATOM 2402 N N . THR A 1 287 ? -11.455 -3.432 -2.020 1.00 90.25 287 THR A N 1
ATOM 2403 C CA . THR A 1 287 ? -11.557 -2.337 -1.050 1.00 90.25 287 THR A CA 1
ATOM 2404 C C . THR A 1 287 ? -11.884 -1.015 -1.735 1.00 90.25 287 THR A C 1
ATOM 2406 O O . THR A 1 287 ? -12.701 -0.266 -1.204 1.00 90.25 287 THR A O 1
ATOM 2409 N N . LEU A 1 288 ? -11.298 -0.742 -2.906 1.00 95.00 288 LEU A N 1
ATOM 2410 C CA . LEU A 1 288 ? -11.587 0.460 -3.694 1.00 95.00 288 LEU A CA 1
ATOM 2411 C C . LEU A 1 288 ? -13.061 0.522 -4.109 1.00 95.00 288 LEU A C 1
ATOM 2413 O O . LEU A 1 288 ? -13.691 1.568 -3.980 1.00 95.00 288 LEU A O 1
ATOM 2417 N N . GLU A 1 289 ? -13.631 -0.605 -4.538 1.00 93.06 289 GLU A N 1
ATOM 2418 C CA . GLU A 1 289 ? -15.050 -0.723 -4.892 1.00 93.06 289 GLU A CA 1
ATOM 2419 C C . GLU A 1 289 ? -15.953 -0.432 -3.688 1.00 93.06 289 GLU A C 1
ATOM 2421 O O . GLU A 1 289 ? -16.914 0.328 -3.802 1.00 93.06 289 GLU A O 1
ATOM 2426 N N . CYS A 1 290 ? -15.602 -0.937 -2.501 1.00 92.38 290 CYS A N 1
ATOM 2427 C CA . CYS A 1 290 ? -16.345 -0.613 -1.287 1.00 92.38 290 CYS A CA 1
ATOM 2428 C C . CYS A 1 290 ? -16.223 0.866 -0.886 1.00 92.38 290 CYS A C 1
ATOM 2430 O O . CYS A 1 290 ? -17.197 1.474 -0.448 1.00 92.38 290 CYS A O 1
ATOM 2432 N N . ILE A 1 291 ? -15.041 1.471 -1.021 1.00 95.69 291 ILE A N 1
ATOM 2433 C CA . ILE A 1 291 ? -14.858 2.898 -0.717 1.00 95.69 291 ILE A CA 1
ATOM 2434 C C . ILE A 1 291 ? -15.632 3.764 -1.715 1.00 95.69 291 ILE A C 1
ATOM 2436 O O . ILE A 1 291 ? -16.279 4.723 -1.309 1.00 95.69 291 ILE A O 1
ATOM 2440 N N . ARG A 1 292 ? -15.650 3.395 -3.000 1.00 95.69 292 ARG A N 1
ATOM 2441 C CA . ARG A 1 292 ? -16.487 4.043 -4.016 1.00 95.69 292 ARG A CA 1
ATOM 2442 C C . ARG A 1 292 ? -17.964 3.983 -3.634 1.00 95.69 292 ARG A C 1
ATOM 2444 O O . ARG A 1 292 ? -18.644 5.007 -3.604 1.00 95.69 292 ARG A O 1
ATOM 2451 N N . GLU A 1 293 ? -18.457 2.790 -3.313 1.00 93.94 293 GLU A N 1
ATOM 2452 C CA . GLU A 1 293 ? -19.840 2.594 -2.887 1.00 93.94 293 GLU A CA 1
ATOM 2453 C C . GLU A 1 293 ? -20.158 3.436 -1.639 1.00 93.94 293 GLU A C 1
ATOM 2455 O O . GLU A 1 293 ? -21.213 4.070 -1.572 1.00 93.94 293 GLU A O 1
ATOM 2460 N N . TRP A 1 294 ? -19.246 3.503 -0.665 1.00 93.94 294 TRP A N 1
ATOM 2461 C CA . TRP A 1 294 ? -19.374 4.393 0.487 1.00 93.94 294 TRP A CA 1
ATOM 2462 C C . TRP A 1 294 ? -19.462 5.865 0.070 1.00 93.94 294 TRP A C 1
ATOM 2464 O O . TRP A 1 294 ? -20.399 6.544 0.484 1.00 93.94 294 TRP A O 1
ATOM 2474 N N . ASN A 1 295 ? -18.539 6.346 -0.765 1.00 96.56 295 ASN A N 1
ATOM 2475 C CA . ASN A 1 295 ? -18.452 7.745 -1.191 1.00 96.56 295 ASN A CA 1
ATOM 2476 C C . ASN A 1 295 ? -19.690 8.199 -1.973 1.00 96.56 295 ASN A C 1
ATOM 2478 O O . ASN A 1 295 ? -20.124 9.338 -1.808 1.00 96.56 295 ASN A O 1
ATOM 2482 N N . LYS A 1 296 ? -20.290 7.313 -2.780 1.00 94.88 296 LYS A N 1
ATOM 2483 C CA . LYS A 1 296 ? -21.562 7.579 -3.473 1.00 94.88 296 LYS A CA 1
ATOM 2484 C C . LYS A 1 296 ? -22.731 7.721 -2.499 1.00 94.88 296 LYS A C 1
ATOM 2486 O O . LYS A 1 296 ? -23.571 8.595 -2.674 1.00 94.88 296 LYS A O 1
ATOM 2491 N N . ASN A 1 297 ? -22.777 6.873 -1.472 1.00 92.88 297 ASN A N 1
ATOM 2492 C CA . ASN A 1 297 ? -23.857 6.876 -0.482 1.00 92.88 297 ASN A CA 1
ATOM 2493 C C . ASN A 1 297 ? -23.663 7.920 0.632 1.00 92.88 297 ASN A C 1
ATOM 2495 O O . ASN A 1 297 ? -24.602 8.205 1.367 1.00 92.88 297 ASN A O 1
ATOM 2499 N N . ASN A 1 298 ? -22.458 8.478 0.772 1.00 93.88 298 ASN A N 1
ATOM 2500 C CA . ASN A 1 298 ? -22.093 9.433 1.817 1.00 93.88 298 ASN A CA 1
ATOM 2501 C C . ASN A 1 298 ? -21.298 10.608 1.214 1.00 93.88 298 ASN A C 1
ATOM 2503 O O . ASN A 1 298 ? -20.110 10.761 1.513 1.00 93.88 298 ASN A O 1
ATOM 2507 N N . PRO A 1 299 ? -21.918 11.446 0.362 1.00 94.75 299 PRO A N 1
ATOM 2508 C CA . PRO A 1 299 ? -21.213 12.503 -0.368 1.00 94.75 299 PRO A CA 1
ATOM 2509 C C . PRO A 1 299 ? -20.529 13.538 0.540 1.00 94.75 299 PRO A C 1
ATOM 2511 O O . PRO A 1 299 ? -19.504 14.091 0.144 1.00 94.75 299 PRO A O 1
ATOM 2514 N N . ASP A 1 300 ? -21.034 13.736 1.762 1.00 95.38 300 ASP A N 1
ATOM 2515 C CA . ASP A 1 300 ? -20.471 14.659 2.761 1.00 95.38 300 ASP A CA 1
ATOM 2516 C C . ASP A 1 300 ? -19.406 14.012 3.667 1.00 95.38 300 ASP A C 1
ATOM 2518 O O . ASP A 1 300 ? -18.785 14.684 4.489 1.00 95.38 300 ASP A O 1
ATOM 2522 N N . LYS A 1 301 ? -19.194 12.694 3.543 1.00 95.31 301 LYS A N 1
ATOM 2523 C CA . LYS A 1 301 ? -18.227 11.913 4.334 1.00 95.31 301 LYS A CA 1
ATOM 2524 C C . LYS A 1 301 ? -17.400 10.986 3.447 1.00 95.31 301 LYS A C 1
ATOM 2526 O O . LYS A 1 301 ? -17.276 9.786 3.715 1.00 95.31 301 LYS A O 1
ATOM 2531 N N . LYS A 1 302 ? -16.861 11.540 2.364 1.00 97.44 302 LYS A N 1
ATOM 2532 C CA . LYS A 1 302 ? -16.023 10.784 1.433 1.00 97.44 302 LYS A CA 1
ATOM 2533 C C . LYS A 1 302 ? -14.713 10.371 2.093 1.00 97.44 302 LYS A C 1
ATOM 2535 O O . LYS A 1 302 ? -14.070 11.153 2.784 1.00 97.44 302 LYS A O 1
ATOM 2540 N N . ILE A 1 303 ? -14.297 9.149 1.807 1.00 98.31 303 ILE A N 1
ATOM 2541 C CA . ILE A 1 303 ? -13.000 8.610 2.184 1.00 98.31 303 ILE A CA 1
ATOM 2542 C C . ILE A 1 303 ? -12.079 8.746 0.970 1.00 98.31 303 ILE A C 1
ATOM 2544 O O . ILE A 1 303 ? -12.357 8.200 -0.101 1.00 98.31 303 ILE A O 1
ATOM 2548 N N . GLN A 1 304 ? -10.994 9.488 1.149 1.00 98.31 304 GLN A N 1
ATOM 2549 C CA . GLN A 1 304 ? -9.858 9.569 0.243 1.00 98.31 304 GLN A CA 1
ATOM 2550 C C . GLN A 1 304 ? -8.819 8.516 0.619 1.00 98.31 304 GLN A C 1
ATOM 2552 O O . GLN A 1 304 ? -8.681 8.117 1.778 1.00 98.31 304 GLN A O 1
ATOM 2557 N N . ILE A 1 305 ? -8.069 8.071 -0.375 1.00 98.25 305 ILE A N 1
ATOM 2558 C CA . ILE A 1 305 ? -7.064 7.030 -0.257 1.00 98.25 305 ILE A CA 1
ATOM 2559 C C . ILE A 1 305 ? -5.718 7.618 -0.641 1.00 98.25 305 ILE A C 1
ATOM 2561 O O . ILE A 1 305 ? -5.563 8.235 -1.693 1.00 98.25 305 ILE A O 1
ATOM 2565 N N . TRP A 1 306 ? -4.731 7.401 0.214 1.00 98.12 306 TRP A N 1
ATOM 2566 C CA . TRP A 1 306 ? -3.379 7.895 0.019 1.00 98.12 306 TRP A CA 1
ATOM 2567 C C . TRP A 1 306 ? -2.391 6.756 0.152 1.00 98.12 306 TRP A C 1
ATOM 2569 O O . TRP A 1 306 ? -2.603 5.822 0.919 1.00 98.12 306 TRP A O 1
ATOM 2579 N N . CYS A 1 307 ? -1.301 6.842 -0.584 1.00 97.62 307 CYS A N 1
ATOM 2580 C CA . CYS A 1 307 ? -0.234 5.862 -0.592 1.00 97.62 307 CYS A CA 1
ATOM 2581 C C . CYS A 1 307 ? 1.052 6.575 -0.164 1.00 97.62 307 CYS A C 1
ATOM 2583 O O . CYS A 1 307 ? 1.338 7.674 -0.641 1.00 97.62 307 CYS A O 1
ATOM 2585 N N . SER A 1 308 ? 1.777 6.016 0.803 1.00 96.56 308 SER A N 1
ATOM 2586 C CA . SER A 1 308 ? 2.916 6.696 1.439 1.00 96.56 308 SER A CA 1
ATOM 2587 C C . SER A 1 308 ? 4.282 6.153 1.024 1.00 96.56 308 SER A C 1
ATOM 2589 O O . SER A 1 308 ? 5.296 6.755 1.372 1.00 96.56 308 SER A O 1
ATOM 2591 N N . ASP A 1 309 ? 4.323 5.020 0.327 1.00 95.69 309 ASP A N 1
ATOM 2592 C CA . ASP A 1 309 ? 5.554 4.291 0.036 1.00 95.69 309 ASP A CA 1
ATOM 2593 C C . ASP A 1 309 ? 6.305 4.827 -1.189 1.00 95.69 309 ASP A C 1
ATOM 2595 O O . ASP A 1 309 ? 5.798 5.632 -1.976 1.00 95.69 309 ASP A O 1
ATOM 2599 N N . LEU A 1 310 ? 7.537 4.348 -1.324 1.00 95.69 310 LEU A N 1
ATOM 2600 C CA . LEU A 1 310 ? 8.362 4.429 -2.517 1.00 95.69 310 LEU A CA 1
ATOM 2601 C C . LEU A 1 310 ? 7.717 3.726 -3.721 1.00 95.69 310 LEU A C 1
ATOM 2603 O O . LEU A 1 310 ? 6.850 2.861 -3.583 1.00 95.69 310 LEU A O 1
ATOM 2607 N N . GLU A 1 311 ? 8.211 4.050 -4.915 1.00 96.12 311 GLU A N 1
ATOM 2608 C CA . GLU A 1 311 ? 7.798 3.440 -6.183 1.00 96.12 311 GLU A CA 1
ATOM 2609 C C . GLU A 1 311 ? 8.467 2.069 -6.388 1.00 96.12 311 GLU A C 1
ATOM 2611 O O . GLU A 1 311 ? 9.210 1.865 -7.345 1.00 96.12 311 GLU A O 1
ATOM 2616 N N . HIS A 1 312 ? 8.231 1.128 -5.466 1.00 88.94 312 HIS A N 1
ATOM 2617 C CA . HIS A 1 312 ? 8.946 -0.154 -5.401 1.00 88.94 312 HIS A CA 1
ATOM 2618 C C . HIS A 1 312 ? 8.732 -1.077 -6.616 1.00 88.94 312 HIS A C 1
ATOM 2620 O O . HIS A 1 312 ? 9.530 -1.989 -6.828 1.00 88.94 312 HIS A O 1
ATOM 2626 N N . ASP A 1 313 ? 7.704 -0.837 -7.436 1.00 88.31 313 ASP A N 1
ATOM 2627 C CA . ASP A 1 313 ? 7.528 -1.493 -8.737 1.00 88.31 313 ASP A CA 1
ATOM 2628 C C . ASP A 1 313 ? 8.038 -0.591 -9.876 1.00 88.31 313 ASP A C 1
ATOM 2630 O O . ASP A 1 313 ? 7.267 -0.020 -10.650 1.00 88.31 313 ASP A O 1
ATOM 2634 N N . LEU A 1 314 ? 9.369 -0.443 -9.951 1.00 90.56 314 LEU A N 1
ATOM 2635 C CA . LEU A 1 314 ? 10.070 0.481 -10.855 1.00 90.56 314 LEU A CA 1
ATOM 2636 C C . LEU A 1 314 ? 9.532 0.438 -12.292 1.00 90.56 314 LEU A C 1
ATOM 2638 O O . LEU A 1 314 ? 9.147 1.461 -12.857 1.00 90.56 314 LEU A O 1
ATOM 2642 N N . ARG A 1 315 ? 9.500 -0.758 -12.894 1.00 92.00 315 ARG A N 1
ATOM 2643 C CA . ARG A 1 315 ? 9.126 -0.931 -14.306 1.00 92.00 315 ARG A CA 1
ATOM 2644 C C . ARG A 1 315 ? 7.660 -0.595 -14.534 1.00 92.00 315 ARG A C 1
ATOM 2646 O O . ARG A 1 315 ? 7.322 -0.003 -15.556 1.00 92.00 315 ARG A O 1
ATOM 2653 N N . LEU A 1 316 ? 6.795 -0.959 -13.595 1.00 91.19 316 LEU A N 1
ATOM 2654 C CA . LEU A 1 316 ? 5.370 -0.699 -13.698 1.00 91.19 316 LEU A CA 1
ATOM 2655 C C . LEU A 1 316 ? 5.046 0.786 -13.504 1.00 91.19 316 LEU A C 1
ATOM 2657 O O . LEU A 1 316 ? 4.249 1.316 -14.277 1.00 91.19 316 LEU A O 1
ATOM 2661 N N . THR A 1 317 ? 5.698 1.472 -12.559 1.00 94.88 317 THR A N 1
ATOM 2662 C CA . THR A 1 317 ? 5.573 2.930 -12.393 1.00 94.88 317 THR A CA 1
ATOM 2663 C C . THR A 1 317 ? 6.069 3.664 -13.641 1.00 94.88 317 THR A C 1
ATOM 2665 O O . THR A 1 317 ? 5.371 4.546 -14.146 1.00 94.88 317 THR A O 1
ATOM 2668 N N . ILE A 1 318 ? 7.225 3.276 -14.196 1.00 95.75 318 ILE A N 1
ATOM 2669 C CA . ILE A 1 318 ? 7.739 3.867 -15.441 1.00 95.75 318 ILE A CA 1
ATOM 2670 C C . ILE A 1 318 ? 6.728 3.677 -16.575 1.00 95.75 318 ILE A C 1
ATOM 2672 O O . ILE A 1 318 ? 6.277 4.659 -17.160 1.00 95.75 318 ILE A O 1
ATOM 2676 N N . ARG A 1 319 ? 6.311 2.436 -16.836 1.00 94.56 319 ARG A N 1
ATOM 2677 C CA . ARG A 1 319 ? 5.466 2.094 -17.985 1.00 94.56 319 ARG A CA 1
ATOM 2678 C C . ARG A 1 319 ? 4.057 2.658 -17.916 1.00 94.56 319 ARG A C 1
ATOM 2680 O O . ARG A 1 319 ? 3.530 3.117 -18.921 1.00 94.56 319 ARG A O 1
ATOM 2687 N N . ASN A 1 320 ? 3.423 2.578 -16.752 1.00 93.12 320 ASN A N 1
ATOM 2688 C CA . ASN A 1 320 ? 1.993 2.853 -16.642 1.00 93.12 320 ASN A CA 1
ATOM 2689 C C . ASN A 1 320 ? 1.697 4.287 -16.186 1.00 93.12 320 ASN A C 1
ATOM 2691 O O . ASN A 1 320 ? 0.559 4.725 -16.320 1.00 93.12 320 ASN A O 1
ATOM 2695 N N . ILE A 1 321 ? 2.679 5.008 -15.630 1.00 94.81 321 ILE A N 1
ATOM 2696 C CA . ILE A 1 321 ? 2.461 6.341 -15.047 1.00 94.81 321 ILE A CA 1
ATOM 2697 C C . ILE A 1 321 ? 3.347 7.389 -15.718 1.00 94.81 321 ILE A C 1
ATOM 2699 O O . ILE A 1 321 ? 2.839 8.418 -16.162 1.00 94.81 321 ILE A O 1
ATOM 2703 N N . LEU A 1 322 ? 4.656 7.141 -15.818 1.00 96.69 322 LEU A N 1
ATOM 2704 C CA . LEU A 1 322 ? 5.602 8.154 -16.296 1.00 96.69 322 LEU A CA 1
ATOM 2705 C C . LEU A 1 322 ? 5.682 8.210 -17.822 1.00 96.69 322 LEU A C 1
ATOM 2707 O O . LEU A 1 322 ? 5.552 9.293 -18.382 1.00 96.69 322 LEU A O 1
ATOM 2711 N N . GLU A 1 323 ? 5.829 7.079 -18.512 1.00 96.06 323 GLU A N 1
ATOM 2712 C CA . GLU A 1 323 ? 5.916 7.037 -19.978 1.00 96.06 323 GLU A CA 1
ATOM 2713 C C . GLU A 1 323 ? 4.694 7.675 -20.672 1.00 96.06 323 GLU A C 1
ATOM 2715 O O . GLU A 1 323 ? 4.904 8.512 -21.554 1.00 96.06 323 GLU A O 1
ATOM 2720 N N . PRO A 1 324 ? 3.430 7.390 -20.284 1.00 95.69 324 PRO A N 1
ATOM 2721 C CA . PRO A 1 324 ? 2.271 8.020 -20.917 1.00 95.69 324 PRO A CA 1
ATOM 2722 C C . PRO A 1 324 ? 2.275 9.544 -20.764 1.00 95.69 324 PRO A C 1
ATOM 2724 O O . PRO A 1 324 ? 1.890 10.264 -21.684 1.00 95.69 324 PRO A O 1
ATOM 2727 N N . TYR A 1 325 ? 2.745 10.044 -19.619 1.00 97.69 325 TYR A N 1
ATOM 2728 C CA . TYR A 1 325 ? 2.890 11.475 -19.377 1.00 97.69 325 TYR A CA 1
ATOM 2729 C C . TYR A 1 325 ? 4.049 12.081 -20.182 1.00 97.69 325 TYR A C 1
ATOM 2731 O O . TYR A 1 325 ? 3.884 13.132 -20.798 1.00 97.69 325 TYR A O 1
ATOM 2739 N N . LEU A 1 326 ? 5.198 11.405 -20.254 1.00 97.62 326 LEU A N 1
ATOM 2740 C CA . LEU A 1 326 ? 6.351 11.845 -21.047 1.00 97.62 326 LEU A CA 1
ATOM 2741 C C . LEU A 1 326 ? 6.015 11.917 -22.540 1.00 97.62 326 LEU A C 1
ATOM 2743 O O . LEU A 1 326 ? 6.373 12.896 -23.188 1.00 97.62 326 LEU A O 1
ATOM 2747 N N . LYS A 1 327 ? 5.209 10.983 -23.056 1.00 97.12 327 LYS A N 1
ATOM 2748 C CA . LYS A 1 327 ? 4.677 11.022 -24.429 1.00 97.12 327 LYS A CA 1
ATOM 2749 C C . LYS A 1 327 ? 3.751 12.208 -24.712 1.00 97.12 327 LYS A C 1
ATOM 2751 O O . LYS A 1 327 ? 3.593 12.599 -25.864 1.00 97.12 327 LYS A O 1
ATOM 2756 N N . LYS A 1 328 ? 3.144 12.826 -23.691 1.00 96.88 328 LYS A N 1
ATOM 2757 C CA . LYS A 1 328 ? 2.411 14.098 -23.863 1.00 96.88 328 LYS A CA 1
ATOM 2758 C C . LYS A 1 328 ? 3.351 15.294 -24.029 1.00 96.88 328 LYS A C 1
ATOM 2760 O O . LYS A 1 328 ? 2.955 16.289 -24.626 1.00 96.88 328 LYS A O 1
ATOM 2765 N N . ILE A 1 329 ? 4.569 15.205 -23.497 1.00 97.06 329 ILE A N 1
ATOM 2766 C CA . ILE A 1 329 ? 5.591 16.260 -23.559 1.00 97.06 329 ILE A CA 1
ATOM 2767 C C . ILE A 1 329 ? 6.443 16.123 -24.827 1.00 97.06 329 ILE A C 1
ATOM 2769 O O . ILE A 1 329 ? 6.836 17.131 -25.424 1.00 97.06 329 ILE A O 1
ATOM 2773 N N . GLU A 1 330 ? 6.738 14.879 -25.200 1.00 96.38 330 GLU A N 1
ATOM 2774 C CA . GLU A 1 330 ? 7.545 14.481 -26.347 1.00 96.38 330 GLU A CA 1
ATOM 2775 C C . GLU A 1 330 ? 6.916 13.229 -26.991 1.00 96.38 330 GLU A C 1
ATOM 2777 O O . GLU A 1 330 ? 7.136 12.123 -26.501 1.00 96.38 330 GLU A O 1
ATOM 2782 N N . PRO A 1 331 ? 6.101 13.370 -28.054 1.00 95.69 331 PRO A N 1
ATOM 2783 C CA . PRO A 1 331 ? 5.362 12.249 -28.652 1.00 95.69 331 PRO A CA 1
ATOM 2784 C C . PRO A 1 331 ? 6.232 11.072 -29.103 1.00 95.69 331 PRO A C 1
ATOM 2786 O O . PRO A 1 331 ? 5.801 9.923 -29.010 1.00 95.69 331 PRO A O 1
ATOM 2789 N N . GLU A 1 332 ? 7.467 11.354 -29.521 1.00 96.06 332 GLU A N 1
ATOM 2790 C CA . GLU A 1 332 ? 8.452 10.356 -29.954 1.00 96.06 332 GLU A CA 1
ATOM 2791 C C . GLU A 1 332 ? 9.235 9.731 -28.785 1.00 96.06 332 GLU A C 1
ATOM 2793 O O . GLU A 1 332 ? 10.199 8.993 -28.997 1.00 96.06 332 GLU A O 1
ATOM 2798 N N . PHE A 1 333 ? 8.852 10.023 -27.535 1.00 95.50 333 PHE A N 1
ATOM 2799 C CA . PHE A 1 333 ? 9.491 9.444 -26.361 1.00 95.50 333 PHE A CA 1
ATOM 2800 C C . PHE A 1 333 ? 9.427 7.915 -26.410 1.00 95.50 333 PHE A C 1
ATOM 2802 O O . PHE A 1 333 ? 8.352 7.305 -26.428 1.00 95.50 333 PHE A O 1
ATOM 2809 N N . ASN A 1 334 ? 10.605 7.301 -26.373 1.00 92.12 334 ASN A N 1
ATOM 2810 C CA . ASN A 1 334 ? 10.788 5.863 -26.317 1.00 92.12 334 ASN A CA 1
ATOM 2811 C C . ASN A 1 334 ? 11.870 5.544 -25.285 1.00 92.12 334 ASN A C 1
ATOM 2813 O O . ASN A 1 334 ? 12.923 6.183 -25.270 1.00 92.12 334 ASN A O 1
ATOM 2817 N N . PHE A 1 335 ? 11.612 4.560 -24.428 1.00 92.31 335 PHE A N 1
ATOM 2818 C CA . PHE A 1 335 ? 12.509 4.196 -23.340 1.00 92.31 335 PHE A CA 1
ATOM 2819 C C . PHE A 1 335 ? 12.801 2.696 -23.351 1.00 92.31 335 PHE A C 1
ATOM 2821 O O . PHE A 1 335 ? 11.896 1.872 -23.470 1.00 92.31 335 PHE A O 1
ATOM 2828 N N . ASP A 1 336 ? 14.080 2.348 -23.215 1.00 92.38 336 ASP A N 1
ATOM 2829 C CA . ASP A 1 336 ? 14.520 0.964 -23.077 1.00 92.38 336 ASP A CA 1
ATOM 2830 C C . ASP A 1 336 ? 14.434 0.536 -21.606 1.00 92.38 336 ASP A C 1
ATOM 2832 O O . ASP A 1 336 ? 15.012 1.167 -20.727 1.00 92.38 336 ASP A O 1
ATOM 2836 N N . TYR A 1 337 ? 13.730 -0.561 -21.344 1.00 91.38 337 TYR A N 1
ATOM 2837 C CA . TYR A 1 337 ? 13.456 -1.089 -20.007 1.00 91.38 337 TYR A CA 1
ATOM 2838 C C . TYR A 1 337 ? 14.577 -1.959 -19.420 1.00 91.38 337 TYR A C 1
ATOM 2840 O O . TYR A 1 337 ? 14.364 -2.634 -18.406 1.00 91.38 337 TYR A O 1
ATOM 2848 N N . ASN A 1 338 ? 15.755 -1.977 -20.043 1.00 92.81 338 ASN A N 1
ATOM 2849 C CA . ASN A 1 338 ? 16.927 -2.635 -19.480 1.00 92.81 338 ASN A CA 1
ATOM 2850 C C . ASN A 1 338 ? 17.418 -1.939 -18.186 1.00 92.81 338 ASN A C 1
ATOM 2852 O O . ASN A 1 338 ? 17.154 -0.758 -17.944 1.00 92.81 338 ASN A O 1
ATOM 2856 N N . ASP A 1 339 ? 18.145 -2.675 -17.343 1.00 89.56 339 ASP A N 1
ATOM 2857 C CA . ASP A 1 339 ? 18.549 -2.186 -16.017 1.00 89.56 339 ASP A CA 1
ATOM 2858 C C . ASP A 1 339 ? 19.503 -0.981 -16.085 1.00 89.56 339 ASP A C 1
ATOM 2860 O O . ASP A 1 339 ? 19.395 -0.070 -15.264 1.00 89.56 339 ASP A O 1
ATOM 2864 N N . SER A 1 340 ? 20.388 -0.928 -17.087 1.00 91.44 340 SER A N 1
ATOM 2865 C CA . SER A 1 340 ? 21.290 0.211 -17.295 1.00 91.44 340 SER A CA 1
ATOM 2866 C C . SER A 1 340 ? 20.519 1.492 -17.607 1.00 91.44 340 SER A C 1
ATOM 2868 O O . SER A 1 340 ? 20.819 2.539 -17.044 1.00 91.44 340 SER A O 1
ATOM 2870 N N . SER A 1 341 ? 19.493 1.418 -18.449 1.00 92.44 341 SER A N 1
ATOM 2871 C CA . SER A 1 341 ? 18.620 2.549 -18.758 1.00 92.44 341 SER A CA 1
ATOM 2872 C C . SER A 1 341 ? 17.802 2.974 -17.540 1.00 92.44 341 SER A C 1
ATOM 2874 O O . SER A 1 341 ? 17.697 4.169 -17.255 1.00 92.44 341 SER A O 1
ATOM 2876 N N . ILE A 1 342 ? 17.254 2.015 -16.780 1.00 93.31 342 ILE A N 1
ATOM 2877 C CA . ILE A 1 342 ? 16.465 2.291 -15.567 1.00 93.31 342 ILE A CA 1
ATOM 2878 C C . ILE A 1 342 ? 17.290 3.069 -14.541 1.00 93.31 342 ILE A C 1
ATOM 2880 O O . ILE A 1 342 ? 16.772 4.015 -13.947 1.00 93.31 342 ILE A O 1
ATOM 2884 N N . GLN A 1 343 ? 18.571 2.734 -14.372 1.00 94.19 343 GLN A N 1
ATOM 2885 C CA . GLN A 1 343 ? 19.463 3.418 -13.433 1.00 94.19 343 GLN A CA 1
ATOM 2886 C C . GLN A 1 343 ? 19.540 4.937 -13.669 1.00 94.19 343 GLN A C 1
ATOM 2888 O O . GLN A 1 343 ? 19.657 5.705 -12.714 1.00 94.19 343 GLN A O 1
ATOM 2893 N N . TYR A 1 344 ? 19.433 5.380 -14.924 1.00 94.50 344 TYR A N 1
ATOM 2894 C CA . TYR A 1 344 ? 19.512 6.794 -15.299 1.00 94.50 344 TYR A CA 1
ATOM 2895 C C . TYR A 1 344 ? 18.150 7.434 -15.591 1.00 94.50 344 TYR A C 1
ATOM 2897 O O . TYR A 1 344 ? 18.090 8.634 -15.866 1.00 94.50 344 TYR A O 1
ATOM 2905 N N . PHE A 1 345 ? 17.052 6.674 -15.506 1.00 95.25 345 PHE A N 1
ATOM 2906 C CA . PHE A 1 345 ? 15.725 7.126 -15.926 1.00 95.25 345 PHE A CA 1
ATOM 2907 C C . PHE A 1 345 ? 15.279 8.408 -15.215 1.00 95.25 345 PHE A C 1
ATOM 2909 O O . PHE A 1 345 ? 14.812 9.342 -15.865 1.00 95.25 345 PHE A O 1
ATOM 2916 N N . ALA A 1 346 ? 15.449 8.485 -13.890 1.00 91.75 346 ALA A N 1
ATOM 2917 C CA . ALA A 1 346 ? 15.009 9.648 -13.121 1.00 91.75 346 ALA A CA 1
ATOM 2918 C C . ALA A 1 346 ? 15.711 10.939 -13.576 1.00 91.75 346 ALA A C 1
ATOM 2920 O O . ALA A 1 346 ? 15.040 11.933 -13.842 1.00 91.75 346 ALA A O 1
ATOM 2921 N N . SER A 1 347 ? 17.038 10.906 -13.738 1.00 91.94 347 SER A N 1
ATOM 2922 C CA . SER A 1 347 ? 17.819 12.050 -14.231 1.00 91.94 347 SER A CA 1
ATOM 2923 C C . SER A 1 347 ? 17.510 12.383 -15.688 1.00 91.94 347 SER A C 1
ATOM 2925 O O . SER A 1 347 ? 17.426 13.554 -16.045 1.00 91.94 347 SER A O 1
ATOM 2927 N N . TYR A 1 348 ? 17.278 11.367 -16.522 1.00 94.94 348 TYR A N 1
ATOM 2928 C CA . TYR A 1 348 ? 16.852 11.559 -17.906 1.00 94.94 348 TYR A CA 1
ATOM 2929 C C . TYR A 1 348 ? 15.506 12.298 -18.004 1.00 94.94 348 TYR A C 1
ATOM 2931 O O . TYR A 1 348 ? 15.302 13.083 -18.927 1.00 94.94 348 TYR A O 1
ATOM 2939 N N . CYS A 1 349 ? 14.608 12.109 -17.031 1.00 95.81 349 CYS A N 1
ATOM 2940 C CA . CYS A 1 349 ? 13.294 12.751 -17.008 1.00 95.81 349 CYS A CA 1
ATOM 2941 C C . CYS A 1 349 ? 13.309 14.222 -16.551 1.00 95.81 349 CYS A C 1
ATOM 2943 O O . CYS A 1 349 ? 12.376 14.954 -16.883 1.00 95.81 349 CYS A O 1
ATOM 2945 N N . GLU A 1 350 ? 14.327 14.678 -15.808 1.00 93.50 350 GLU A N 1
ATOM 2946 C CA . GLU A 1 350 ? 14.352 16.018 -15.186 1.00 93.50 350 GLU A CA 1
ATOM 2947 C C . GLU A 1 350 ? 14.073 17.172 -16.185 1.00 93.50 350 GLU A C 1
ATOM 2949 O O . GLU A 1 350 ? 13.198 17.999 -15.896 1.00 93.50 350 GLU A O 1
ATOM 2954 N N . PRO A 1 351 ? 14.689 17.222 -17.388 1.00 95.81 351 PRO A N 1
ATOM 2955 C CA . PRO A 1 351 ? 14.414 18.280 -18.366 1.00 95.81 351 PRO A CA 1
ATOM 2956 C C . PRO A 1 351 ? 12.972 18.273 -18.892 1.00 95.81 351 PRO A C 1
ATOM 2958 O O . PRO A 1 351 ? 12.383 19.333 -19.112 1.00 95.81 351 PRO A O 1
ATOM 2961 N N . PHE A 1 352 ? 12.371 17.090 -19.063 1.00 96.75 352 PHE A N 1
ATOM 2962 C CA . PHE A 1 352 ? 10.985 16.965 -19.523 1.00 96.75 352 PHE A CA 1
ATOM 2963 C C . PHE A 1 352 ? 10.008 17.516 -18.484 1.00 96.75 352 PHE A C 1
ATOM 2965 O O . PHE A 1 352 ? 9.032 18.173 -18.845 1.00 96.75 352 PHE A O 1
ATOM 2972 N N . ILE A 1 353 ? 10.282 17.308 -17.194 1.00 96.38 353 ILE A N 1
ATOM 2973 C CA . ILE A 1 353 ? 9.436 17.836 -16.117 1.00 96.38 353 ILE A CA 1
ATOM 2974 C C . ILE A 1 353 ? 9.527 19.354 -16.019 1.00 96.38 353 ILE A C 1
ATOM 2976 O O . ILE A 1 353 ? 8.499 20.000 -15.819 1.00 96.38 353 ILE A O 1
ATOM 2980 N N . LEU A 1 354 ? 10.715 19.935 -16.202 1.00 96.06 354 LEU A N 1
ATOM 2981 C CA . LEU A 1 354 ? 10.869 21.391 -16.277 1.00 96.06 354 LEU A CA 1
ATOM 2982 C C . LEU A 1 354 ? 10.041 21.971 -17.430 1.00 96.06 354 LEU A C 1
ATOM 2984 O O . LEU A 1 354 ? 9.190 22.829 -17.191 1.00 96.06 354 LEU A O 1
ATOM 2988 N N . LYS A 1 355 ? 10.181 21.408 -18.639 1.00 97.06 355 LYS A N 1
ATOM 2989 C CA . LYS A 1 355 ? 9.363 21.778 -19.808 1.00 97.06 355 LYS A CA 1
ATOM 2990 C C . LYS A 1 355 ? 7.866 21.648 -19.507 1.00 97.06 355 LYS A C 1
ATOM 2992 O O . LYS A 1 355 ? 7.083 22.531 -19.854 1.00 97.06 355 LYS A O 1
ATOM 2997 N N . ALA A 1 356 ? 7.449 20.575 -18.838 1.00 97.50 356 ALA A N 1
ATOM 2998 C CA . ALA A 1 356 ? 6.050 20.354 -18.489 1.00 97.50 356 ALA A CA 1
ATOM 2999 C C . ALA A 1 356 ? 5.505 21.371 -17.480 1.00 97.50 356 ALA A C 1
ATOM 3001 O O . ALA A 1 356 ? 4.355 21.785 -17.607 1.00 97.50 356 ALA A O 1
ATOM 3002 N N . LYS A 1 357 ? 6.316 21.798 -16.505 1.00 97.50 357 LYS A N 1
ATOM 3003 C CA . LYS A 1 357 ? 5.957 22.852 -15.545 1.00 97.50 357 LYS A CA 1
ATOM 3004 C C . LYS A 1 357 ? 5.794 24.205 -16.226 1.00 97.50 357 LYS A C 1
ATOM 3006 O O . LYS A 1 357 ? 4.785 24.864 -16.011 1.00 97.50 357 LYS A O 1
ATOM 3011 N N . GLU A 1 358 ? 6.747 24.590 -17.071 1.00 97.62 358 GLU A N 1
ATOM 3012 C CA . GLU A 1 358 ? 6.709 25.859 -17.813 1.00 97.62 358 GLU A CA 1
ATOM 3013 C C . GLU A 1 358 ? 5.467 25.968 -18.705 1.00 97.62 358 GLU A C 1
ATOM 3015 O O . GLU A 1 358 ? 4.870 27.035 -18.824 1.00 97.62 358 GLU A O 1
ATOM 3020 N N . ASN A 1 359 ? 5.047 24.842 -19.285 1.00 97.38 359 ASN A N 1
ATOM 3021 C CA . ASN A 1 359 ? 3.912 24.773 -20.201 1.00 97.38 359 ASN A CA 1
ATOM 3022 C C . ASN A 1 359 ? 2.609 24.288 -19.535 1.00 97.38 359 ASN A C 1
ATOM 3024 O O . ASN A 1 359 ? 1.608 24.120 -20.227 1.00 97.38 359 ASN A O 1
ATOM 3028 N N . ASN A 1 360 ? 2.601 24.054 -18.215 1.00 96.31 360 ASN A N 1
ATOM 3029 C CA . ASN A 1 360 ? 1.473 23.483 -17.464 1.00 96.31 360 ASN A CA 1
ATOM 3030 C C . ASN A 1 360 ? 0.849 22.238 -18.131 1.00 96.31 360 ASN A C 1
ATOM 3032 O O . ASN A 1 360 ? -0.374 22.106 -18.206 1.00 96.31 360 ASN A O 1
ATOM 3036 N N . ILE A 1 361 ? 1.685 21.325 -18.632 1.00 97.62 361 ILE A N 1
ATOM 3037 C CA . ILE A 1 361 ? 1.226 20.115 -19.324 1.00 97.62 361 ILE A CA 1
ATOM 3038 C C . ILE A 1 361 ? 0.557 19.185 -18.309 1.00 97.62 361 ILE A C 1
ATOM 3040 O O . ILE A 1 361 ? 1.176 18.757 -17.340 1.00 97.62 361 ILE A O 1
ATOM 3044 N N . VAL A 1 362 ? -0.711 18.860 -18.546 1.00 97.56 362 VAL A N 1
ATOM 3045 C CA . VAL A 1 362 ? -1.473 17.876 -17.769 1.00 97.56 362 VAL A CA 1
ATOM 3046 C C . VAL A 1 362 ? -1.523 16.567 -18.554 1.00 97.56 362 VAL A C 1
ATOM 3048 O O . VAL A 1 362 ? -1.595 16.571 -19.784 1.00 97.56 362 VAL A O 1
ATOM 3051 N N . GLY A 1 363 ? -1.439 15.443 -17.844 1.00 96.25 363 GLY A N 1
ATOM 3052 C CA . GLY A 1 363 ? -1.519 14.111 -18.434 1.00 96.25 363 GLY A CA 1
ATOM 3053 C C . GLY A 1 363 ? -2.915 13.753 -18.941 1.00 96.25 363 GLY A C 1
ATOM 3054 O O . GLY A 1 363 ? -3.790 14.597 -19.111 1.00 96.25 363 GLY A O 1
ATOM 3055 N N . GLU A 1 364 ? -3.129 12.461 -19.178 1.00 94.44 364 GLU A N 1
ATOM 3056 C CA . GLU A 1 364 ? -4.429 11.938 -19.619 1.00 94.44 364 GLU A CA 1
ATOM 3057 C C . GLU A 1 364 ? -5.561 12.256 -18.633 1.00 94.44 364 GLU A C 1
ATOM 3059 O O . GLU A 1 364 ? -6.678 12.557 -19.050 1.00 94.44 364 GLU A O 1
ATOM 3064 N N . PHE A 1 365 ? -5.256 12.257 -17.334 1.00 95.00 365 PHE A N 1
ATOM 3065 C CA . PHE A 1 365 ? -6.212 12.588 -16.285 1.00 95.00 365 PHE A CA 1
ATOM 3066 C C . PHE A 1 365 ? -5.865 13.924 -15.611 1.00 95.00 365 PHE A C 1
ATOM 3068 O O . PHE A 1 365 ? -4.681 14.203 -15.399 1.00 95.00 365 PHE A O 1
ATOM 3075 N N . PRO A 1 366 ? -6.865 14.718 -15.167 1.00 95.44 366 PRO A N 1
ATOM 3076 C CA . PRO A 1 366 ? -6.640 16.043 -14.574 1.00 95.44 366 PRO A CA 1
ATOM 3077 C C . PRO A 1 366 ? -5.731 16.064 -13.337 1.00 95.44 366 PRO A C 1
ATOM 3079 O O . PRO A 1 366 ? -5.145 17.094 -13.013 1.00 95.44 366 PRO A O 1
ATOM 3082 N N . PHE A 1 367 ? -5.615 14.939 -12.626 1.00 96.12 367 PHE A N 1
ATOM 3083 C CA . PHE A 1 367 ? -4.754 14.818 -11.448 1.00 96.12 367 PHE A CA 1
ATOM 3084 C C . PHE A 1 367 ? -3.274 14.583 -11.796 1.00 96.12 367 PHE A C 1
ATOM 3086 O O . PHE A 1 367 ? -2.412 14.751 -10.930 1.00 96.12 367 PHE A O 1
ATOM 3093 N N . ILE A 1 368 ? -2.958 14.211 -13.042 1.00 97.25 368 ILE A N 1
ATOM 3094 C CA . ILE A 1 368 ? -1.586 13.992 -13.510 1.00 97.25 368 ILE A CA 1
ATOM 3095 C C . ILE A 1 368 ? -0.982 15.343 -13.892 1.00 97.25 368 ILE A C 1
ATOM 3097 O O . ILE A 1 368 ? -0.907 15.721 -15.059 1.00 97.25 368 ILE A O 1
ATOM 3101 N N . THR A 1 369 ? -0.592 16.098 -12.875 1.00 97.81 369 THR A N 1
ATOM 3102 C CA . THR A 1 369 ? 0.040 17.414 -13.021 1.00 97.81 369 THR A CA 1
ATOM 3103 C C . THR A 1 369 ? 1.568 17.300 -13.007 1.00 97.81 369 THR A C 1
ATOM 3105 O O . THR A 1 369 ? 2.100 16.307 -12.495 1.00 97.81 369 THR A O 1
ATOM 3108 N N . PRO A 1 370 ? 2.307 18.335 -13.451 1.00 97.81 370 PRO A N 1
ATOM 3109 C CA . PRO A 1 370 ? 3.765 18.341 -13.349 1.00 97.81 370 PRO A CA 1
ATOM 3110 C C . PRO A 1 370 ? 4.279 18.174 -11.911 1.00 97.81 370 PRO A C 1
ATOM 3112 O O . PRO A 1 370 ? 5.303 17.533 -11.695 1.00 97.81 370 PRO A O 1
ATOM 3115 N N . TYR A 1 371 ? 3.557 18.702 -10.915 1.00 96.94 371 TYR A N 1
ATOM 3116 C CA . TYR A 1 371 ? 3.906 18.555 -9.496 1.00 96.94 371 TYR A CA 1
ATOM 3117 C C . TYR A 1 371 ? 3.677 17.136 -8.972 1.00 96.94 371 TYR A C 1
ATOM 3119 O O . TYR A 1 371 ? 4.499 16.615 -8.221 1.00 96.94 371 TYR A O 1
ATOM 3127 N N . TYR A 1 372 ? 2.579 16.495 -9.381 1.00 97.50 372 TYR A N 1
ATOM 3128 C CA . TYR A 1 372 ? 2.342 15.089 -9.060 1.00 97.50 372 TYR A CA 1
ATOM 3129 C C . TYR A 1 372 ? 3.455 14.212 -9.649 1.00 97.50 372 TYR A C 1
ATOM 3131 O O . TYR A 1 372 ? 4.050 13.417 -8.925 1.00 97.50 372 TYR A O 1
ATOM 3139 N N . ILE A 1 373 ? 3.793 14.408 -10.928 1.00 98.00 373 ILE A N 1
ATOM 3140 C CA . ILE A 1 373 ? 4.841 13.633 -11.602 1.00 98.00 373 ILE A CA 1
ATOM 3141 C C . ILE A 1 373 ? 6.223 13.889 -10.991 1.00 98.00 373 ILE A C 1
ATOM 3143 O O . ILE A 1 373 ? 6.990 12.945 -10.824 1.00 98.00 373 ILE A O 1
ATOM 3147 N N . GLU A 1 374 ? 6.535 15.123 -10.593 1.00 97.56 374 GLU A N 1
ATOM 3148 C CA . GLU A 1 374 ? 7.770 15.423 -9.862 1.00 97.56 374 GLU A CA 1
ATOM 3149 C C . GLU A 1 374 ? 7.873 14.622 -8.558 1.00 97.56 374 GLU A C 1
ATOM 3151 O O . GLU A 1 374 ? 8.915 14.037 -8.279 1.00 97.56 374 GLU A O 1
ATOM 3156 N N . ASN A 1 375 ? 6.796 14.549 -7.774 1.00 97.62 375 ASN A N 1
ATOM 3157 C CA . ASN A 1 375 ? 6.786 13.767 -6.539 1.00 97.62 375 ASN A CA 1
ATOM 3158 C C . ASN A 1 375 ? 6.945 12.257 -6.806 1.00 97.62 375 ASN A C 1
ATOM 3160 O O . ASN A 1 375 ? 7.643 11.573 -6.054 1.00 97.62 375 ASN A O 1
ATOM 3164 N N . VAL A 1 376 ? 6.328 11.738 -7.877 1.00 97.81 376 VAL A N 1
ATOM 3165 C CA . VAL A 1 376 ? 6.515 10.343 -8.317 1.00 97.81 376 VAL A CA 1
ATOM 3166 C C . VAL A 1 376 ? 7.976 10.096 -8.698 1.00 97.81 376 VAL A C 1
ATOM 3168 O O . VAL A 1 376 ? 8.565 9.120 -8.242 1.00 97.81 376 VAL A O 1
ATOM 3171 N N . LEU A 1 377 ? 8.593 10.994 -9.470 1.00 97.31 377 LEU A N 1
ATOM 3172 C CA . LEU A 1 377 ? 10.003 10.894 -9.855 1.00 97.31 377 LEU A CA 1
ATOM 3173 C C . LEU A 1 377 ? 10.951 11.002 -8.661 1.00 97.31 377 LEU A C 1
ATOM 3175 O O . LEU A 1 377 ? 11.947 10.286 -8.623 1.00 97.31 377 LEU A O 1
ATOM 3179 N N . GLU A 1 378 ? 10.640 11.837 -7.669 1.00 96.81 378 GLU A N 1
ATOM 3180 C CA . GLU A 1 378 ? 11.423 11.945 -6.436 1.00 96.81 378 GLU A CA 1
ATOM 3181 C C . GLU A 1 378 ? 11.445 10.607 -5.674 1.00 96.81 378 GLU A C 1
ATOM 3183 O O . GLU A 1 378 ? 12.510 10.147 -5.263 1.00 96.81 378 GLU A O 1
ATOM 3188 N N . ASN A 1 379 ? 10.296 9.936 -5.537 1.00 97.06 379 ASN A N 1
ATOM 3189 C CA . ASN A 1 379 ? 10.226 8.607 -4.918 1.00 97.06 379 ASN A CA 1
ATOM 3190 C C . ASN A 1 379 ? 10.847 7.510 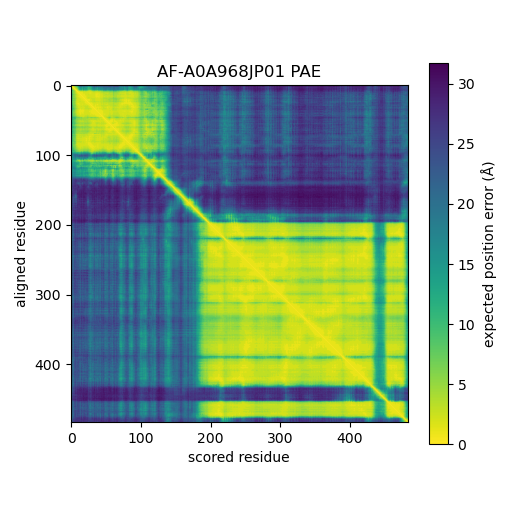-5.801 1.00 97.06 379 ASN A C 1
ATOM 3192 O O . ASN A 1 379 ? 11.497 6.596 -5.287 1.00 97.06 379 ASN A O 1
ATOM 3196 N N . LEU A 1 380 ? 10.694 7.595 -7.125 1.00 96.62 380 LEU A N 1
ATOM 3197 C CA . LEU A 1 380 ? 11.306 6.650 -8.059 1.00 96.62 380 LEU A CA 1
ATOM 3198 C C . LEU A 1 380 ? 12.834 6.737 -8.023 1.00 96.62 380 LEU A C 1
ATOM 3200 O O . LEU A 1 380 ? 13.490 5.703 -7.959 1.00 96.62 380 LEU A O 1
ATOM 3204 N N . LYS A 1 381 ? 13.401 7.949 -8.005 1.00 95.94 381 LYS A N 1
ATOM 3205 C CA . LYS A 1 381 ? 14.849 8.186 -7.921 1.00 95.94 381 LYS A CA 1
ATOM 3206 C C . LYS A 1 381 ? 15.451 7.492 -6.707 1.00 95.94 381 LYS A C 1
ATOM 3208 O O . LYS A 1 381 ? 16.423 6.760 -6.845 1.00 95.94 381 LYS A O 1
ATOM 3213 N N . ILE A 1 382 ? 14.815 7.641 -5.546 1.00 94.62 382 ILE A N 1
ATOM 3214 C CA . ILE A 1 382 ? 15.272 6.971 -4.327 1.00 94.62 382 ILE A CA 1
ATOM 3215 C C . ILE A 1 382 ? 15.122 5.454 -4.466 1.00 94.62 382 ILE A C 1
ATOM 3217 O O . ILE A 1 382 ? 16.027 4.718 -4.100 1.00 94.62 382 ILE A O 1
ATOM 3221 N N . THR A 1 383 ? 14.028 4.963 -5.054 1.00 94.31 383 THR A N 1
ATOM 3222 C CA . THR A 1 383 ? 13.869 3.519 -5.301 1.00 94.31 383 THR A CA 1
ATOM 3223 C C . THR A 1 383 ? 14.984 2.968 -6.194 1.00 94.31 383 THR A C 1
ATOM 3225 O O . THR A 1 383 ? 15.538 1.919 -5.885 1.00 94.31 383 THR A O 1
ATOM 3228 N N . ILE A 1 384 ? 15.347 3.680 -7.266 1.00 94.00 384 ILE A N 1
ATOM 3229 C CA . ILE A 1 384 ? 16.457 3.328 -8.161 1.00 94.00 384 ILE A CA 1
ATOM 3230 C C . ILE A 1 384 ? 17.769 3.296 -7.372 1.00 94.00 384 ILE A C 1
ATOM 3232 O O . ILE A 1 384 ? 18.475 2.292 -7.407 1.00 94.00 384 ILE A O 1
ATOM 3236 N N . GLU A 1 385 ? 18.067 4.353 -6.612 1.00 92.94 385 GLU A N 1
ATOM 3237 C CA . GLU A 1 385 ? 19.257 4.408 -5.759 1.00 92.94 385 GLU A CA 1
ATOM 3238 C C . GLU A 1 385 ? 19.314 3.206 -4.809 1.00 92.94 385 GLU A C 1
ATOM 3240 O O . GLU A 1 385 ? 20.350 2.564 -4.717 1.00 92.94 385 GLU A O 1
ATOM 3245 N N . LEU A 1 386 ? 18.203 2.846 -4.161 1.00 91.19 386 LEU A N 1
ATOM 3246 C CA . LEU A 1 386 ? 18.127 1.695 -3.258 1.00 91.19 386 LEU A CA 1
ATOM 3247 C C . LEU A 1 386 ? 18.242 0.342 -3.958 1.00 91.19 386 LEU A C 1
ATOM 3249 O O . LEU A 1 386 ? 18.795 -0.588 -3.379 1.00 91.19 386 LEU A O 1
ATOM 3253 N N . TYR A 1 387 ? 17.691 0.213 -5.163 1.00 88.62 387 TYR A N 1
ATOM 3254 C CA . TYR A 1 387 ? 17.708 -1.029 -5.931 1.00 88.62 387 TYR A CA 1
ATOM 3255 C C . TYR A 1 387 ? 19.122 -1.374 -6.412 1.00 88.62 387 TYR A C 1
ATOM 3257 O O . TYR A 1 387 ? 19.504 -2.541 -6.420 1.00 88.62 387 TYR A O 1
ATOM 3265 N N . PHE A 1 388 ? 19.905 -0.355 -6.777 1.00 87.56 388 PHE A N 1
ATOM 3266 C CA . PHE A 1 388 ? 21.290 -0.513 -7.227 1.00 87.56 388 PHE A CA 1
ATOM 3267 C C . PHE A 1 388 ? 22.330 -0.330 -6.104 1.00 87.56 388 PHE A C 1
ATOM 3269 O O . PHE A 1 388 ? 23.523 -0.542 -6.329 1.00 87.56 388 PHE A O 1
ATOM 3276 N N . ASP A 1 389 ? 21.906 0.037 -4.890 1.00 85.19 389 ASP A N 1
ATOM 3277 C CA . ASP A 1 389 ? 22.762 0.147 -3.707 1.00 85.19 389 ASP A CA 1
ATOM 3278 C C . ASP A 1 389 ? 22.925 -1.214 -3.005 1.00 85.19 389 ASP A C 1
ATOM 3280 O O . ASP A 1 389 ? 22.006 -1.751 -2.387 1.00 85.19 389 ASP A O 1
ATOM 3284 N N . ASN A 1 390 ? 24.147 -1.749 -3.028 1.00 77.12 390 ASN A N 1
ATOM 3285 C CA . ASN A 1 390 ? 24.503 -3.005 -2.362 1.00 77.12 390 ASN A CA 1
ATOM 3286 C C . ASN A 1 390 ? 24.800 -2.850 -0.853 1.00 77.12 390 ASN A C 1
ATOM 3288 O O . ASN A 1 390 ? 25.287 -3.790 -0.225 1.00 77.12 390 ASN A O 1
ATOM 3292 N N . SER A 1 391 ? 24.527 -1.691 -0.239 1.00 81.12 391 SER A N 1
ATOM 3293 C CA . SER A 1 391 ? 24.834 -1.423 1.179 1.00 81.12 391 SER A CA 1
ATOM 3294 C C . SER A 1 391 ? 23.974 -2.193 2.191 1.00 81.12 391 SER A C 1
ATOM 3296 O O . SER A 1 391 ? 24.277 -2.178 3.384 1.00 81.12 391 SER A O 1
ATOM 3298 N N . GLY A 1 392 ? 22.883 -2.834 1.755 1.00 76.81 392 GLY A N 1
ATOM 3299 C CA . GLY A 1 392 ? 21.947 -3.542 2.639 1.00 76.81 392 GLY A CA 1
ATOM 3300 C C . GLY A 1 392 ? 21.027 -2.626 3.460 1.00 76.81 392 GLY A C 1
ATOM 3301 O O . GLY A 1 392 ? 20.246 -3.119 4.273 1.00 76.81 392 GLY A O 1
ATOM 3302 N N . LYS A 1 393 ? 21.061 -1.305 3.230 1.00 81.25 393 LYS A N 1
ATOM 3303 C CA . LYS A 1 393 ? 20.267 -0.298 3.964 1.00 81.25 393 LYS A CA 1
ATOM 3304 C C . LYS A 1 393 ? 18.871 -0.030 3.393 1.00 81.25 393 LYS A C 1
ATOM 3306 O O . LYS A 1 393 ? 18.241 0.966 3.742 1.00 81.25 393 LYS A O 1
ATOM 3311 N N . TYR A 1 394 ? 18.371 -0.908 2.523 1.00 84.19 394 TYR A N 1
ATOM 3312 C CA . TYR A 1 394 ? 17.099 -0.723 1.814 1.00 84.19 394 TYR A CA 1
ATOM 3313 C C . TYR A 1 394 ? 15.936 -0.364 2.756 1.00 84.19 394 TYR A C 1
ATOM 3315 O O . TYR A 1 394 ? 15.235 0.619 2.538 1.00 84.19 394 TYR A O 1
ATOM 3323 N N . PHE A 1 395 ? 15.750 -1.136 3.831 1.00 81.62 395 PHE A N 1
ATOM 3324 C CA . PHE A 1 395 ? 14.619 -0.956 4.747 1.00 81.62 395 PHE A CA 1
ATOM 3325 C C . PHE A 1 395 ? 14.692 0.339 5.563 1.00 81.62 395 PHE A C 1
ATOM 3327 O O . PHE A 1 395 ? 13.665 0.972 5.783 1.00 81.62 395 PHE A O 1
ATOM 3334 N N . GLU A 1 396 ? 15.891 0.733 5.996 1.00 82.94 396 GLU A N 1
ATOM 3335 C CA . GLU A 1 396 ? 16.118 1.968 6.754 1.00 82.94 396 GLU A CA 1
ATOM 3336 C C . GLU A 1 396 ? 15.738 3.184 5.903 1.00 82.94 396 GLU A C 1
ATOM 3338 O O . GLU A 1 396 ? 14.833 3.940 6.257 1.00 82.94 396 GLU A O 1
ATOM 3343 N N . LYS A 1 397 ? 16.339 3.289 4.713 1.00 86.00 397 LYS A N 1
ATOM 3344 C CA . LYS A 1 397 ? 16.088 4.391 3.782 1.00 86.00 397 LYS A CA 1
ATOM 3345 C C . LYS A 1 397 ? 14.642 4.405 3.270 1.00 86.00 397 LYS A C 1
ATOM 3347 O O . LYS A 1 397 ? 14.060 5.474 3.109 1.00 86.00 397 LYS A O 1
ATOM 3352 N N . ARG A 1 398 ? 14.014 3.239 3.053 1.00 89.69 398 ARG A N 1
ATOM 3353 C CA . ARG A 1 398 ? 12.582 3.164 2.708 1.00 89.69 398 ARG A CA 1
ATOM 3354 C C . ARG A 1 398 ? 11.710 3.800 3.788 1.00 89.69 398 ARG A C 1
ATOM 3356 O O . ARG A 1 398 ? 10.856 4.621 3.462 1.00 89.69 398 ARG A O 1
ATOM 3363 N N . ASN A 1 399 ? 11.939 3.464 5.055 1.00 88.06 399 ASN A N 1
ATOM 3364 C CA . ASN A 1 399 ? 11.150 4.007 6.162 1.00 88.06 399 ASN A CA 1
ATOM 3365 C C . ASN A 1 399 ? 11.356 5.519 6.329 1.00 88.06 399 ASN A C 1
ATOM 3367 O O . ASN A 1 399 ? 10.388 6.246 6.552 1.00 88.06 399 ASN A O 1
ATOM 3371 N N . GLU A 1 400 ? 12.582 6.022 6.151 1.00 89.94 400 GLU A N 1
ATOM 3372 C CA . GLU A 1 400 ? 12.851 7.467 6.128 1.00 89.94 400 GLU A CA 1
ATOM 3373 C C . GLU A 1 400 ? 12.022 8.183 5.055 1.00 89.94 400 GLU A C 1
ATOM 3375 O O . GLU A 1 400 ? 11.426 9.233 5.317 1.00 89.94 400 GLU A O 1
ATOM 3380 N N . VAL A 1 401 ? 11.924 7.601 3.856 1.00 92.88 401 VAL A N 1
ATOM 3381 C CA . VAL A 1 401 ? 11.119 8.180 2.777 1.00 92.88 401 VAL A CA 1
ATOM 3382 C C . VAL A 1 401 ? 9.630 8.102 3.067 1.00 92.88 401 VAL A C 1
ATOM 3384 O O . VAL A 1 401 ? 8.925 9.077 2.814 1.00 92.88 401 VAL A O 1
ATOM 3387 N N . ILE A 1 402 ? 9.137 7.006 3.644 1.00 94.44 402 ILE A N 1
ATOM 3388 C CA . ILE A 1 402 ? 7.736 6.930 4.063 1.00 94.44 402 ILE A CA 1
ATOM 3389 C C . ILE A 1 402 ? 7.444 8.036 5.089 1.00 94.44 402 ILE A C 1
ATOM 3391 O O . ILE A 1 402 ? 6.480 8.785 4.924 1.00 94.44 402 ILE A O 1
ATOM 3395 N N . ILE A 1 403 ? 8.298 8.223 6.101 1.00 94.75 403 ILE A N 1
ATOM 3396 C CA . ILE A 1 403 ? 8.159 9.312 7.082 1.00 94.75 403 ILE A CA 1
ATOM 3397 C C . ILE A 1 403 ? 8.188 10.682 6.391 1.00 94.75 403 ILE A C 1
ATOM 3399 O O . ILE A 1 403 ? 7.336 11.529 6.684 1.00 94.75 403 ILE A O 1
ATOM 3403 N N . LYS A 1 404 ? 9.103 10.909 5.438 1.00 95.44 404 LYS A N 1
ATOM 3404 C CA . LYS A 1 404 ? 9.139 12.133 4.619 1.00 95.44 404 LYS A CA 1
ATOM 3405 C C . LYS A 1 404 ? 7.808 12.342 3.897 1.00 95.44 404 LYS A C 1
ATOM 3407 O O . LYS A 1 404 ? 7.241 13.427 3.980 1.00 95.44 404 LYS A O 1
ATOM 3412 N N . ASN A 1 405 ? 7.280 11.319 3.232 1.00 97.12 405 ASN A N 1
ATOM 3413 C CA . ASN A 1 405 ? 6.030 11.406 2.480 1.00 97.12 405 ASN A CA 1
ATOM 3414 C C . ASN A 1 405 ? 4.836 11.697 3.398 1.00 97.12 405 ASN A C 1
ATOM 3416 O O . ASN A 1 405 ? 3.957 12.478 3.043 1.00 97.12 405 ASN A O 1
ATOM 3420 N N . LEU A 1 406 ? 4.819 11.134 4.606 1.00 96.50 406 LEU A N 1
ATOM 3421 C CA . LEU A 1 406 ? 3.776 11.380 5.604 1.00 96.50 406 LEU A CA 1
ATOM 3422 C C . LEU A 1 406 ? 3.827 12.807 6.175 1.00 96.50 406 LEU A C 1
ATOM 3424 O O . LEU A 1 406 ? 2.791 13.376 6.506 1.00 96.50 406 LEU A O 1
ATOM 3428 N N . THR A 1 407 ? 5.013 13.403 6.301 1.00 96.12 407 THR A N 1
ATOM 3429 C CA . THR A 1 407 ? 5.208 14.644 7.078 1.00 96.12 407 THR A CA 1
ATOM 3430 C C . THR A 1 407 ? 5.461 15.884 6.222 1.00 96.12 407 THR A C 1
ATOM 3432 O O . THR A 1 407 ? 5.164 17.002 6.647 1.00 96.12 407 THR A O 1
ATOM 3435 N N . ASN A 1 408 ? 5.952 15.719 4.994 1.00 96.56 408 ASN A N 1
ATOM 3436 C CA . ASN A 1 408 ? 6.231 16.814 4.075 1.00 96.56 408 ASN A CA 1
ATOM 3437 C C . ASN A 1 408 ? 4.946 17.304 3.390 1.00 96.56 408 ASN A C 1
ATOM 3439 O O . ASN A 1 408 ? 4.181 16.522 2.825 1.00 96.56 408 ASN A O 1
ATOM 3443 N N . LYS A 1 409 ? 4.727 18.624 3.390 1.00 95.81 409 LYS A N 1
ATOM 3444 C CA . LYS A 1 409 ? 3.550 19.278 2.794 1.00 95.81 409 LYS A CA 1
ATOM 3445 C C . LYS A 1 409 ? 3.428 19.104 1.277 1.00 95.81 409 LYS A C 1
ATOM 3447 O O . LYS A 1 409 ? 2.321 19.233 0.769 1.00 95.81 409 LYS A O 1
ATOM 3452 N N . ARG A 1 410 ? 4.529 18.816 0.568 1.00 95.38 410 ARG A N 1
ATOM 3453 C CA . ARG A 1 410 ? 4.505 18.446 -0.861 1.00 95.38 410 ARG A CA 1
ATOM 3454 C C . ARG A 1 410 ? 3.839 17.087 -1.100 1.00 95.38 410 ARG A C 1
ATOM 3456 O O . ARG A 1 410 ? 3.368 16.840 -2.203 1.00 95.38 410 ARG A O 1
ATOM 3463 N N . PHE A 1 411 ? 3.806 16.240 -0.073 1.00 96.88 411 PHE A N 1
ATOM 3464 C CA . PHE A 1 411 ? 3.203 14.912 -0.071 1.00 96.88 411 PHE A CA 1
ATOM 3465 C C . PHE A 1 411 ? 1.952 14.923 0.830 1.00 96.88 411 PHE A C 1
ATOM 3467 O O . PHE A 1 411 ? 1.020 15.681 0.575 1.00 96.88 411 PHE A O 1
ATOM 3474 N N . LEU A 1 412 ? 1.907 14.108 1.889 1.00 97.44 412 LEU A N 1
ATOM 3475 C CA . LEU A 1 412 ? 0.734 13.936 2.751 1.00 97.44 412 LEU A CA 1
ATOM 3476 C C . LEU A 1 412 ? 0.771 14.833 4.004 1.00 97.44 412 LEU A C 1
ATOM 3478 O O . LEU A 1 412 ? -0.182 14.839 4.782 1.00 97.44 412 LEU A O 1
ATOM 3482 N N . GLY A 1 413 ? 1.827 15.628 4.205 1.00 97.12 413 GLY A N 1
ATOM 3483 C CA . GLY A 1 413 ? 2.045 16.397 5.435 1.00 97.12 413 GLY A CA 1
ATOM 3484 C C . GLY A 1 413 ? 0.896 17.330 5.811 1.00 97.12 413 GLY A C 1
ATOM 3485 O O . GLY A 1 413 ? 0.550 17.427 6.987 1.00 97.12 413 GLY A O 1
ATOM 3486 N N . ASN A 1 414 ? 0.255 17.978 4.833 1.00 97.44 414 ASN A N 1
ATOM 3487 C CA . ASN A 1 414 ? -0.920 18.819 5.090 1.00 97.44 414 ASN A CA 1
ATOM 3488 C C . ASN A 1 414 ? -2.131 17.992 5.549 1.00 97.44 414 ASN A C 1
ATOM 3490 O O . ASN A 1 414 ? -2.811 18.386 6.493 1.00 97.44 414 ASN A O 1
ATOM 3494 N N . ILE A 1 415 ? -2.367 16.836 4.927 1.00 97.38 415 ILE A N 1
ATOM 3495 C CA . ILE A 1 415 ? -3.475 15.933 5.265 1.00 97.38 415 ILE A CA 1
ATOM 3496 C C . ILE A 1 415 ? -3.295 15.421 6.695 1.00 97.38 415 ILE A C 1
ATOM 3498 O O . ILE A 1 415 ? -4.163 15.617 7.543 1.00 97.38 415 ILE A O 1
ATOM 3502 N N . ILE A 1 416 ? -2.120 14.869 7.009 1.00 96.81 416 ILE A N 1
ATOM 3503 C CA . ILE A 1 416 ? -1.831 14.327 8.344 1.00 96.81 416 ILE A CA 1
ATOM 3504 C C . ILE A 1 416 ? -1.838 15.427 9.413 1.00 96.81 416 ILE A C 1
ATOM 3506 O O . ILE A 1 416 ? -2.254 15.199 10.551 1.00 96.81 416 ILE A O 1
ATOM 3510 N N . SER A 1 417 ? -1.423 16.647 9.066 1.00 97.56 417 SER A N 1
ATOM 3511 C CA . SER A 1 417 ? -1.419 17.765 10.014 1.00 97.56 417 SER A CA 1
ATOM 3512 C C . SER A 1 417 ? -2.809 18.282 10.349 1.00 97.56 417 SER A C 1
ATOM 3514 O O . SER A 1 417 ? -3.002 18.778 11.458 1.00 97.56 417 SER A O 1
ATOM 3516 N N . ASN A 1 418 ? -3.798 18.114 9.472 1.00 97.88 418 ASN A N 1
ATOM 3517 C CA . ASN A 1 418 ? -5.106 18.758 9.618 1.00 97.88 418 ASN A CA 1
ATOM 3518 C C . ASN A 1 418 ? -6.246 17.772 9.881 1.00 97.88 418 ASN A C 1
ATOM 3520 O O . ASN A 1 418 ? -7.170 18.097 10.619 1.00 97.88 418 ASN A O 1
ATOM 3524 N N . GLU A 1 419 ? -6.147 16.543 9.383 1.00 98.12 419 GLU A N 1
ATOM 3525 C CA . GLU A 1 419 ? -7.282 15.627 9.315 1.00 98.12 419 GLU A CA 1
ATOM 3526 C C . GLU A 1 419 ? -7.033 14.314 10.061 1.00 98.12 419 GLU A C 1
ATOM 3528 O O . GLU A 1 419 ? -5.899 13.943 10.382 1.00 98.12 419 GLU A O 1
ATOM 3533 N N . LYS A 1 420 ? -8.120 13.604 10.374 1.00 98.56 420 LYS A N 1
ATOM 3534 C CA . LYS A 1 420 ? -8.037 12.256 10.935 1.00 98.56 420 LYS A CA 1
ATOM 3535 C C . LYS A 1 420 ? -7.688 11.250 9.841 1.00 98.56 420 LYS A C 1
ATOM 3537 O O . LYS A 1 420 ? -8.190 11.338 8.720 1.00 98.56 420 LYS A O 1
ATOM 3542 N N . CYS A 1 421 ? -6.829 10.294 10.183 1.00 98.38 421 CYS A N 1
ATOM 3543 C CA . CYS A 1 421 ? -6.298 9.314 9.241 1.00 98.38 421 CYS A CA 1
ATOM 3544 C C . CYS A 1 421 ? -6.363 7.897 9.818 1.00 98.38 421 CYS A C 1
ATOM 3546 O O . CYS A 1 421 ? -6.055 7.668 10.988 1.00 98.38 421 CYS A O 1
ATOM 3548 N N . ILE A 1 422 ? -6.720 6.928 8.984 1.00 97.75 422 ILE A N 1
ATOM 3549 C CA . ILE A 1 422 ? -6.470 5.511 9.243 1.00 97.75 422 ILE A CA 1
ATOM 3550 C C . ILE A 1 422 ? -5.268 5.128 8.397 1.00 97.75 422 ILE A C 1
ATOM 3552 O O . ILE A 1 422 ? -5.280 5.356 7.195 1.00 97.75 422 ILE A O 1
ATOM 3556 N N . PHE A 1 423 ? -4.236 4.553 9.001 1.00 95.44 423 PHE A N 1
ATOM 3557 C CA . PHE A 1 423 ? -3.057 4.088 8.281 1.00 95.44 423 PHE A CA 1
ATOM 3558 C C . PHE A 1 423 ? -3.011 2.564 8.346 1.00 95.44 423 PHE A C 1
ATOM 3560 O O . PHE A 1 423 ? -3.019 2.004 9.434 1.00 95.44 423 PHE A O 1
ATOM 3567 N N . TYR A 1 424 ? -2.999 1.890 7.198 1.00 93.69 424 TYR A N 1
ATOM 3568 C CA . TYR A 1 424 ? -2.980 0.435 7.087 1.00 93.69 424 TYR A CA 1
ATOM 3569 C C . TYR A 1 424 ? -1.790 -0.071 6.255 1.00 93.69 424 TYR A C 1
ATOM 3571 O O . TYR A 1 424 ? -1.586 0.343 5.111 1.00 93.69 424 TYR A O 1
ATOM 3579 N N . GLY A 1 425 ? -1.042 -1.017 6.821 1.00 90.88 425 GLY A N 1
ATOM 3580 C CA . GLY A 1 425 ? 0.133 -1.641 6.207 1.00 90.88 425 GLY A CA 1
ATOM 3581 C C . GLY A 1 425 ? 0.706 -2.781 7.059 1.00 90.88 425 GLY A C 1
ATOM 3582 O O . GLY A 1 425 ? 0.048 -3.297 7.968 1.00 90.88 425 GLY A O 1
ATOM 3583 N N . GLY A 1 426 ? 1.952 -3.153 6.794 1.00 87.00 426 GLY A N 1
ATOM 3584 C CA . GLY A 1 426 ? 2.692 -4.168 7.528 1.00 87.00 426 GLY A CA 1
ATOM 3585 C C . GLY A 1 426 ? 2.961 -3.778 8.983 1.00 87.00 426 GLY A C 1
ATOM 3586 O O . GLY A 1 426 ? 3.219 -2.629 9.328 1.00 87.00 426 GLY A O 1
ATOM 3587 N N . THR A 1 427 ? 2.957 -4.767 9.874 1.00 80.94 427 THR A N 1
ATOM 3588 C CA . THR A 1 427 ? 3.136 -4.587 11.327 1.00 80.94 427 THR A CA 1
ATOM 3589 C C . THR A 1 427 ? 4.450 -3.889 11.682 1.00 80.94 427 THR A C 1
ATOM 3591 O O . THR A 1 427 ? 4.514 -3.190 12.694 1.00 80.94 427 THR A O 1
ATOM 3594 N N . ALA A 1 428 ? 5.495 -4.058 10.865 1.00 80.12 428 ALA A N 1
ATOM 3595 C CA . ALA A 1 428 ? 6.783 -3.400 11.064 1.00 80.12 428 ALA A CA 1
ATOM 3596 C C . ALA A 1 428 ? 6.665 -1.865 11.091 1.00 80.12 428 ALA A C 1
ATOM 3598 O O . ALA A 1 428 ? 7.345 -1.234 11.897 1.00 80.12 428 ALA A O 1
ATOM 3599 N N . HIS A 1 429 ? 5.734 -1.301 10.316 1.00 82.56 429 HIS A N 1
ATOM 3600 C CA . HIS A 1 429 ? 5.540 0.141 10.167 1.00 82.56 429 HIS A CA 1
ATOM 3601 C C . HIS A 1 429 ? 4.860 0.810 11.369 1.00 82.56 429 HIS A C 1
ATOM 3603 O O . HIS A 1 429 ? 4.913 2.026 11.537 1.00 82.56 429 HIS A O 1
ATOM 3609 N N . PHE A 1 430 ? 4.227 0.041 12.264 1.00 79.62 430 PHE A N 1
ATOM 3610 C CA . PHE A 1 430 ? 3.367 0.626 13.306 1.00 79.62 430 PHE A CA 1
ATOM 3611 C C . PHE A 1 430 ? 3.765 0.313 14.740 1.00 79.62 430 PHE A C 1
ATOM 3613 O O . PHE A 1 430 ? 3.059 0.722 15.666 1.00 79.62 430 PHE A O 1
ATOM 3620 N N . LYS A 1 431 ? 4.886 -0.386 14.949 1.00 71.56 431 LYS A N 1
ATOM 3621 C CA . LYS A 1 431 ? 5.414 -0.704 16.285 1.00 71.56 431 LYS A CA 1
ATOM 3622 C C . LYS A 1 431 ? 5.513 0.560 17.146 1.00 71.56 431 LYS A C 1
ATOM 3624 O O . LYS A 1 431 ? 6.251 1.474 16.805 1.00 71.56 431 LYS A O 1
ATOM 3629 N N . LYS A 1 432 ? 4.784 0.601 18.270 1.00 59.97 432 LYS A N 1
ATOM 3630 C CA . LYS A 1 432 ? 4.797 1.726 19.231 1.00 59.97 432 LYS A CA 1
ATOM 3631 C C . LYS A 1 432 ? 6.021 1.751 20.143 1.00 59.97 432 LYS A C 1
ATOM 3633 O O . LYS A 1 432 ? 6.215 2.717 20.873 1.00 59.97 432 LYS A O 1
ATOM 3638 N N . THR A 1 433 ? 6.817 0.695 20.119 1.00 54.94 433 THR A N 1
ATOM 3639 C CA . THR A 1 433 ? 8.063 0.570 20.863 1.00 54.94 433 THR A CA 1
ATOM 3640 C C . THR A 1 433 ? 9.153 0.153 19.885 1.00 54.94 433 THR A C 1
ATOM 3642 O O . THR A 1 433 ? 8.908 -0.663 18.989 1.00 54.94 433 THR A O 1
ATOM 3645 N N . CYS A 1 434 ? 10.360 0.695 20.051 1.00 50.66 434 CYS A N 1
ATOM 3646 C CA . CYS A 1 434 ? 11.561 0.208 19.372 1.00 50.66 434 CYS A CA 1
ATOM 3647 C C . CYS A 1 434 ? 11.999 -1.136 19.982 1.00 50.66 434 CYS A C 1
ATOM 3649 O O . CYS A 1 434 ? 13.120 -1.289 20.454 1.00 50.66 434 CYS A O 1
ATOM 3651 N N . ASP A 1 435 ? 11.101 -2.120 20.035 1.00 41.72 435 ASP A N 1
ATOM 3652 C CA . ASP A 1 435 ? 11.431 -3.455 20.517 1.00 41.72 435 ASP A CA 1
ATOM 3653 C C . ASP A 1 435 ? 12.002 -4.266 19.355 1.00 41.72 435 ASP A C 1
ATOM 3655 O O . ASP A 1 435 ? 11.272 -4.892 18.577 1.00 41.72 435 ASP A O 1
ATOM 3659 N N . ASN A 1 436 ? 13.326 -4.165 19.206 1.00 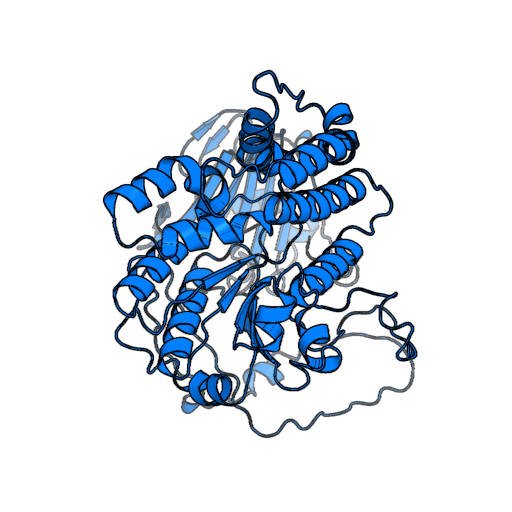38.06 436 ASN A N 1
ATOM 3660 C CA . ASN A 1 436 ? 14.234 -5.265 18.879 1.00 38.06 436 ASN A CA 1
ATOM 3661 C C . ASN A 1 436 ? 15.678 -4.751 18.808 1.00 38.06 436 ASN A C 1
ATOM 3663 O O . ASN A 1 436 ? 16.010 -4.080 17.845 1.00 38.06 436 ASN A O 1
ATOM 3667 N N . HIS A 1 437 ? 16.517 -5.148 19.773 1.00 38.06 437 HIS A N 1
ATOM 3668 C CA . HIS A 1 437 ? 17.958 -5.463 19.656 1.00 38.06 437 HIS A CA 1
ATOM 3669 C C . HIS A 1 437 ? 18.952 -4.492 18.979 1.00 38.06 437 HIS A C 1
ATOM 3671 O O . HIS A 1 437 ? 20.153 -4.728 19.080 1.00 38.06 437 HIS A O 1
ATOM 3677 N N . PHE A 1 438 ? 18.516 -3.387 18.388 1.00 37.47 438 PHE A N 1
ATOM 3678 C CA . PHE A 1 438 ? 19.365 -2.282 17.984 1.00 37.47 438 PHE A CA 1
ATOM 3679 C C . PHE A 1 438 ? 19.485 -1.351 19.185 1.00 37.47 438 PHE A C 1
ATOM 3681 O O . PHE A 1 438 ? 18.498 -0.821 19.696 1.00 37.47 438 PHE A O 1
ATOM 3688 N N . ASN A 1 439 ? 20.695 -1.269 19.731 1.00 33.06 439 ASN A N 1
ATOM 3689 C CA . ASN A 1 439 ? 21.025 -0.446 20.884 1.00 33.06 439 ASN A CA 1
ATOM 3690 C C . ASN A 1 439 ? 20.768 1.034 20.564 1.00 33.06 439 ASN A C 1
ATOM 3692 O O . ASN A 1 439 ? 21.698 1.760 20.225 1.00 33.06 439 ASN A O 1
ATOM 3696 N N . ILE A 1 440 ? 19.544 1.520 20.779 1.00 41.72 440 ILE A N 1
ATOM 3697 C CA . ILE A 1 440 ? 19.285 2.955 20.911 1.00 41.72 440 ILE A CA 1
ATOM 3698 C C . ILE A 1 440 ? 19.797 3.371 22.297 1.00 41.72 440 ILE A C 1
ATOM 3700 O O . ILE A 1 440 ? 19.045 3.620 23.241 1.00 41.72 440 ILE A O 1
ATOM 3704 N N . LYS A 1 441 ? 21.125 3.405 22.450 1.00 33.31 441 LYS A N 1
ATOM 3705 C CA . LYS A 1 441 ? 21.755 4.226 23.480 1.00 33.31 441 LYS A CA 1
ATOM 3706 C C . LYS A 1 441 ? 21.433 5.668 23.115 1.00 33.31 441 LYS A C 1
ATOM 3708 O O . LYS A 1 441 ? 22.013 6.196 22.180 1.00 33.31 441 LYS A O 1
ATOM 3713 N N . MET A 1 442 ? 20.484 6.244 23.852 1.00 37.81 442 MET A N 1
ATOM 3714 C CA . MET A 1 442 ? 20.253 7.680 24.036 1.00 37.81 442 MET A CA 1
ATOM 3715 C C . MET A 1 442 ? 20.794 8.571 22.913 1.00 37.81 442 MET A C 1
ATOM 3717 O O . MET A 1 442 ? 21.778 9.284 23.101 1.00 37.81 442 MET A O 1
ATOM 3721 N N . LEU A 1 443 ? 20.126 8.558 21.764 1.00 38.06 443 LEU A N 1
ATOM 3722 C CA . LEU A 1 443 ? 20.346 9.598 20.771 1.00 38.06 443 LEU A CA 1
ATOM 3723 C C . LEU A 1 443 ? 19.742 10.883 21.318 1.00 38.06 443 LEU A C 1
ATOM 3725 O O . LEU A 1 443 ? 18.589 10.916 21.768 1.00 38.06 443 LEU A O 1
ATOM 3729 N N . LYS A 1 444 ? 20.537 11.951 21.296 1.00 41.53 444 LYS A N 1
ATOM 3730 C CA . LYS A 1 444 ? 20.021 13.299 21.508 1.00 41.53 444 LYS A CA 1
ATOM 3731 C C . LYS A 1 444 ? 18.954 13.563 20.443 1.00 41.53 444 LYS A C 1
ATOM 3733 O O . LYS A 1 444 ? 18.985 12.991 19.358 1.00 41.53 444 LYS A O 1
ATOM 3738 N N . LYS A 1 445 ? 17.999 14.441 20.749 1.00 46.41 445 LYS A N 1
ATOM 3739 C CA . LYS A 1 445 ? 16.839 14.790 19.903 1.00 46.41 445 LYS A CA 1
ATOM 3740 C C . LYS A 1 445 ? 17.207 15.184 18.454 1.00 46.41 445 LYS A C 1
ATOM 3742 O O . LYS A 1 445 ? 16.342 15.170 17.589 1.00 46.41 445 LYS A O 1
ATOM 3747 N N . GLU A 1 446 ? 18.474 15.511 18.218 1.00 43.41 446 GLU A N 1
ATOM 3748 C CA . GLU A 1 446 ? 19.065 15.917 16.939 1.00 43.41 446 GLU A CA 1
ATOM 3749 C C . GLU A 1 446 ? 19.698 14.746 16.149 1.00 43.41 446 GLU A C 1
ATOM 3751 O O . GLU A 1 446 ? 19.871 14.861 14.943 1.00 43.41 446 GLU A O 1
ATOM 3756 N N . GLU A 1 447 ? 19.967 13.598 16.785 1.00 39.12 447 GLU A N 1
ATOM 3757 C CA . GLU A 1 447 ? 20.568 12.391 16.177 1.00 39.12 447 GLU A CA 1
ATOM 3758 C C . GLU A 1 447 ? 19.559 11.237 16.010 1.00 39.12 447 GLU A C 1
ATOM 3760 O O . GLU A 1 447 ? 19.838 10.250 15.338 1.00 39.12 447 GLU A O 1
ATOM 3765 N N . ALA A 1 448 ? 18.351 11.358 16.578 1.00 42.91 448 ALA A N 1
ATOM 3766 C CA . ALA A 1 448 ? 17.296 10.340 16.480 1.00 42.91 448 ALA A CA 1
ATOM 3767 C C . ALA A 1 448 ? 16.765 10.127 15.048 1.00 42.91 448 ALA A C 1
ATOM 3769 O O . ALA A 1 448 ? 15.996 9.206 14.816 1.00 42.91 448 ALA A O 1
ATOM 3770 N N . VAL A 1 449 ? 17.154 10.969 14.090 1.00 45.69 449 VAL A N 1
ATOM 3771 C CA . VAL A 1 449 ? 16.794 10.797 12.676 1.00 45.69 449 VAL A CA 1
ATOM 3772 C C . VAL A 1 449 ? 17.791 9.886 11.949 1.00 45.69 449 VAL A C 1
ATOM 3774 O O . VAL A 1 449 ? 17.463 9.399 10.878 1.00 45.69 449 VAL A O 1
ATOM 3777 N N . SER A 1 450 ? 18.976 9.617 12.515 1.00 41.88 450 SER A N 1
ATOM 3778 C CA . SER A 1 450 ? 20.075 8.971 11.784 1.00 41.88 450 SER A CA 1
ATOM 3779 C C . SER A 1 450 ? 20.554 7.628 12.343 1.00 41.88 450 SER A C 1
ATOM 3781 O O . SER A 1 450 ? 21.649 7.198 11.978 1.00 41.88 450 SER A O 1
ATOM 3783 N N . SER A 1 451 ? 19.811 6.956 13.226 1.00 40.44 451 SER A N 1
ATOM 3784 C CA . SER A 1 451 ? 20.100 5.541 13.485 1.00 40.44 451 SER A CA 1
ATOM 3785 C C . SER A 1 451 ? 18.874 4.692 13.814 1.00 40.44 451 SER A C 1
ATOM 3787 O O . SER A 1 451 ? 18.044 5.019 14.662 1.00 40.44 451 SER A O 1
ATOM 3789 N N . ASP A 1 452 ? 18.817 3.566 13.104 1.00 51.53 452 ASP A N 1
ATOM 3790 C CA . ASP A 1 452 ? 18.013 2.371 13.335 1.00 51.53 452 ASP A CA 1
ATOM 3791 C C . ASP A 1 452 ? 16.486 2.565 13.335 1.00 51.53 452 ASP A C 1
ATOM 3793 O O . ASP A 1 452 ? 15.806 2.537 14.359 1.00 51.53 452 ASP A O 1
ATOM 3797 N N . CYS A 1 453 ? 15.949 2.646 12.111 1.00 57.81 453 CYS A N 1
ATOM 3798 C CA . CYS A 1 453 ? 14.627 2.151 11.707 1.00 57.81 453 CYS A CA 1
ATOM 3799 C C . CYS A 1 453 ? 13.474 2.529 12.655 1.00 57.81 453 CYS A C 1
ATOM 3801 O O . CYS A 1 453 ? 12.754 1.671 13.181 1.00 57.81 453 CYS A O 1
ATOM 3803 N N . ILE A 1 454 ? 13.281 3.832 12.864 1.00 73.69 454 ILE A N 1
ATOM 3804 C CA . ILE A 1 454 ? 12.075 4.333 13.519 1.00 73.69 454 ILE A CA 1
ATOM 3805 C C . ILE A 1 454 ? 10.867 3.953 12.656 1.00 73.69 454 ILE A C 1
ATOM 3807 O O . ILE A 1 454 ? 10.770 4.353 11.499 1.00 73.69 454 ILE A O 1
ATOM 3811 N N . SER A 1 455 ? 9.932 3.196 13.232 1.00 84.94 455 SER A N 1
ATOM 3812 C CA . SER A 1 455 ? 8.660 2.911 12.568 1.00 84.94 455 SER A CA 1
ATOM 3813 C C . SER A 1 455 ? 7.843 4.198 12.410 1.00 84.94 455 SER A C 1
ATOM 3815 O O . SER A 1 455 ? 7.879 5.096 13.256 1.00 84.94 455 SER A O 1
ATOM 3817 N N . GLU A 1 456 ? 7.041 4.281 11.360 1.00 88.75 456 GLU A N 1
ATOM 3818 C CA . GLU A 1 456 ? 6.162 5.409 11.068 1.00 88.75 456 GLU A CA 1
ATOM 3819 C C . GLU A 1 456 ? 5.198 5.661 12.228 1.00 88.75 456 GLU A C 1
ATOM 3821 O O . GLU A 1 456 ? 5.015 6.797 12.664 1.00 88.75 456 GLU A O 1
ATOM 3826 N N . GLY A 1 457 ? 4.611 4.593 12.778 1.00 87.38 457 GLY A N 1
ATOM 3827 C CA . GLY A 1 457 ? 3.727 4.673 13.936 1.00 87.38 457 GLY A CA 1
ATOM 3828 C C . GLY A 1 457 ? 4.428 5.250 15.166 1.00 87.38 457 GLY A C 1
ATOM 3829 O O . GLY A 1 457 ? 3.843 6.079 15.867 1.00 87.38 457 GLY A O 1
ATOM 3830 N N . TYR A 1 458 ? 5.686 4.870 15.412 1.00 87.38 458 TYR A N 1
ATOM 3831 C CA . TYR A 1 458 ? 6.486 5.452 16.489 1.00 87.38 458 TYR A CA 1
ATOM 3832 C C . TYR A 1 458 ? 6.790 6.926 16.225 1.00 87.38 458 TYR A C 1
ATOM 3834 O O . TYR A 1 458 ? 6.605 7.754 17.121 1.00 87.38 458 TYR A O 1
ATOM 3842 N N . TYR A 1 459 ? 7.203 7.267 15.002 1.00 90.62 459 TYR A N 1
ATOM 3843 C CA . TYR A 1 459 ? 7.534 8.638 14.632 1.00 90.62 459 TYR A CA 1
ATOM 3844 C C . TYR A 1 459 ? 6.341 9.576 14.805 1.00 90.62 459 TYR A C 1
ATOM 3846 O O . TYR A 1 459 ? 6.429 10.599 15.490 1.00 90.62 459 TYR A O 1
ATOM 3854 N N . LEU A 1 460 ? 5.194 9.192 14.246 1.00 91.44 460 LEU A N 1
ATOM 3855 C CA . LEU A 1 460 ? 3.957 9.961 14.331 1.00 91.44 460 LEU A CA 1
ATOM 3856 C C . LEU A 1 460 ? 3.454 10.075 15.777 1.00 91.44 460 LEU A C 1
ATOM 3858 O O . LEU A 1 460 ? 2.889 11.100 16.155 1.00 91.44 460 LEU A O 1
ATOM 3862 N N . SER A 1 461 ? 3.668 9.052 16.608 1.00 91.38 461 SER A N 1
ATOM 3863 C CA . SER A 1 461 ? 3.233 9.069 18.006 1.00 91.38 461 SER A CA 1
ATOM 3864 C C . SER A 1 461 ? 4.101 9.958 18.899 1.00 91.38 461 SER A C 1
ATOM 3866 O O . SER A 1 461 ? 3.581 10.504 19.875 1.00 91.38 461 SER A O 1
ATOM 3868 N N . ASN A 1 462 ? 5.399 10.095 18.606 1.00 88.19 462 ASN A N 1
ATOM 3869 C CA . ASN A 1 462 ? 6.369 10.660 19.552 1.00 88.19 462 ASN A CA 1
ATOM 3870 C C . ASN A 1 462 ? 7.069 11.939 19.070 1.00 88.19 462 ASN A C 1
ATOM 3872 O O . ASN A 1 462 ? 7.421 12.774 19.906 1.00 88.19 462 ASN A O 1
ATOM 3876 N N . TYR A 1 463 ? 7.258 12.115 17.760 1.00 90.44 463 TYR A N 1
ATOM 3877 C CA . TYR A 1 463 ? 8.077 13.200 17.205 1.00 90.44 463 TYR A CA 1
ATOM 3878 C C . TYR A 1 463 ? 7.302 14.166 16.312 1.00 90.44 463 TYR A C 1
ATOM 3880 O O . TYR A 1 463 ? 7.567 15.366 16.359 1.00 90.44 463 TYR A O 1
ATOM 3888 N N . PHE A 1 464 ? 6.331 13.690 15.528 1.00 94.12 464 PHE A N 1
ATOM 3889 C CA . PHE A 1 464 ? 5.555 14.578 14.663 1.00 94.12 464 PHE A CA 1
ATOM 3890 C C . PHE A 1 464 ? 4.495 15.340 15.469 1.00 94.12 464 PHE A C 1
ATOM 3892 O O . PHE A 1 464 ? 3.440 14.800 15.802 1.00 94.12 464 PHE A O 1
ATOM 3899 N N . GLU A 1 465 ? 4.775 16.605 15.795 1.00 96.44 465 GLU A N 1
ATOM 3900 C CA . GLU A 1 465 ? 3.939 17.441 16.676 1.00 96.44 465 GLU A CA 1
ATOM 3901 C C . GLU A 1 465 ? 2.430 17.432 16.342 1.00 96.44 465 GLU A C 1
ATOM 3903 O O . GLU A 1 465 ? 1.634 17.307 17.276 1.00 96.44 465 GLU A O 1
ATOM 3908 N N . PRO A 1 466 ? 1.979 17.458 15.067 1.00 96.69 466 PRO A N 1
ATOM 3909 C CA . PRO A 1 466 ? 0.546 17.415 14.757 1.00 96.69 466 PRO A CA 1
ATOM 3910 C C . PRO A 1 466 ? -0.190 16.144 15.214 1.00 96.69 466 PRO A C 1
ATOM 3912 O O . PRO A 1 466 ? -1.417 16.164 15.363 1.00 96.69 466 PRO A O 1
ATOM 3915 N N . THR A 1 467 ? 0.530 15.037 15.416 1.00 96.12 467 THR A N 1
ATOM 3916 C CA . THR A 1 467 ? -0.031 13.712 15.744 1.00 96.12 467 THR A CA 1
ATOM 3917 C C . THR A 1 467 ? 0.484 13.149 17.066 1.00 96.12 467 THR A C 1
ATOM 3919 O O . THR A 1 467 ? -0.010 12.119 17.529 1.00 96.12 467 THR A O 1
ATOM 3922 N N . LYS A 1 468 ? 1.440 13.831 17.699 1.00 94.75 468 LYS A N 1
ATOM 3923 C CA . LYS A 1 468 ? 2.089 13.421 18.942 1.00 94.75 468 LYS A CA 1
ATOM 3924 C C . LYS A 1 468 ? 1.074 13.133 20.048 1.00 94.75 468 LYS A C 1
ATOM 3926 O O . LYS A 1 468 ? 0.192 13.943 20.330 1.00 94.75 468 LYS A O 1
ATOM 3931 N N . GLY A 1 469 ? 1.181 11.951 20.653 1.00 91.94 469 GLY A N 1
ATOM 3932 C CA . GLY A 1 469 ? 0.253 11.469 21.683 1.00 91.94 469 GLY A CA 1
ATOM 3933 C C . GLY A 1 469 ? -1.173 11.165 21.196 1.00 91.94 469 GLY A C 1
ATOM 3934 O O . GLY A 1 469 ? -2.022 10.825 22.013 1.00 91.94 469 GLY A O 1
ATOM 3935 N N . LYS A 1 470 ? -1.452 11.265 19.888 1.00 96.19 470 LYS A N 1
ATOM 3936 C CA . LYS A 1 470 ? -2.785 11.075 19.279 1.00 96.19 470 LYS A CA 1
ATOM 3937 C C . LYS A 1 470 ? -2.817 9.925 18.266 1.00 96.19 470 LYS A C 1
ATOM 3939 O O . LYS A 1 470 ? -3.657 9.921 17.361 1.00 96.19 470 LYS A O 1
ATOM 3944 N N . VAL A 1 471 ? -1.892 8.974 18.398 1.00 93.69 471 VAL A N 1
ATOM 3945 C CA . VAL A 1 471 ? -1.802 7.776 17.556 1.00 93.69 471 VAL A CA 1
ATOM 3946 C C . VAL A 1 471 ? -2.211 6.550 18.367 1.00 93.69 471 VAL A C 1
ATOM 3948 O O . VAL A 1 471 ? -1.582 6.205 19.372 1.00 93.69 471 VAL A O 1
ATOM 3951 N N . HIS A 1 472 ? -3.230 5.833 17.903 1.00 91.38 472 HIS A N 1
ATOM 3952 C CA . HIS A 1 472 ? -3.565 4.501 18.394 1.00 91.38 472 HIS A CA 1
ATOM 3953 C C . HIS A 1 472 ? -3.078 3.447 17.406 1.00 91.38 472 HIS A C 1
ATOM 3955 O O . HIS A 1 472 ? -3.193 3.659 16.205 1.00 91.38 472 HIS A O 1
ATOM 3961 N N . THR A 1 473 ? -2.575 2.312 17.899 1.00 86.56 473 THR A N 1
ATOM 3962 C CA . THR A 1 473 ? -2.150 1.216 17.024 1.00 86.56 473 THR A CA 1
ATOM 3963 C C . THR A 1 473 ? -2.932 -0.045 17.336 1.00 86.56 473 THR A C 1
ATOM 3965 O O . THR A 1 473 ? -2.999 -0.458 18.491 1.00 86.56 473 THR A O 1
ATOM 3968 N N . ILE A 1 474 ? -3.481 -0.658 16.294 1.00 84.06 474 ILE A N 1
ATOM 3969 C CA . ILE A 1 474 ? -4.138 -1.960 16.302 1.00 84.06 474 ILE A CA 1
ATOM 3970 C C . ILE A 1 474 ? -3.218 -2.926 15.555 1.00 84.06 474 ILE A C 1
ATOM 3972 O O . ILE A 1 474 ? -2.745 -2.613 14.465 1.00 84.06 474 ILE A O 1
ATOM 3976 N N . PHE A 1 475 ? -2.956 -4.096 16.132 1.00 79.69 475 PHE A N 1
ATOM 3977 C CA . PHE A 1 475 ? -2.110 -5.114 15.513 1.00 79.69 475 PHE A CA 1
ATOM 3978 C C . PHE A 1 475 ? -2.862 -6.420 15.327 1.00 79.69 475 PHE A C 1
ATOM 3980 O O . PHE A 1 475 ? -3.506 -6.908 16.257 1.00 79.69 475 PHE A O 1
ATOM 3987 N N . PHE A 1 476 ? -2.686 -7.024 14.157 1.00 70.25 476 PHE A N 1
ATOM 3988 C CA . PHE A 1 476 ? -3.148 -8.370 13.851 1.00 70.25 476 PHE A CA 1
ATOM 3989 C C . PHE A 1 476 ? -1.945 -9.302 13.724 1.00 70.25 476 PHE A C 1
ATOM 3991 O O . PHE A 1 476 ? -1.170 -9.214 12.772 1.00 70.25 476 PHE A O 1
ATOM 3998 N N . LYS A 1 477 ? -1.777 -10.199 14.698 1.00 58.06 477 LYS A N 1
ATOM 3999 C CA . LYS A 1 477 ? -0.743 -11.236 14.676 1.00 58.06 477 LYS A CA 1
ATOM 4000 C C . LYS A 1 477 ? -1.420 -12.583 14.438 1.00 58.06 477 LYS A C 1
ATOM 4002 O O . LYS A 1 477 ? -2.264 -12.954 15.241 1.00 58.06 477 LYS A O 1
ATOM 4007 N N . HIS A 1 478 ? -1.044 -13.272 13.354 1.00 49.94 478 HIS A N 1
ATOM 4008 C CA . HIS A 1 478 ? -1.367 -14.678 13.072 1.00 49.94 478 HIS A CA 1
ATOM 4009 C C . HIS A 1 478 ? -2.814 -15.104 13.399 1.00 49.94 478 HIS A C 1
ATOM 4011 O O . HIS A 1 478 ? -3.071 -15.694 14.445 1.00 49.94 478 HIS A O 1
ATOM 4017 N N . PHE A 1 479 ? -3.757 -14.893 12.475 1.00 42.53 479 PHE A N 1
ATOM 4018 C CA . PHE A 1 479 ? -5.049 -15.588 12.534 1.00 42.53 479 PHE A CA 1
ATOM 4019 C C . PHE A 1 479 ? -4.896 -16.993 11.942 1.00 42.53 479 PHE A C 1
ATOM 4021 O O . PHE A 1 479 ? -5.182 -17.215 10.767 1.00 42.53 479 PHE A O 1
ATOM 4028 N N . ILE A 1 480 ? -4.405 -17.934 12.747 1.00 30.36 480 ILE A N 1
ATOM 4029 C CA . ILE A 1 480 ? -4.444 -19.361 12.414 1.00 30.36 480 ILE A CA 1
ATOM 4030 C C . ILE A 1 480 ? -5.742 -19.912 12.999 1.00 30.36 480 ILE A C 1
ATOM 4032 O O . ILE A 1 480 ? -5.957 -19.852 14.207 1.00 30.36 480 ILE A O 1
ATOM 4036 N N . TYR A 1 481 ? -6.620 -20.410 12.134 1.00 29.53 481 TYR A N 1
ATOM 4037 C CA . TYR A 1 481 ? -7.735 -21.241 12.564 1.00 29.53 481 TYR A CA 1
ATOM 4038 C C . TYR A 1 481 ? -7.192 -22.662 12.749 1.00 29.53 481 TYR A C 1
ATOM 4040 O O . TYR A 1 481 ? -6.607 -23.211 11.816 1.00 29.53 481 TYR A O 1
ATOM 4048 N N . MET A 1 482 ? -7.347 -23.230 13.943 1.00 21.52 482 MET A N 1
ATOM 4049 C CA . MET A 1 482 ? -7.313 -24.680 14.121 1.00 21.52 482 MET A CA 1
ATOM 4050 C C . MET A 1 482 ? -8.770 -25.137 14.127 1.00 21.52 482 MET A C 1
ATOM 4052 O O . MET A 1 482 ? -9.561 -24.593 14.900 1.00 21.52 482 MET A O 1
ATOM 4056 N N . HIS A 1 483 ? -9.115 -26.054 13.223 1.00 25.39 483 HIS A N 1
ATOM 4057 C CA . HIS A 1 483 ? -10.351 -26.827 13.328 1.00 25.39 483 HIS A CA 1
ATOM 4058 C C . HIS A 1 483 ? -10.215 -27.862 14.441 1.00 25.39 483 HIS A C 1
ATOM 4060 O O . HIS A 1 483 ? -9.099 -28.417 14.574 1.00 25.39 483 HIS A O 1
#

Secondary structure (DSSP, 8-state):
-----GGG-----HHHHHTS--TTS-EEEES-TTT-HHHHHHHHH-TT---EE-SSEEESSSEEESSSEEEEEEEEETTEEEEEEEEEEESSGGG---S------SEEEEETT--EEEEE-EEEETTEEEE--S----B-------S----------S------PPPHHHHHS----GGG-----B---SSS---S--GGGGGGHHHHHH-SEEEEEE-TT-HHHHHHHHHHHHHHHHHS---EEEEEEETTHHHHHHHHHH-S-HHHHHHHIIIIIHHHHTTTHHHHHHHHHHHHH-TTSPPEEEEEE---SHHHHIIIIIHHHHHHH-TT-----SHHHHHHHHHHHHHHHHHHHHTT---SSTT--HHHHHHHHHHHHHHHHHHH-TTS-HHHHHHHHHHHHHH-TTTTHHHHHHS-EEEEEEGGGG-SS--SS-------TTTTTSSS---HHHHHHHT-TTTTT-EEEEE----PPP-

Nearest PDB structures (foldseek):
  3b55-assembly1_A  TM=5.686E-01  e=8.544E-09  Bacillus cereus ATCC 14579
  2qgm-assembly1_A  TM=5.986E-01  e=5.543E-07  Bacillus cereus ATCC 14579
  6xcs-assembly2_B  TM=5.959E-01  e=4.864E-06  Klebsiella pneumoniae
  6bbm-assembly1_A  TM=2.898E-01  e=1.406E+00  Escherichia coli O111:NM

Mean predicted aligned error: 15.4 Å

pLDDT: mean 77.0, std 23.46, range [21.52, 98.62]

Radius of gyration: 26.3 Å; Cα contacts (8 Å, |Δi|>4): 663; chains: 1; bounding box: 50×72×68 Å